Protein AF-A0A9W6Z7L0-F1 (afdb_monomer_lite)

Foldseek 3Di:
DCLVCVLCCLVVPLLVLLCVQDVLPAPPNHPLVSLLCSLQVVLQSLQCLQVVHDQDDDDPVSVVVSPPLLVSFDLAQDDSDDPPDSVVVSLLVVLSSLLSLLVNLCVPQFACLLVVQFDDDDDDDDDDDDDDDDDDDDDDDDPDPDDPPPPPVVVVVSSVSSNLSSLSHCNSNLDDPPDPPPDDDDPDPPDDDSNLVNLLRLLRQCPGPDPSSVVSSLSSLLSCCLHDLVLSNLVSLCCRLVVLDLQPLTQGDLVSCVDVSSLSSLVSSLVSLVSNLVSLQVLLVVVVPPPDPPDDPDDDDDPDDDPDRDQDDPVSLQVVLVSLLLLLLVLVLQLLAPDLSSVQSSLSSLVSSLSSLVSSQSSQVVVVPPDDDDDDDDDDDDDDDDDDDDDDDDDDDDDDDDDDDDDPPPPDDDDPDRRPRHDDPCLRLNSVLQPDFLCVQCVVVVVVDDPVLNVVVVVPVPPDGGNLLSCLSNDPDPSSVVSNVSSVLVSLLSCLVRHVSSLVSSLLSLQVLLSSCLVVLVVVLVPPDDPPPSNLSSLQSNLSSLLSNQQRAAADPDDDDDDPPPDDDDDDDDDDDDDDDDDDDDDDDDDDDDPSRDRPNHPLVSLLSLLVSCPGPPPSSNVSSVSSNVNHDPRCVVSNCVSCVVVVVVVVVVVVVD

Sequence (658 aa):
MAFSQLNLTLENIVLPIIKSSFNGINLENLVHEKLLLAIRSYSCILSDYQNEERPPFPTDDVIQSSLDPMEFCNTETQDIFEKSASNAAVHTEVSAIFTKLLFLLDSQCSSKVLENSTSGAVGAGTPNTPISPTSTLTPTLPLKQLSFYFHNEDNTYKLLEVFGTIISSVTWFAKSTSSPSGGSGSGTVKGPSAYNKIVELLVKNCVHEDENISSFCIDNLKILVTKNNPNVIMTSFVRIAFFLNEKANGALNHEYLSSNEYIKLLEIYVELLQSWLDSLTETSKASVETPNEMYNVNHEFVQKEIHESKTFEELDLKSMANMIDEVEGNGLFFLFSHDFRVRFLGSQILRIVAQFDEVIYYLTTDSDGGSTFTSSQSRMPNELMLTSTNGTTGANGSSASGGSGNDSEFRKSHNRMPSKFVADVGTRIIQVLESLDFFAFVGSKKAVLSEAESKRLARLQHKQRKDTVIRLAESNHGVDAALWFKIFEEVLEKLVAQCPMAIAVARSHSCIRLVQLYNQVVALSSSGTSSGGTGNSLIWDYMLFLKVSCASLTSTSQQRVHIPTIQSNTLSPSTVYSPLSKTHGRKKSQQLFTVQHQKITSAMSIFKMVVPLLTTANGKLKDALVEGLSCLNINIFESFLESVEPMMDKWKFEILQD

Radius of gyration: 32.27 Å; chains: 1; bounding box: 94×76×106 Å

InterPro domains:
  IPR025614 Cell morphogenesis protein N-terminal [PF14222] (2-277)
  IPR039867 Protein furry/Tao3/Mor2 [PTHR12295] (2-650)

Organism: Ambrosiozyma monospora (NCBI:txid43982)

Secondary structure (DSSP, 8-state):
-TTT-HHHHIIIIIHHHHHHH--SS-STT--HHHHHHHHHHHHHHHHHHHTTPPPPP--HHHHHHTT-TTTT-----S-SS-TTSHHHHHHHHHHHHHHHHHHHHHHHH---HHHHHB------------------------SS--SSSSSHHHHHHHHHHHHHHHHHTHHHH-----------------PPPHHHHHHHHHHHHTT-SSHHHHHHHHHHHHHHHHHS-HHHHHHHHHHHHT---TT----B-GGGGGSHHHHHHHHHHHHHHHHHHHHHHHHHHHTTS------------------------HHHHHHHHHHHHHHHHHHHHHHH-SSHHHHHHHHHHHHHHHHHHHHHHHHHHHTT--S--------------------------------------------PPPPTTSPPTT-SHHHHHHH--HHHHHHTTGGG--HHHHHHHHHHHHH--TTHHHHHHH--SHHHHHHHHHHHHHHHHHHHHH-HHHHHHHHHHHHHHHHHHHHHHHHHHH--S---HHHHHHHHHHHHHHHHHHHH------------------------------------------TT------HHHHHHHHGGGGG-S-HHHHHHHHHHHTT--HHHHHHHHHHHHHHHHHHHHHHTT-

pLDDT: mean 71.25, std 24.34, range [24.19, 97.94]

Structure (mmCIF, N/CA/C/O backbone):
data_AF-A0A9W6Z7L0-F1
#
_entry.id   AF-A0A9W6Z7L0-F1
#
loop_
_atom_site.group_PDB
_atom_site.id
_atom_site.type_symbol
_atom_site.label_atom_id
_atom_site.label_alt_id
_atom_site.label_comp_id
_atom_site.label_asym_id
_atom_site.label_entity_id
_atom_site.label_seq_id
_atom_site.pdbx_PDB_ins_code
_atom_site.Cartn_x
_atom_site.Cartn_y
_atom_site.Cartn_z
_atom_site.occupancy
_atom_site.B_iso_or_equiv
_atom_site.auth_seq_id
_atom_site.auth_comp_id
_atom_site.auth_asym_id
_atom_site.auth_atom_id
_atom_site.pdbx_PDB_model_num
ATOM 1 N N . MET A 1 1 ? -22.954 -5.195 37.822 1.00 60.78 1 MET A N 1
ATOM 2 C CA . MET A 1 1 ? -23.460 -3.805 37.909 1.00 60.78 1 MET A CA 1
ATOM 3 C C . MET A 1 1 ? -23.544 -3.150 36.540 1.00 60.78 1 MET A C 1
ATOM 5 O O . MET A 1 1 ? -24.605 -2.619 36.252 1.00 60.78 1 MET A O 1
ATOM 9 N N . ALA A 1 2 ? -22.511 -3.242 35.693 1.00 70.56 2 ALA A N 1
ATOM 10 C CA . ALA A 1 2 ? -22.526 -2.663 34.343 1.00 70.56 2 ALA A CA 1
ATOM 11 C C . ALA A 1 2 ? -23.734 -3.106 33.494 1.00 70.56 2 ALA A C 1
ATOM 13 O O . ALA A 1 2 ? -24.476 -2.255 33.026 1.00 70.56 2 ALA A O 1
ATOM 14 N N . PHE A 1 3 ? -24.001 -4.416 33.422 1.00 74.00 3 PHE A N 1
ATOM 15 C CA . PHE A 1 3 ? -25.143 -4.976 32.682 1.00 74.00 3 PHE A CA 1
ATOM 16 C C . PHE A 1 3 ? -26.513 -4.446 33.153 1.00 74.00 3 PHE A C 1
ATOM 18 O O . PHE A 1 3 ? -27.412 -4.214 32.360 1.00 74.00 3 PHE A O 1
ATOM 25 N N . SER A 1 4 ? -26.683 -4.219 34.459 1.00 76.38 4 SER A N 1
ATOM 26 C CA . SER A 1 4 ? -27.958 -3.772 35.041 1.00 76.38 4 SER A CA 1
ATOM 27 C C . SER A 1 4 ? -28.113 -2.247 35.109 1.00 76.38 4 SER A C 1
ATOM 29 O O . SER A 1 4 ? -29.228 -1.740 35.141 1.00 76.38 4 SER A O 1
ATOM 31 N N . GLN A 1 5 ? -27.003 -1.514 35.235 1.00 82.50 5 GLN A N 1
ATOM 32 C CA . GLN A 1 5 ? -26.950 -0.064 35.451 1.00 82.50 5 GLN A CA 1
ATOM 33 C C . GLN A 1 5 ? -25.711 0.513 34.750 1.00 82.50 5 GLN A C 1
ATOM 35 O O . GLN A 1 5 ? -24.731 0.917 35.389 1.00 82.50 5 GLN A O 1
ATOM 40 N N . LEU A 1 6 ? -25.757 0.530 33.417 1.00 83.94 6 LEU A N 1
ATOM 41 C CA . LEU A 1 6 ? -24.631 0.935 32.576 1.00 83.94 6 LEU A CA 1
ATOM 42 C C . LEU A 1 6 ? -24.198 2.379 32.845 1.00 83.94 6 LEU A C 1
ATOM 44 O O . LEU A 1 6 ? -23.024 2.627 33.111 1.00 83.94 6 LEU A O 1
ATOM 48 N N . ASN A 1 7 ? -25.153 3.313 32.852 1.00 83.19 7 ASN A N 1
ATOM 49 C CA . ASN A 1 7 ? -24.886 4.738 33.049 1.00 83.19 7 ASN A CA 1
ATOM 50 C C . ASN A 1 7 ? -24.135 5.008 34.361 1.00 83.19 7 ASN A C 1
ATOM 52 O O . ASN A 1 7 ? -23.059 5.601 34.357 1.00 83.19 7 ASN A O 1
ATOM 56 N N . LEU A 1 8 ? -24.659 4.465 35.466 1.00 84.44 8 LEU A N 1
ATOM 57 C CA . LEU A 1 8 ? -24.073 4.623 36.794 1.00 84.44 8 LEU A CA 1
ATOM 58 C C . LEU A 1 8 ? -22.636 4.090 36.834 1.00 84.44 8 LEU A C 1
ATOM 60 O O . LEU A 1 8 ? -21.766 4.715 37.437 1.00 84.44 8 LEU A O 1
ATOM 64 N N . THR A 1 9 ? -22.391 2.952 36.180 1.00 85.69 9 THR A N 1
ATOM 65 C CA . THR A 1 9 ? -21.073 2.308 36.138 1.00 85.69 9 THR A CA 1
ATOM 66 C C . THR A 1 9 ? -20.078 3.127 35.315 1.00 85.69 9 THR A C 1
ATOM 68 O O . THR A 1 9 ? -18.954 3.362 35.764 1.00 85.69 9 THR A O 1
ATOM 71 N N . LEU A 1 10 ? -20.478 3.603 34.133 1.00 86.62 10 LEU A N 1
ATOM 72 C CA . LEU A 1 10 ? -19.608 4.412 33.280 1.00 86.62 10 LEU A CA 1
ATOM 73 C C . LEU A 1 10 ? -19.284 5.767 33.928 1.00 86.62 10 LEU A C 1
ATOM 75 O O . LEU A 1 10 ? -18.116 6.153 33.981 1.00 86.62 10 LEU A O 1
ATOM 79 N N . GLU A 1 11 ? -20.291 6.457 34.468 1.00 87.75 11 GLU A N 1
ATOM 80 C CA . GLU A 1 11 ? -20.150 7.808 35.022 1.00 87.75 11 GLU A CA 1
ATOM 81 C C . GLU A 1 11 ? -19.446 7.832 36.387 1.00 87.75 11 GLU A C 1
ATOM 83 O O . GLU A 1 11 ? -18.593 8.687 36.616 1.00 87.75 11 GLU A O 1
ATOM 88 N N . ASN A 1 12 ? -19.759 6.895 37.292 1.00 87.50 12 ASN A N 1
ATOM 89 C CA . ASN A 1 12 ? -19.285 6.954 38.684 1.00 87.50 12 ASN A CA 1
ATOM 90 C C . ASN A 1 12 ? -18.111 6.021 38.991 1.00 87.50 12 ASN A C 1
ATOM 92 O O . ASN A 1 12 ? -17.479 6.176 40.036 1.00 87.50 12 ASN A O 1
ATOM 96 N N . ILE A 1 13 ? -17.809 5.055 38.117 1.00 87.50 13 ILE A N 1
ATOM 97 C CA . ILE A 1 13 ? -16.721 4.092 38.339 1.00 87.50 13 ILE A CA 1
ATOM 98 C C . ILE A 1 13 ? -15.652 4.243 37.259 1.00 87.50 13 ILE A C 1
ATOM 100 O O . ILE A 1 13 ? -14.524 4.622 37.570 1.00 87.50 13 ILE A O 1
ATOM 104 N N . VAL A 1 14 ? -15.992 4.001 35.991 1.00 87.81 14 VAL A N 1
ATOM 105 C CA . VAL A 1 14 ? -14.996 3.952 34.906 1.00 87.81 14 VAL A CA 1
ATOM 106 C C . VAL A 1 14 ? -14.368 5.326 34.655 1.00 87.81 14 VAL A C 1
ATOM 108 O O . VAL A 1 14 ? -13.144 5.466 34.706 1.00 87.81 14 VAL A O 1
ATOM 111 N N . LEU A 1 15 ? -15.184 6.363 34.448 1.00 88.19 15 LEU A N 1
ATOM 112 C CA . LEU A 1 15 ? -14.697 7.710 34.142 1.00 88.19 15 LEU A CA 1
ATOM 113 C C . LEU A 1 15 ? -13.822 8.315 35.269 1.00 88.19 15 LEU A C 1
ATOM 115 O O . LEU A 1 15 ? -12.756 8.856 34.955 1.00 88.19 15 LEU A O 1
ATOM 119 N N . PRO A 1 16 ? -14.171 8.204 36.569 1.00 90.06 16 PRO A N 1
ATOM 120 C CA . PRO A 1 16 ? -13.308 8.663 37.658 1.00 90.06 16 PRO A CA 1
ATOM 121 C C . PRO A 1 16 ? -11.995 7.881 37.774 1.00 90.06 16 PRO A C 1
ATOM 123 O O . PRO A 1 16 ? -10.954 8.479 38.057 1.00 90.06 16 PRO A O 1
ATOM 126 N N . ILE A 1 17 ? -11.999 6.564 37.524 1.00 89.38 17 ILE A N 1
ATOM 127 C CA . ILE A 1 17 ? -10.761 5.768 37.509 1.00 89.38 17 ILE A CA 1
ATOM 128 C C . ILE A 1 17 ? -9.840 6.256 36.387 1.00 89.38 17 ILE A C 1
ATOM 130 O O . ILE A 1 17 ? -8.662 6.499 36.643 1.00 89.38 17 ILE A O 1
ATOM 134 N N . ILE A 1 18 ? -10.370 6.496 35.185 1.00 89.31 18 ILE A N 1
ATOM 135 C CA . ILE A 1 18 ? -9.585 7.022 34.059 1.00 89.31 18 ILE A CA 1
ATOM 136 C C . ILE A 1 18 ? -9.002 8.402 34.403 1.00 89.31 18 ILE A C 1
ATOM 138 O O . ILE A 1 18 ? -7.792 8.595 34.303 1.00 89.31 18 ILE A O 1
ATOM 142 N N . LYS A 1 19 ? -9.828 9.344 34.879 1.00 88.25 19 LYS A N 1
ATOM 143 C CA . LYS A 1 19 ? -9.393 10.714 35.223 1.00 88.25 19 LYS A CA 1
ATOM 144 C C . LYS A 1 19 ? -8.403 10.772 36.389 1.00 88.25 19 LYS A C 1
ATOM 146 O O . LYS A 1 19 ? -7.552 11.653 36.425 1.00 88.25 19 LYS A O 1
ATOM 151 N N . SER A 1 20 ? -8.509 9.855 37.351 1.00 88.00 20 SER A N 1
ATOM 152 C CA . SER A 1 20 ? -7.544 9.759 38.457 1.00 88.00 20 SER A CA 1
ATOM 153 C C . SER A 1 20 ? -6.228 9.095 38.049 1.00 88.00 20 SER A C 1
ATOM 155 O O . SER A 1 20 ? -5.218 9.298 38.719 1.00 88.00 20 SER A O 1
ATOM 157 N N . SER A 1 21 ? -6.232 8.319 36.961 1.00 85.94 21 SER A N 1
ATOM 158 C CA . SER A 1 21 ? -5.051 7.606 36.460 1.00 85.94 21 SER A CA 1
ATOM 159 C C . SER A 1 21 ? -4.298 8.390 35.385 1.00 85.94 21 SER A C 1
ATOM 161 O O . SER A 1 21 ? -3.097 8.185 35.233 1.00 85.94 21 SER A O 1
ATOM 163 N N . PHE A 1 22 ? -4.979 9.287 34.664 1.00 87.81 22 PHE A N 1
ATOM 164 C CA . PHE A 1 22 ? -4.414 10.126 33.610 1.00 87.81 22 PHE A CA 1
ATOM 165 C C . PHE A 1 22 ? -4.957 11.560 33.690 1.00 87.81 22 PHE A C 1
ATOM 167 O O . PHE A 1 22 ? -6.162 11.799 33.621 1.00 87.81 22 PHE A O 1
ATOM 174 N N . ASN A 1 23 ? -4.046 12.531 33.790 1.00 81.00 23 ASN A N 1
ATOM 175 C CA . ASN A 1 23 ? -4.375 13.948 33.981 1.00 81.00 23 ASN A CA 1
ATOM 176 C C . ASN A 1 23 ? -4.868 14.670 32.707 1.00 81.00 23 ASN A C 1
ATOM 178 O O . ASN A 1 23 ? -5.266 15.833 32.779 1.00 81.00 23 ASN A O 1
ATOM 182 N N . GLY A 1 24 ? -4.837 14.010 31.543 1.00 78.50 24 GLY A N 1
ATOM 183 C CA . GLY A 1 24 ? -5.319 14.564 30.276 1.00 78.50 24 GLY A CA 1
ATOM 184 C C . GLY A 1 24 ? -4.330 15.450 29.512 1.00 78.50 24 GLY A C 1
ATOM 185 O O . GLY A 1 24 ? -4.688 15.919 28.428 1.00 78.50 24 GLY A O 1
ATOM 186 N N . ILE A 1 25 ? -3.132 15.706 30.052 1.00 79.25 25 ILE A N 1
ATOM 187 C CA . ILE A 1 25 ? -2.177 16.693 29.518 1.00 79.25 25 ILE A CA 1
ATOM 188 C C . ILE A 1 25 ? -0.805 16.071 29.240 1.00 79.25 25 ILE A C 1
ATOM 190 O O . ILE A 1 25 ? -0.231 16.333 28.185 1.00 79.25 25 ILE A O 1
ATOM 194 N N . ASN A 1 26 ? -0.268 15.265 30.157 1.00 82.75 26 ASN A N 1
ATOM 195 C CA . ASN A 1 26 ? 1.046 14.641 30.012 1.00 82.75 26 ASN A CA 1
ATOM 196 C C . ASN A 1 26 ? 1.041 13.196 30.542 1.00 82.75 26 ASN A C 1
ATOM 198 O O . ASN A 1 26 ? 0.082 12.752 31.168 1.00 82.75 26 ASN A O 1
ATOM 202 N N . LEU A 1 27 ? 2.113 12.451 30.262 1.00 81.81 27 LEU A N 1
ATOM 203 C CA . LEU A 1 27 ? 2.284 11.064 30.718 1.00 81.81 27 LEU A CA 1
ATOM 204 C C . LEU A 1 27 ? 2.963 10.979 32.103 1.00 81.81 27 LEU A C 1
ATOM 206 O O . LEU A 1 27 ? 3.353 9.901 32.545 1.00 81.81 27 LEU A O 1
ATOM 210 N N . GLU A 1 28 ? 3.129 12.108 32.799 1.00 75.38 28 GLU A N 1
ATOM 211 C CA . GLU A 1 28 ? 3.764 12.141 34.116 1.00 75.38 28 GLU A CA 1
ATOM 212 C C . GLU A 1 28 ? 2.771 11.674 35.192 1.00 75.38 28 GLU A C 1
ATOM 214 O O . GLU A 1 28 ? 1.621 12.113 35.229 1.00 75.38 28 GLU A O 1
ATOM 219 N N . ASN A 1 29 ? 3.232 10.814 36.106 1.00 76.19 29 ASN A N 1
ATOM 220 C CA . ASN A 1 29 ? 2.432 10.228 37.194 1.00 76.19 29 ASN A CA 1
ATOM 221 C C . ASN A 1 29 ? 1.269 9.325 36.738 1.00 76.19 29 ASN A C 1
ATOM 223 O O . ASN A 1 29 ? 0.256 9.223 37.433 1.00 76.19 29 ASN A O 1
ATOM 227 N N . LEU A 1 30 ? 1.415 8.641 35.598 1.00 84.31 30 LEU A N 1
ATOM 228 C CA . LEU A 1 30 ? 0.457 7.627 35.158 1.00 84.31 30 LEU A CA 1
ATOM 229 C C . LEU A 1 30 ? 0.349 6.471 36.159 1.00 84.31 30 LEU A C 1
ATOM 231 O O . LEU A 1 30 ? 1.342 5.843 36.537 1.00 84.31 30 LEU A O 1
ATOM 235 N N . VAL A 1 31 ? -0.887 6.131 36.529 1.00 87.62 31 VAL A N 1
ATOM 236 C CA . VAL A 1 31 ? -1.173 4.909 37.291 1.00 87.62 31 VAL A CA 1
ATOM 237 C C . VAL A 1 31 ? -1.497 3.779 36.313 1.00 87.62 31 VAL A C 1
ATOM 239 O O . VAL A 1 31 ? -2.664 3.482 36.060 1.00 87.62 31 VAL A O 1
ATOM 242 N N . HIS A 1 32 ? -0.444 3.171 35.760 1.00 86.19 32 HIS A N 1
ATOM 243 C CA . HIS A 1 32 ? -0.496 2.158 34.696 1.00 86.19 32 HIS A CA 1
ATOM 244 C C . HIS A 1 32 ? -1.522 1.042 34.963 1.00 86.19 32 HIS A C 1
ATOM 246 O O . HIS A 1 32 ? -2.421 0.847 34.156 1.00 86.19 32 HIS A O 1
ATOM 252 N N . GLU A 1 33 ? -1.472 0.401 36.135 1.00 86.00 33 GLU A N 1
ATOM 253 C CA . GLU A 1 33 ? -2.370 -0.707 36.517 1.00 86.00 33 GLU A CA 1
ATOM 254 C C . GLU A 1 33 ? -3.857 -0.324 36.487 1.00 86.00 33 GLU A C 1
ATOM 256 O O . GLU A 1 33 ? -4.707 -1.050 35.973 1.00 86.00 33 GLU A O 1
ATOM 261 N N . LYS A 1 34 ? -4.189 0.856 37.030 1.00 87.06 34 LYS A N 1
ATOM 262 C CA . LYS A 1 34 ? -5.575 1.338 37.060 1.00 87.06 34 LYS A CA 1
ATOM 263 C C . LYS A 1 34 ? -6.069 1.675 35.662 1.00 87.06 34 LYS A C 1
ATOM 265 O O . LYS A 1 34 ? -7.233 1.434 35.356 1.00 87.06 34 LYS A O 1
ATOM 270 N N . LEU A 1 35 ? -5.194 2.239 34.835 1.00 88.00 35 LEU A N 1
ATOM 271 C CA . LEU A 1 35 ? -5.508 2.611 33.466 1.00 88.00 35 LEU A CA 1
ATOM 272 C C . LEU A 1 35 ? -5.700 1.372 32.584 1.00 88.00 35 LEU A C 1
ATOM 274 O O . LEU A 1 35 ? -6.688 1.303 31.860 1.00 88.00 35 LEU A O 1
ATOM 278 N N . LEU A 1 36 ? -4.819 0.377 32.716 1.00 87.75 36 LEU A N 1
ATOM 279 C CA . LEU A 1 36 ? -4.919 -0.921 32.052 1.00 87.75 36 LEU A CA 1
ATOM 280 C C . LEU A 1 36 ? -6.258 -1.594 32.366 1.00 87.75 36 LEU A C 1
ATOM 282 O O . LEU A 1 36 ? -7.022 -1.938 31.462 1.00 87.75 36 LEU A O 1
ATOM 286 N N . LEU A 1 37 ? -6.573 -1.704 33.661 1.00 87.56 37 LEU A N 1
ATOM 287 C CA . LEU A 1 37 ? -7.822 -2.292 34.126 1.00 87.56 37 LEU A CA 1
ATOM 288 C C . LEU A 1 37 ? -9.034 -1.507 33.618 1.00 87.56 37 LEU A C 1
ATOM 290 O O . LEU A 1 37 ? -10.008 -2.115 33.179 1.00 87.56 37 LEU A O 1
ATOM 294 N N . ALA A 1 38 ? -8.983 -0.173 33.647 1.00 89.62 38 ALA A N 1
ATOM 295 C CA . ALA A 1 38 ? -10.082 0.669 33.188 1.00 89.62 38 ALA A CA 1
ATOM 296 C C . ALA A 1 38 ? -10.344 0.529 31.683 1.00 89.62 38 ALA A C 1
ATOM 298 O O . ALA A 1 38 ? -11.504 0.419 31.298 1.00 89.62 38 ALA A O 1
ATOM 299 N N . ILE A 1 39 ? -9.302 0.502 30.844 1.00 89.69 39 ILE A N 1
ATOM 300 C CA . ILE A 1 39 ? -9.441 0.369 29.383 1.00 89.69 39 ILE A CA 1
ATOM 301 C C . ILE A 1 39 ? -10.007 -1.007 29.012 1.00 89.69 39 ILE A C 1
ATOM 303 O O . ILE A 1 39 ? -10.966 -1.085 28.239 1.00 89.69 39 ILE A O 1
ATOM 307 N N . ARG A 1 40 ? -9.466 -2.089 29.593 1.00 87.81 40 ARG A N 1
ATOM 308 C CA . ARG A 1 40 ? -9.961 -3.454 29.338 1.00 87.81 40 ARG A CA 1
ATOM 309 C C . ARG A 1 40 ? -11.400 -3.618 29.815 1.00 87.81 40 ARG A C 1
ATOM 311 O O . ARG A 1 40 ? -12.261 -3.992 29.030 1.00 87.81 40 ARG A O 1
ATOM 318 N N . SER A 1 41 ? -11.683 -3.219 31.059 1.00 88.06 41 SER A N 1
ATOM 319 C CA . SER A 1 41 ? -13.040 -3.292 31.621 1.00 88.06 41 SER A CA 1
ATOM 320 C C . SER A 1 41 ? -14.037 -2.485 30.795 1.00 88.06 41 SER A C 1
ATOM 322 O O . SER A 1 41 ? -15.159 -2.927 30.588 1.00 88.06 41 SER A O 1
ATOM 324 N N . TYR A 1 42 ? -13.641 -1.305 30.311 1.00 89.94 42 TYR A N 1
ATOM 325 C CA . TYR A 1 42 ? -14.489 -0.486 29.453 1.00 89.94 42 TYR A CA 1
ATOM 326 C C . TYR A 1 42 ? -14.824 -1.188 28.133 1.00 89.94 42 TYR A C 1
ATOM 328 O O . TYR A 1 42 ? -15.987 -1.189 27.743 1.00 89.94 42 TYR A O 1
ATOM 336 N N . SER A 1 43 ? -13.842 -1.820 27.487 1.00 87.94 43 SER A N 1
ATOM 337 C CA . SER A 1 43 ? -14.051 -2.550 26.227 1.00 87.94 43 SER A CA 1
ATOM 338 C C . SER A 1 43 ? -14.983 -3.752 26.425 1.00 87.94 43 SER A C 1
ATOM 340 O O . SER A 1 43 ? -15.950 -3.890 25.683 1.00 87.94 43 SER A O 1
ATOM 342 N N . CYS A 1 44 ? -14.783 -4.542 27.488 1.00 86.00 44 CYS A N 1
ATOM 343 C CA . CYS A 1 44 ? -15.679 -5.653 27.833 1.00 86.00 44 CYS A CA 1
ATOM 344 C C . CYS A 1 44 ? -17.109 -5.171 28.123 1.00 86.00 44 CYS A C 1
ATOM 346 O O . CYS A 1 44 ? -18.060 -5.716 27.583 1.00 86.00 44 CYS A O 1
ATOM 348 N N . ILE A 1 45 ? -17.274 -4.101 28.916 1.00 88.06 45 ILE A N 1
ATOM 349 C CA . ILE A 1 45 ? -18.599 -3.542 29.239 1.00 88.06 45 ILE A CA 1
ATOM 350 C C . ILE A 1 45 ? -19.348 -3.104 27.977 1.00 88.06 45 ILE A C 1
ATOM 352 O O . ILE A 1 45 ? -20.562 -3.286 27.896 1.00 88.06 45 ILE A O 1
ATOM 356 N N . LEU A 1 46 ? -18.650 -2.482 27.024 1.00 86.62 46 LEU A N 1
ATOM 357 C CA . LEU A 1 46 ? -19.272 -2.062 25.773 1.00 86.62 46 LEU A CA 1
ATOM 358 C C . LEU A 1 46 ? -19.611 -3.255 24.876 1.00 86.62 46 LEU A C 1
ATOM 360 O O . LEU A 1 46 ? -20.681 -3.244 24.278 1.00 86.62 46 LEU A O 1
ATOM 364 N N . SER A 1 47 ? -18.752 -4.276 24.828 1.00 85.44 47 SER A N 1
ATOM 365 C CA . SER A 1 47 ? -19.009 -5.519 24.093 1.00 85.44 47 SER A CA 1
ATOM 366 C C . SER A 1 47 ? -20.234 -6.258 24.639 1.00 85.44 47 SER A C 1
ATOM 368 O O . SER A 1 47 ? -21.133 -6.595 23.876 1.00 85.44 47 SER A O 1
ATOM 370 N N . ASP A 1 48 ? -20.316 -6.441 25.962 1.00 85.12 48 ASP A N 1
ATOM 371 C CA . ASP A 1 48 ? -21.462 -7.072 26.633 1.00 85.12 48 ASP A CA 1
ATOM 372 C C . ASP A 1 48 ? -22.760 -6.300 26.365 1.00 85.12 48 ASP A C 1
ATOM 374 O O . ASP A 1 48 ? -23.821 -6.883 26.154 1.00 85.12 48 ASP A O 1
ATOM 378 N N . TYR A 1 49 ? -22.683 -4.965 26.386 1.00 84.25 49 TYR A N 1
ATOM 379 C CA . TYR A 1 49 ? -23.836 -4.113 26.118 1.00 84.25 49 TYR A CA 1
ATOM 380 C C . TYR A 1 49 ? -24.300 -4.211 24.664 1.00 84.25 49 TYR A C 1
ATOM 382 O O . TYR A 1 49 ? -25.500 -4.250 24.421 1.00 84.25 49 TYR A O 1
ATOM 390 N N . GLN A 1 50 ? -23.360 -4.253 23.720 1.00 82.62 50 GLN A N 1
ATOM 391 C CA . GLN A 1 50 ? -23.646 -4.343 22.292 1.00 82.62 50 GLN A CA 1
ATOM 392 C C . GLN A 1 50 ? -24.273 -5.689 21.911 1.00 82.62 50 GLN A C 1
ATOM 394 O O . GLN A 1 50 ? -25.235 -5.712 21.155 1.00 82.62 50 GLN A O 1
ATOM 399 N N . ASN A 1 51 ? -23.784 -6.790 22.485 1.00 80.81 51 ASN A N 1
ATOM 400 C CA . ASN A 1 51 ? -24.312 -8.131 22.218 1.00 80.81 51 ASN A CA 1
ATOM 401 C C . ASN A 1 51 ? -25.578 -8.466 23.035 1.00 80.81 51 ASN A C 1
ATOM 403 O O . ASN A 1 51 ? -26.125 -9.556 22.895 1.00 80.81 51 ASN A O 1
ATOM 407 N N . GLU A 1 52 ? -26.016 -7.572 23.931 1.00 79.94 52 GLU A N 1
ATOM 408 C CA . GLU A 1 52 ? -27.060 -7.813 24.943 1.00 79.94 52 GLU A CA 1
ATOM 409 C C . GLU A 1 52 ? -26.815 -9.058 25.823 1.00 79.94 52 GLU A C 1
ATOM 411 O O . GLU A 1 52 ? -27.724 -9.599 26.465 1.00 79.94 52 GLU A O 1
ATOM 416 N N . GLU A 1 53 ? -25.562 -9.504 25.910 1.00 78.81 53 GLU A N 1
ATOM 417 C CA . GLU A 1 53 ? -25.184 -10.702 26.643 1.00 78.81 53 GLU A CA 1
ATOM 418 C C . GLU A 1 53 ? -24.835 -10.375 28.092 1.00 78.81 53 GLU A C 1
ATOM 420 O O . GLU A 1 53 ? -24.112 -9.432 28.423 1.00 78.81 53 GLU A O 1
ATOM 425 N N . ARG A 1 54 ? -25.364 -11.188 29.009 1.00 81.19 54 ARG A N 1
ATOM 426 C CA . ARG A 1 54 ? -25.001 -11.071 30.416 1.00 81.19 54 ARG A CA 1
ATOM 427 C C . ARG A 1 54 ? -23.610 -11.674 30.617 1.00 81.19 54 ARG A C 1
ATOM 429 O O . ARG A 1 54 ? -23.453 -12.861 30.328 1.00 81.19 54 ARG A O 1
ATOM 436 N N . PRO A 1 55 ? -22.658 -10.946 31.232 1.00 80.75 55 PRO A N 1
ATOM 437 C CA . PRO A 1 55 ? -21.318 -11.470 31.437 1.00 80.75 55 PRO A CA 1
ATOM 438 C C . PRO A 1 55 ? -21.348 -12.758 32.272 1.00 80.75 55 PRO A C 1
ATOM 440 O O . PRO A 1 55 ? -22.087 -12.827 33.273 1.00 80.75 55 PRO A O 1
ATOM 443 N N . PRO A 1 56 ? -20.551 -13.771 31.888 1.00 80.75 56 PRO A N 1
ATOM 444 C CA . PRO A 1 56 ? -20.453 -15.023 32.620 1.00 80.75 56 PRO A CA 1
ATOM 445 C C . PRO A 1 56 ? -19.891 -14.801 34.028 1.00 80.75 56 PRO A C 1
ATOM 447 O O . PRO A 1 56 ? -19.237 -13.801 34.334 1.00 80.75 56 PRO A O 1
ATOM 450 N N . PHE A 1 57 ? -20.159 -15.751 34.925 1.00 81.94 57 PHE A N 1
ATOM 451 C CA . PHE A 1 57 ? -19.547 -15.721 36.249 1.00 81.94 57 PHE A CA 1
ATOM 452 C C . PHE A 1 57 ? -18.023 -15.895 36.108 1.00 81.94 57 PHE A C 1
ATOM 454 O O . PHE A 1 57 ? -17.604 -16.774 35.357 1.00 81.94 57 PHE A O 1
ATOM 461 N N . PRO A 1 58 ? -17.197 -15.103 36.815 1.00 80.88 58 PRO A N 1
ATOM 462 C CA . PRO A 1 58 ? -15.745 -15.152 36.676 1.00 80.88 58 PRO A CA 1
ATOM 463 C C . PRO A 1 58 ? -15.191 -16.454 37.267 1.00 80.88 58 PRO A C 1
ATOM 465 O O . PRO A 1 58 ? -14.944 -16.557 38.469 1.00 80.88 58 PRO A O 1
ATOM 468 N N . THR A 1 59 ? -15.034 -17.461 36.414 1.00 86.31 59 THR A N 1
ATOM 469 C CA . THR A 1 59 ? -14.253 -18.676 36.666 1.00 86.31 59 THR A CA 1
ATOM 470 C C . THR A 1 59 ? -12.868 -18.542 36.041 1.00 86.31 59 THR A C 1
ATOM 472 O O . THR A 1 59 ? -12.668 -17.710 35.158 1.00 86.31 59 THR A O 1
ATOM 475 N N . ASP A 1 60 ? -11.914 -19.369 36.469 1.00 83.50 60 ASP A N 1
ATOM 476 C CA . ASP A 1 60 ? -10.546 -19.338 35.933 1.00 83.50 60 ASP A CA 1
ATOM 477 C C . ASP A 1 60 ? -10.527 -19.526 34.405 1.00 83.50 60 ASP A C 1
ATOM 479 O O . ASP A 1 60 ? -9.819 -18.800 33.711 1.00 83.50 60 ASP A O 1
ATOM 483 N N . ASP A 1 61 ? -11.386 -20.402 33.871 1.00 80.31 61 ASP A N 1
ATOM 484 C CA . ASP A 1 61 ? -11.536 -20.613 32.425 1.00 80.31 61 ASP A CA 1
ATOM 485 C C . ASP A 1 61 ? -12.049 -19.357 31.695 1.00 80.31 61 ASP A C 1
ATOM 487 O O . ASP A 1 61 ? -11.548 -19.013 30.628 1.00 80.31 61 ASP A O 1
ATOM 491 N N . VAL A 1 62 ? -13.016 -18.643 32.286 1.00 79.06 62 VAL A N 1
ATOM 492 C CA . VAL A 1 62 ? -13.585 -17.395 31.739 1.00 79.06 62 VAL A CA 1
ATOM 493 C C . VAL A 1 62 ? -12.564 -16.262 31.791 1.00 79.06 62 VAL A C 1
ATOM 495 O O . VAL A 1 62 ? -12.471 -15.451 30.872 1.00 79.06 62 VAL A O 1
ATOM 498 N N . ILE A 1 63 ? -11.780 -16.191 32.867 1.00 77.56 63 ILE A N 1
ATOM 499 C CA . ILE A 1 63 ? -10.705 -15.205 32.993 1.00 77.56 63 ILE A CA 1
ATOM 500 C C . ILE A 1 63 ? -9.626 -15.491 31.950 1.00 77.56 63 ILE A C 1
ATOM 502 O O . ILE A 1 63 ? -9.115 -14.559 31.343 1.00 77.56 63 ILE A O 1
ATOM 506 N N . GLN A 1 64 ? -9.298 -16.763 31.715 1.00 75.88 64 GLN A N 1
ATOM 507 C CA . GLN A 1 64 ? -8.280 -17.146 30.746 1.00 75.88 64 GLN A CA 1
ATOM 508 C C . GLN A 1 64 ? -8.732 -16.927 29.297 1.00 75.88 64 GLN A C 1
ATOM 510 O O . GLN A 1 64 ? -7.906 -16.528 28.478 1.00 75.88 64 GLN A O 1
ATOM 515 N N . SER A 1 65 ? -10.015 -17.139 28.980 1.00 71.00 65 SER A N 1
ATOM 516 C CA . SER A 1 65 ? -10.554 -16.832 27.651 1.00 71.00 65 SER A CA 1
ATOM 517 C C . SER A 1 65 ? -10.566 -15.327 27.376 1.00 71.00 65 SER A C 1
ATOM 519 O O . SER A 1 65 ? -10.145 -14.909 26.309 1.00 71.00 65 SER A O 1
ATOM 521 N N . SER A 1 66 ? -10.901 -14.508 28.378 1.00 69.25 66 SER A N 1
ATOM 522 C CA . SER A 1 66 ? -10.971 -13.041 28.265 1.00 69.25 66 SER A CA 1
ATOM 523 C C . SER A 1 66 ? -9.613 -12.313 28.305 1.00 69.25 66 SER A C 1
ATOM 525 O O . SER A 1 66 ? -9.560 -11.087 28.443 1.00 69.25 66 SER A O 1
ATOM 527 N N . LEU A 1 67 ? -8.497 -13.047 28.196 1.00 72.62 67 LEU A N 1
ATOM 528 C CA . LEU A 1 67 ? -7.154 -12.464 28.117 1.00 72.62 67 LEU A CA 1
ATOM 529 C C . LEU A 1 67 ? -6.828 -11.890 26.738 1.00 72.62 67 LEU A C 1
ATOM 531 O O . LEU A 1 67 ? -5.944 -11.035 26.676 1.00 72.62 67 LEU A O 1
ATOM 535 N N . ASP A 1 68 ? -7.496 -12.338 25.668 1.00 77.62 68 ASP A N 1
ATOM 536 C CA . ASP A 1 68 ? -7.298 -11.773 24.332 1.00 77.62 68 ASP A CA 1
ATOM 537 C C . ASP A 1 68 ? -7.963 -10.386 24.244 1.00 77.62 68 ASP A C 1
ATOM 539 O O . ASP A 1 68 ? -9.193 -10.280 24.241 1.00 77.62 68 ASP A O 1
ATOM 543 N N . PRO A 1 69 ? -7.187 -9.286 24.161 1.00 73.88 69 PRO A N 1
ATOM 544 C CA . PRO A 1 69 ? -7.756 -7.945 24.135 1.00 73.88 69 PRO A CA 1
ATOM 545 C C . PRO A 1 69 ? -8.568 -7.651 22.868 1.00 73.88 69 PRO A C 1
ATOM 547 O O . PRO A 1 69 ? -9.302 -6.662 22.863 1.00 73.88 69 PRO A O 1
ATOM 550 N N . MET A 1 70 ? -8.405 -8.447 21.803 1.00 82.06 70 MET A N 1
ATOM 551 C CA . MET A 1 70 ? -9.073 -8.245 20.516 1.00 82.06 70 MET A CA 1
ATOM 552 C C . MET A 1 70 ? -10.464 -8.902 20.450 1.00 82.06 70 MET A C 1
ATOM 554 O O . MET A 1 70 ? -11.270 -8.527 19.600 1.00 82.06 70 MET A O 1
ATOM 558 N N . GLU A 1 71 ? -10.784 -9.822 21.372 1.00 79.81 71 GLU A N 1
ATOM 559 C CA . GLU A 1 71 ? -12.096 -10.492 21.452 1.00 79.81 71 GLU A CA 1
ATOM 560 C C . GLU A 1 71 ? -13.239 -9.490 21.695 1.00 79.81 71 GLU A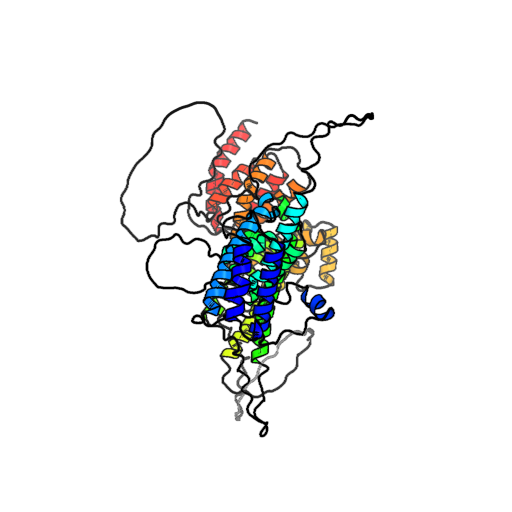 C 1
ATOM 562 O O . GLU A 1 71 ? -14.332 -9.629 21.155 1.00 79.81 71 GLU A O 1
ATOM 567 N N . PHE A 1 72 ? -12.963 -8.424 22.451 1.00 81.44 72 PHE A N 1
ATOM 568 C CA . PHE A 1 72 ? -13.942 -7.404 22.845 1.00 81.44 72 PHE A CA 1
ATOM 569 C C . PHE A 1 72 ? -13.898 -6.151 21.963 1.00 81.44 72 PHE A C 1
ATOM 571 O O . PHE A 1 72 ? -14.232 -5.053 22.419 1.00 81.44 72 PHE A O 1
ATOM 578 N N . CYS A 1 73 ? -13.411 -6.255 20.728 1.00 83.44 73 CYS A N 1
ATOM 579 C CA . CYS A 1 73 ? -13.398 -5.133 19.796 1.00 83.44 73 CYS A CA 1
ATOM 580 C C . CYS A 1 73 ? -14.768 -4.903 19.162 1.00 83.44 73 CYS A C 1
ATOM 582 O O . CYS A 1 73 ? -15.526 -5.829 18.897 1.00 83.44 73 CYS A O 1
ATOM 584 N N . ASN A 1 74 ? -15.069 -3.647 18.841 1.00 82.81 74 ASN A N 1
ATOM 585 C CA . ASN A 1 74 ? -16.327 -3.330 18.181 1.00 82.81 74 ASN A CA 1
ATOM 586 C C . ASN A 1 74 ? -16.228 -3.623 16.683 1.00 82.81 74 ASN A C 1
ATOM 588 O O . ASN A 1 74 ? -15.528 -2.897 15.969 1.00 82.81 74 ASN A O 1
ATOM 592 N N . THR A 1 75 ? -16.987 -4.603 16.202 1.00 80.12 75 THR A N 1
ATOM 593 C CA . THR A 1 75 ? -17.068 -5.007 14.789 1.00 80.12 75 THR A CA 1
ATOM 594 C C . THR A 1 75 ? -18.257 -4.395 14.039 1.00 80.12 75 THR A C 1
ATOM 596 O O . THR A 1 75 ? -18.219 -4.315 12.813 1.00 80.12 75 THR A O 1
ATOM 599 N N . GLU A 1 76 ? -19.269 -3.865 14.728 1.00 75.19 76 GLU A N 1
ATOM 600 C CA . GLU A 1 76 ? -20.475 -3.342 14.071 1.00 75.19 76 GLU A CA 1
ATOM 601 C C . GLU A 1 76 ? -20.364 -1.871 13.659 1.00 75.19 76 GLU A C 1
ATOM 603 O O . GLU A 1 76 ? -19.576 -1.089 14.197 1.00 75.19 76 GLU A O 1
ATOM 608 N N . THR A 1 77 ? -21.199 -1.464 12.701 1.00 66.25 77 THR A N 1
ATOM 609 C CA . THR A 1 77 ? -21.213 -0.102 12.144 1.00 66.25 77 THR A CA 1
ATOM 610 C C . THR A 1 77 ? -22.164 0.871 12.829 1.00 66.25 77 THR A C 1
ATOM 612 O O . THR A 1 77 ? -22.126 2.060 12.515 1.00 66.25 77 THR A O 1
ATOM 615 N N . GLN A 1 78 ? -23.030 0.393 13.722 1.00 67.25 78 GLN A N 1
ATOM 616 C CA . GLN A 1 78 ? -24.042 1.227 14.364 1.00 67.25 78 GLN A CA 1
ATOM 617 C C . GLN A 1 78 ? -23.461 2.055 15.520 1.00 67.25 78 GLN A C 1
ATOM 619 O O . GLN A 1 78 ? -22.456 1.704 16.145 1.00 67.25 78 GLN A O 1
ATOM 624 N N . ASP A 1 79 ? -24.085 3.204 15.790 1.00 67.94 79 ASP A N 1
ATOM 625 C CA . ASP A 1 79 ? -23.760 3.997 16.972 1.00 67.94 79 ASP A CA 1
ATOM 626 C C . ASP A 1 79 ? -24.229 3.238 18.224 1.00 67.94 79 ASP A C 1
ATOM 628 O O . ASP A 1 79 ? -25.415 2.991 18.391 1.00 67.94 79 ASP A O 1
ATOM 632 N N . ILE A 1 80 ? -23.292 2.931 19.126 1.00 73.50 80 ILE A N 1
ATOM 633 C CA . ILE A 1 80 ? -23.524 2.147 20.359 1.00 73.50 80 ILE A CA 1
ATOM 634 C C . ILE A 1 80 ? -24.627 2.747 21.246 1.00 73.50 80 ILE A C 1
ATOM 636 O O . ILE A 1 80 ? -25.320 2.040 21.966 1.00 73.50 80 ILE A O 1
ATOM 640 N N . PHE A 1 81 ? -24.758 4.075 21.242 1.00 78.12 81 PHE A N 1
ATOM 641 C CA . PHE A 1 81 ? -25.725 4.794 22.063 1.00 78.12 81 PHE A CA 1
ATOM 642 C C . PHE A 1 81 ? -26.541 5.751 21.205 1.00 78.12 81 PHE A C 1
ATOM 644 O O . PHE A 1 81 ? -25.990 6.462 20.359 1.00 78.12 81 PHE A O 1
ATOM 651 N N . GLU A 1 82 ? -27.832 5.869 21.511 1.00 69.06 82 GLU A N 1
ATOM 652 C CA . GLU A 1 82 ? -28.654 6.958 20.994 1.00 69.06 82 GLU A CA 1
ATOM 653 C C . GLU A 1 82 ? -28.035 8.317 21.352 1.00 69.06 82 GLU A C 1
ATOM 655 O O . GLU A 1 82 ? -27.618 8.558 22.488 1.00 69.06 82 GLU A O 1
ATOM 660 N N . LYS A 1 83 ? -28.011 9.249 20.392 1.00 66.12 83 LYS A N 1
ATOM 661 C CA . LYS A 1 83 ? -27.332 10.554 20.529 1.00 66.12 83 LYS A CA 1
ATOM 662 C C . LYS A 1 83 ? -27.855 11.416 21.687 1.00 66.12 83 LYS A C 1
ATOM 664 O O . LYS A 1 83 ? -27.149 12.313 22.139 1.00 66.12 83 LYS A O 1
ATOM 669 N N . SER A 1 84 ? -29.074 11.160 22.158 1.00 60.41 84 SER A N 1
ATOM 670 C CA . SER A 1 84 ? -29.716 11.835 23.294 1.00 60.41 84 SER A CA 1
ATOM 671 C C . SER A 1 84 ? -29.456 11.175 24.652 1.00 60.41 84 SER A C 1
ATOM 673 O O . SER A 1 84 ? -29.818 11.750 25.678 1.00 60.41 84 SER A O 1
ATOM 675 N N . ALA A 1 85 ? -28.857 9.984 24.691 1.00 76.50 85 ALA A N 1
ATOM 676 C CA . ALA A 1 85 ? -28.637 9.255 25.932 1.00 76.50 85 ALA A CA 1
ATOM 677 C C . ALA A 1 85 ? -27.482 9.858 26.748 1.00 76.50 85 ALA A C 1
ATOM 679 O O . ALA A 1 85 ? -26.429 10.200 26.212 1.00 76.50 85 ALA A O 1
ATOM 680 N N . SER A 1 86 ? -27.627 9.893 28.078 1.00 77.88 86 SER A N 1
ATOM 681 C CA . SER A 1 86 ? -26.538 10.288 28.992 1.00 77.88 86 SER A CA 1
ATOM 682 C C . SER A 1 86 ? -25.283 9.406 28.806 1.00 77.88 86 SER A C 1
ATOM 684 O O . SER A 1 86 ? -24.155 9.896 28.853 1.00 77.88 86 SER A O 1
ATOM 686 N N . ASN A 1 87 ? -25.466 8.127 28.448 1.00 81.50 87 ASN A N 1
ATOM 687 C CA . ASN A 1 87 ? -24.372 7.205 28.110 1.00 81.50 87 ASN A CA 1
ATOM 688 C C . ASN A 1 87 ? -23.521 7.696 26.929 1.00 81.50 87 ASN A C 1
ATOM 690 O O . ASN A 1 87 ? -22.300 7.549 26.951 1.00 81.50 87 ASN A O 1
ATOM 694 N N . ALA A 1 88 ? -24.142 8.322 25.923 1.00 81.75 88 ALA A N 1
ATOM 695 C CA . ALA A 1 88 ? -23.438 8.841 24.755 1.00 81.75 88 ALA A CA 1
ATOM 696 C C . ALA A 1 88 ? -22.499 9.999 25.127 1.00 81.75 88 ALA A C 1
ATOM 698 O O . ALA A 1 88 ? -21.398 10.105 24.581 1.00 81.75 88 ALA A O 1
ATOM 699 N N . ALA A 1 89 ? -22.896 10.841 26.089 1.00 83.88 89 ALA A N 1
ATOM 700 C CA . ALA A 1 89 ? -22.060 11.929 26.591 1.00 83.88 89 ALA A CA 1
ATOM 701 C C . ALA A 1 89 ? -20.823 11.390 27.327 1.00 83.88 89 ALA A C 1
ATOM 703 O O . ALA A 1 89 ? -19.702 11.801 27.021 1.00 83.88 89 ALA A O 1
ATOM 704 N N . VAL A 1 90 ? -21.011 10.412 28.222 1.00 85.31 90 VAL A N 1
ATOM 705 C CA . VAL A 1 90 ? -19.905 9.761 28.946 1.00 85.31 90 VAL A CA 1
ATOM 706 C C . VAL A 1 90 ? -18.964 9.041 27.977 1.00 85.31 90 VAL A C 1
ATOM 708 O O . VAL A 1 90 ? -17.751 9.216 28.051 1.00 85.31 90 VAL A O 1
ATOM 711 N N . HIS A 1 91 ? -19.505 8.296 27.010 1.00 87.19 91 HIS A N 1
ATOM 712 C CA . HIS A 1 91 ? -18.722 7.625 25.970 1.00 87.19 91 HIS A CA 1
ATOM 713 C C . HIS A 1 91 ? -17.913 8.612 25.116 1.00 87.19 91 HIS A C 1
ATOM 715 O O . HIS A 1 91 ? -16.751 8.352 24.801 1.00 87.19 91 HIS A O 1
ATOM 721 N N . THR A 1 92 ? -18.490 9.766 24.772 1.00 86.62 92 THR A N 1
ATOM 722 C CA . THR A 1 92 ? -17.790 10.826 24.029 1.00 86.62 92 THR A CA 1
ATOM 723 C C . THR A 1 92 ? -16.634 11.402 24.846 1.00 86.62 92 THR A C 1
ATOM 725 O O . THR A 1 92 ? -15.547 11.629 24.310 1.00 86.62 92 THR A O 1
ATOM 728 N N . GLU A 1 93 ? -16.834 11.603 26.149 1.00 88.25 93 GLU A N 1
ATOM 729 C CA . GLU A 1 93 ? -15.779 12.078 27.041 1.00 88.25 93 GLU A CA 1
ATOM 730 C C . GLU A 1 93 ? -14.645 11.053 27.184 1.00 88.25 93 GLU A C 1
ATOM 732 O O . GLU A 1 93 ? -13.478 11.409 27.005 1.00 88.25 93 GLU A O 1
ATOM 737 N N . VAL A 1 94 ? -14.968 9.777 27.425 1.00 88.69 94 VAL A N 1
ATOM 738 C CA . VAL A 1 94 ? -13.977 8.688 27.489 1.00 88.69 94 VAL A CA 1
ATOM 739 C C . VAL A 1 94 ? -13.207 8.578 26.172 1.00 88.69 94 VAL A C 1
ATOM 741 O O . VAL A 1 94 ? -11.977 8.554 26.183 1.00 88.69 94 VAL A O 1
ATOM 744 N N . SER A 1 95 ? -13.903 8.626 25.034 1.00 88.50 95 SER A N 1
ATOM 745 C CA . SER A 1 95 ? -13.298 8.604 23.695 1.00 88.50 95 SER A CA 1
ATOM 746 C C . SER A 1 95 ? -12.315 9.757 23.476 1.00 88.50 95 SER A C 1
ATOM 748 O O . SER A 1 95 ? -11.238 9.568 22.905 1.00 88.50 95 SER A O 1
ATOM 750 N N . ALA A 1 96 ? -12.643 10.958 23.962 1.00 88.38 96 ALA A N 1
ATOM 751 C CA . ALA A 1 96 ? -11.754 12.113 23.883 1.00 88.38 96 ALA A CA 1
ATOM 752 C C . ALA A 1 96 ? -10.509 11.951 24.770 1.00 88.38 96 ALA A C 1
ATOM 754 O O . ALA A 1 96 ? -9.416 12.361 24.368 1.00 88.38 96 ALA A O 1
ATOM 755 N N . ILE A 1 97 ? -10.652 11.352 25.957 1.00 87.88 97 ILE A N 1
ATOM 756 C CA . ILE A 1 97 ? -9.522 11.048 26.844 1.00 87.88 97 ILE A CA 1
ATOM 757 C C . ILE A 1 97 ? -8.619 9.987 26.205 1.00 87.88 97 ILE A C 1
ATOM 759 O O . ILE A 1 97 ? -7.409 10.195 26.138 1.00 87.88 97 ILE A O 1
ATOM 763 N N . PHE A 1 98 ? -9.192 8.903 25.676 1.00 91.19 98 PHE A N 1
ATOM 764 C CA . PHE A 1 98 ? -8.443 7.833 25.014 1.00 91.19 98 PHE A CA 1
ATOM 765 C C . PHE A 1 98 ? -7.716 8.328 23.767 1.00 91.19 98 PHE A C 1
ATOM 767 O O . PHE A 1 98 ? -6.534 8.056 23.606 1.00 91.19 98 PHE A O 1
ATOM 774 N N . THR A 1 99 ? -8.361 9.151 22.940 1.00 89.81 99 THR A N 1
ATOM 775 C CA . THR A 1 99 ? -7.710 9.748 21.763 1.00 89.81 99 THR A CA 1
ATOM 776 C C . THR A 1 99 ? -6.494 10.596 22.158 1.00 89.81 99 THR A C 1
ATOM 778 O O . THR A 1 99 ? -5.444 10.516 21.523 1.00 89.81 99 THR A O 1
ATOM 781 N N . LYS A 1 100 ? -6.606 11.405 23.222 1.00 89.25 100 LYS A N 1
ATOM 782 C CA . LYS A 1 100 ? -5.477 12.204 23.729 1.00 89.25 100 LYS A CA 1
ATOM 783 C C . LYS A 1 100 ? -4.360 11.323 24.278 1.00 89.25 100 LYS A C 1
ATOM 785 O O . LYS A 1 100 ? -3.200 11.565 23.965 1.00 89.25 100 LYS A O 1
ATOM 790 N N . LEU A 1 101 ? -4.712 10.322 25.082 1.00 89.44 101 LEU A N 1
ATOM 791 C CA . LEU A 1 101 ? -3.765 9.373 25.656 1.00 89.44 101 LEU A CA 1
ATOM 792 C C . LEU A 1 101 ? -3.012 8.614 24.555 1.00 89.44 101 LEU A C 1
ATOM 794 O O . LEU A 1 101 ? -1.789 8.561 24.593 1.00 89.44 101 LEU A O 1
ATOM 798 N N . LEU A 1 102 ? -3.727 8.124 23.539 1.00 90.88 102 LEU A N 1
ATOM 799 C CA . LEU A 1 102 ? -3.163 7.425 22.388 1.00 90.88 102 LEU A CA 1
ATOM 800 C C . LEU A 1 102 ? -2.127 8.290 21.658 1.00 90.88 102 LEU A C 1
ATOM 802 O O . LEU A 1 102 ? -1.022 7.827 21.405 1.00 90.88 102 LEU A O 1
ATOM 806 N N . PHE A 1 103 ? -2.441 9.557 21.367 1.00 90.44 103 PHE A N 1
ATOM 807 C CA . PHE A 1 103 ? -1.498 10.455 20.687 1.00 90.44 103 PHE A CA 1
ATOM 808 C C . PHE A 1 103 ? -0.290 10.841 21.547 1.00 90.44 103 PHE A C 1
ATOM 810 O O . PHE A 1 103 ? 0.797 11.057 21.014 1.00 90.44 103 PHE A O 1
ATOM 817 N N . LEU A 1 104 ? -0.453 10.940 22.869 1.00 88.44 104 LEU A N 1
ATOM 818 C CA . LEU A 1 104 ? 0.684 11.165 23.759 1.00 88.44 104 LEU A CA 1
ATOM 819 C C . LEU A 1 104 ? 1.588 9.930 23.823 1.00 88.44 104 LEU A C 1
ATOM 821 O O . LEU A 1 104 ? 2.806 10.080 23.767 1.00 88.44 104 LEU A O 1
ATOM 825 N N . LEU A 1 105 ? 1.012 8.728 23.903 1.00 86.69 105 LEU A N 1
ATOM 826 C CA . LEU A 1 105 ? 1.770 7.475 23.909 1.00 86.69 105 LEU A CA 1
ATOM 827 C C . LEU A 1 105 ? 2.492 7.240 22.580 1.00 86.69 105 LEU A C 1
ATOM 829 O O . LEU A 1 105 ? 3.664 6.883 22.603 1.00 86.69 105 LEU A O 1
ATOM 833 N N . ASP A 1 106 ? 1.855 7.544 21.448 1.00 87.06 106 ASP A N 1
ATOM 834 C CA . ASP A 1 106 ? 2.479 7.493 20.120 1.00 87.06 106 ASP A CA 1
ATOM 835 C C . ASP A 1 106 ? 3.744 8.353 20.053 1.00 87.06 106 ASP A C 1
ATOM 837 O O . ASP A 1 106 ? 4.785 7.902 19.591 1.00 87.06 106 ASP A O 1
ATOM 841 N N . SER A 1 107 ? 3.719 9.560 20.630 1.00 85.19 107 SER A N 1
ATOM 842 C CA . SER A 1 107 ? 4.901 10.434 20.639 1.00 85.19 107 SER A CA 1
ATOM 843 C C . SER A 1 107 ? 6.129 9.839 21.351 1.00 85.19 107 SER A C 1
ATOM 845 O O . SER A 1 107 ? 7.244 10.301 21.111 1.00 85.19 107 SER A O 1
ATOM 847 N N . GLN A 1 108 ? 5.949 8.832 22.216 1.00 81.50 108 GLN A N 1
ATOM 848 C CA . GLN A 1 108 ? 7.036 8.175 22.953 1.00 81.50 108 GLN A CA 1
ATOM 849 C C . GLN A 1 108 ? 7.305 6.737 22.487 1.00 81.50 108 GLN A C 1
ATOM 851 O O . GLN A 1 108 ? 8.453 6.301 22.536 1.00 81.50 108 GLN A O 1
ATOM 856 N N . CYS A 1 109 ? 6.272 6.026 22.027 1.00 81.00 109 CYS A N 1
ATOM 857 C CA . CYS A 1 109 ? 6.305 4.600 21.691 1.00 81.00 109 CYS A CA 1
ATOM 858 C C . CYS A 1 109 ? 6.142 4.316 20.185 1.00 81.00 109 CYS A C 1
ATOM 860 O O . CYS A 1 109 ? 6.099 3.153 19.809 1.00 81.00 109 CYS A O 1
ATOM 862 N N . SER A 1 110 ? 6.023 5.328 19.314 1.00 80.62 110 SER A N 1
ATOM 863 C CA . SER A 1 110 ? 5.854 5.107 17.867 1.00 80.62 110 SER A CA 1
ATOM 864 C C . SER A 1 110 ? 7.042 4.366 17.255 1.00 80.62 110 SER A C 1
ATOM 866 O O . SER A 1 110 ? 8.206 4.650 17.559 1.00 80.62 110 SER A O 1
ATOM 868 N N . SER A 1 111 ? 6.749 3.498 16.283 1.00 78.56 111 SER A N 1
ATOM 869 C CA . SER A 1 111 ? 7.768 2.921 15.405 1.00 78.56 111 SER A CA 1
ATOM 870 C C . SER A 1 111 ? 8.549 4.022 14.681 1.00 78.56 111 SER A C 1
ATOM 872 O O . SER A 1 111 ? 7.974 4.938 14.087 1.00 78.56 111 SER A O 1
ATOM 874 N N . LYS A 1 112 ? 9.881 3.907 14.698 1.00 81.62 112 LYS A N 1
ATOM 875 C CA . LYS A 1 112 ? 10.810 4.835 14.027 1.00 81.62 112 LYS A CA 1
ATOM 876 C C . LYS A 1 112 ? 11.183 4.389 12.613 1.00 81.62 112 LYS A C 1
ATOM 878 O O . LYS A 1 112 ? 11.909 5.097 11.923 1.00 81.62 112 LYS A O 1
ATOM 883 N N . VAL A 1 113 ? 10.693 3.233 12.156 1.00 78.31 113 VAL A N 1
ATOM 884 C CA . VAL A 1 113 ? 11.060 2.632 10.859 1.00 78.31 113 VAL A CA 1
ATOM 885 C C . VAL A 1 113 ? 10.766 3.582 9.695 1.00 78.31 113 VAL A C 1
ATOM 887 O O . VAL A 1 113 ? 11.638 3.845 8.863 1.00 78.31 113 VAL A O 1
ATOM 890 N N . LEU A 1 114 ? 9.556 4.147 9.646 1.00 78.94 114 LEU A N 1
ATOM 891 C CA . LEU A 1 114 ? 9.173 5.071 8.578 1.00 78.94 114 LEU A CA 1
ATOM 892 C C . LEU A 1 114 ? 9.909 6.415 8.690 1.00 78.94 114 LEU A C 1
ATOM 894 O O . LEU A 1 114 ? 10.297 6.983 7.672 1.00 78.94 114 LEU A O 1
ATOM 898 N N . GLU A 1 115 ? 10.164 6.906 9.903 1.00 78.50 115 GLU A N 1
ATOM 899 C CA . GLU A 1 115 ? 10.930 8.143 10.101 1.00 78.50 115 GLU A CA 1
ATOM 900 C C . GLU A 1 115 ? 12.374 7.987 9.616 1.00 78.50 115 GLU A C 1
ATOM 902 O O . GLU A 1 115 ? 12.857 8.830 8.862 1.00 78.50 115 GLU A O 1
ATOM 907 N N . ASN A 1 116 ? 13.020 6.864 9.939 1.00 74.12 116 ASN A N 1
ATOM 908 C CA . ASN A 1 116 ? 14.374 6.527 9.491 1.00 74.12 116 ASN A CA 1
ATOM 909 C C . ASN A 1 116 ? 14.470 6.335 7.969 1.00 74.12 116 ASN A C 1
ATOM 911 O O . ASN A 1 116 ? 15.522 6.564 7.371 1.00 74.12 116 ASN A O 1
ATOM 915 N N . SER A 1 117 ? 13.371 5.923 7.334 1.00 72.75 117 SER A N 1
ATOM 916 C CA . SER A 1 117 ? 13.291 5.736 5.880 1.00 72.75 117 SER A CA 1
ATOM 917 C C . SER A 1 117 ? 13.286 7.066 5.122 1.00 72.75 117 SER A C 1
ATOM 919 O O . SER A 1 117 ? 13.644 7.118 3.943 1.00 72.75 117 SER A O 1
ATOM 921 N N . THR A 1 118 ? 12.936 8.164 5.795 1.00 71.06 118 THR A N 1
ATOM 922 C CA . THR A 1 118 ? 13.112 9.523 5.285 1.00 71.06 118 THR A CA 1
ATOM 923 C C . THR A 1 118 ? 14.403 10.106 5.839 1.00 71.06 118 THR A C 1
ATOM 925 O O . THR A 1 118 ? 14.587 10.215 7.044 1.00 71.06 118 THR A O 1
ATOM 928 N N . SER A 1 119 ? 15.330 10.486 4.967 1.00 54.50 119 SER A N 1
ATOM 929 C CA . SER A 1 119 ? 16.619 11.035 5.395 1.00 54.50 119 SER A CA 1
ATOM 930 C C . SER A 1 119 ? 16.445 12.394 6.091 1.00 54.50 119 SER A C 1
ATOM 932 O O . SER A 1 119 ? 16.404 13.452 5.465 1.00 54.50 119 SER A O 1
ATOM 934 N N . GLY A 1 120 ? 16.340 12.363 7.420 1.00 43.16 120 GLY A N 1
ATOM 935 C CA . GLY A 1 120 ? 16.543 13.515 8.284 1.00 43.16 120 GLY A CA 1
ATOM 936 C C . GLY A 1 120 ? 18.031 13.849 8.325 1.00 43.16 120 GLY A C 1
ATOM 937 O O . GLY A 1 120 ? 18.848 13.055 8.784 1.00 43.16 120 GLY A O 1
ATOM 938 N N . ALA A 1 121 ? 18.399 15.026 7.831 1.00 37.34 121 ALA A N 1
ATOM 939 C CA . ALA A 1 121 ? 19.736 15.575 7.982 1.00 37.34 121 ALA A CA 1
ATOM 940 C C . ALA A 1 121 ? 20.079 15.766 9.472 1.00 37.34 121 ALA A C 1
ATOM 942 O O . ALA A 1 121 ? 19.770 16.809 10.039 1.00 37.34 121 ALA A O 1
ATOM 943 N N . VAL A 1 122 ? 20.751 14.793 10.095 1.00 32.69 122 VAL A N 1
ATOM 944 C CA . VAL A 1 122 ? 21.528 14.993 11.325 1.00 32.69 122 VAL A CA 1
ATOM 945 C C . VAL A 1 122 ? 22.776 14.107 11.287 1.00 32.69 122 VAL A C 1
ATOM 947 O O . VAL A 1 122 ? 22.691 12.891 11.383 1.00 32.69 122 VAL A O 1
ATOM 950 N N . GLY A 1 123 ? 23.943 14.751 11.194 1.00 29.72 123 GLY A N 1
ATOM 951 C CA . GLY A 1 123 ? 25.202 14.232 11.731 1.00 29.72 123 GLY A CA 1
ATOM 952 C C . GLY A 1 123 ? 25.950 13.207 10.882 1.00 29.72 123 GLY A C 1
ATOM 953 O O . GLY A 1 123 ? 25.797 12.003 11.049 1.00 29.72 123 GLY A O 1
ATOM 954 N N . ALA A 1 124 ? 26.899 13.697 10.085 1.00 31.28 124 ALA A N 1
ATOM 955 C CA . ALA A 1 124 ? 28.086 12.929 9.739 1.00 31.28 124 ALA A CA 1
ATOM 956 C C . ALA A 1 124 ? 28.829 12.534 11.033 1.00 31.28 124 ALA A C 1
ATOM 958 O O . ALA A 1 124 ? 29.581 13.326 11.599 1.00 31.28 124 ALA A O 1
ATOM 959 N N . GLY A 1 125 ? 28.587 11.316 11.515 1.00 28.12 125 GLY A N 1
ATOM 960 C CA . GLY A 1 125 ? 29.460 10.626 12.455 1.00 28.12 125 GLY A CA 1
ATOM 961 C C . GLY A 1 125 ? 30.624 10.019 11.680 1.00 28.12 125 GLY A C 1
ATOM 962 O O . GLY A 1 125 ? 30.438 9.155 10.831 1.00 28.12 125 GLY A O 1
ATOM 963 N N . THR A 1 126 ? 31.821 10.527 11.942 1.00 27.45 126 THR A N 1
ATOM 964 C CA . THR A 1 126 ? 33.117 10.045 11.448 1.00 27.45 126 THR A CA 1
ATOM 965 C C . THR A 1 126 ? 33.284 8.519 11.549 1.00 27.45 126 THR A C 1
ATOM 967 O O . THR A 1 126 ? 32.849 7.934 12.541 1.00 27.45 126 THR A O 1
ATOM 970 N N . PRO A 1 127 ? 33.962 7.868 10.584 1.00 32.88 127 PRO A N 1
ATOM 971 C CA . PRO A 1 127 ? 34.140 6.422 10.574 1.00 32.88 127 PRO A CA 1
ATOM 972 C C . PRO A 1 127 ? 35.129 5.939 11.644 1.00 32.88 127 PRO A C 1
ATOM 974 O O . PRO A 1 127 ? 36.163 6.556 11.902 1.00 32.88 127 PRO A O 1
ATOM 977 N N . ASN A 1 128 ? 34.776 4.793 12.224 1.00 29.70 128 ASN A N 1
ATOM 978 C CA . ASN A 1 128 ? 35.500 4.009 13.220 1.00 29.70 128 ASN A CA 1
ATOM 979 C C . ASN A 1 128 ? 37.001 3.836 12.924 1.00 29.70 128 ASN A C 1
ATOM 981 O O . ASN A 1 128 ? 37.388 3.384 11.846 1.00 29.70 128 ASN A O 1
ATOM 985 N N . THR A 1 129 ? 37.836 4.075 13.937 1.00 29.59 129 THR A N 1
ATOM 986 C CA . THR A 1 129 ? 39.185 3.502 14.041 1.00 29.59 129 THR A CA 1
ATOM 987 C C . THR A 1 129 ? 39.136 2.158 14.786 1.00 29.59 129 THR A C 1
ATOM 989 O O . THR A 1 129 ? 38.293 1.972 15.666 1.00 29.59 129 THR A O 1
ATOM 992 N N . PRO A 1 130 ? 40.004 1.186 14.442 1.00 32.66 130 PRO A N 1
ATOM 993 C CA . PRO A 1 130 ? 39.903 -0.179 14.944 1.00 32.66 130 PRO A CA 1
ATOM 994 C C . PRO A 1 130 ? 40.644 -0.331 16.278 1.00 32.66 130 PRO A C 1
ATOM 996 O O . PRO A 1 130 ? 41.783 0.114 16.412 1.00 32.66 130 PRO A O 1
ATOM 999 N N . ILE A 1 131 ? 40.038 -1.015 17.250 1.00 27.56 131 ILE A N 1
ATOM 1000 C CA . ILE A 1 131 ? 40.717 -1.410 18.490 1.00 27.56 131 ILE A CA 1
ATOM 1001 C C . ILE A 1 131 ? 40.869 -2.933 18.491 1.00 27.56 131 ILE A C 1
ATOM 1003 O O . ILE A 1 131 ? 39.892 -3.675 18.526 1.00 27.56 131 ILE A O 1
ATOM 1007 N N . SER A 1 132 ? 42.125 -3.377 18.421 1.00 26.38 132 SER A N 1
ATOM 1008 C CA . SER A 1 132 ? 42.562 -4.741 18.741 1.00 26.38 132 SER A CA 1
ATOM 1009 C C . SER A 1 132 ? 42.835 -4.882 20.252 1.00 26.38 132 SER A C 1
ATOM 1011 O O . SER A 1 132 ? 43.020 -3.872 20.932 1.00 26.38 132 SER A O 1
ATOM 1013 N N . PRO A 1 133 ? 42.839 -6.113 20.795 1.00 41.97 133 PRO A N 1
ATOM 1014 C CA . PRO A 1 133 ? 42.551 -6.398 22.198 1.00 41.97 133 PRO A CA 1
ATOM 1015 C C . PRO A 1 133 ? 43.815 -6.466 23.059 1.00 41.97 133 PRO A C 1
ATOM 1017 O O . PRO A 1 133 ? 44.845 -6.961 22.604 1.00 41.97 133 PRO A O 1
ATOM 1020 N N . THR A 1 134 ? 43.740 -6.071 24.334 1.00 28.36 134 THR A N 1
ATOM 1021 C CA . THR A 1 134 ? 44.603 -6.646 25.383 1.00 28.36 134 THR A CA 1
ATOM 1022 C C . THR A 1 134 ? 44.102 -6.342 26.801 1.00 28.36 134 THR A C 1
ATOM 1024 O O . THR A 1 134 ? 43.656 -5.250 27.127 1.00 28.36 134 THR A O 1
ATOM 1027 N N . SER A 1 135 ? 44.187 -7.379 27.626 1.00 32.25 135 SER A N 1
ATOM 1028 C CA . SER A 1 135 ? 43.921 -7.515 29.061 1.00 32.25 135 SER A CA 1
ATOM 1029 C C . SER A 1 135 ? 44.599 -6.496 29.991 1.00 32.25 135 SER A C 1
ATOM 1031 O O . SER A 1 135 ? 45.766 -6.179 29.792 1.00 32.25 135 SER A O 1
ATOM 1033 N N . THR A 1 136 ? 43.963 -6.146 31.116 1.00 27.56 136 THR A N 1
ATOM 1034 C CA . THR A 1 136 ? 44.397 -6.543 32.481 1.00 27.56 136 THR A CA 1
ATOM 1035 C C . THR A 1 136 ? 43.386 -6.091 33.550 1.00 27.56 136 THR A C 1
ATOM 1037 O O . THR A 1 136 ? 42.744 -5.052 33.446 1.00 27.56 136 THR A O 1
ATOM 1040 N N . LEU A 1 137 ? 43.228 -6.941 34.567 1.00 29.98 137 LEU A N 1
ATOM 1041 C CA . LEU A 1 137 ? 42.385 -6.790 35.756 1.00 29.98 137 LEU A CA 1
ATOM 1042 C C . LEU A 1 137 ? 42.977 -5.763 36.737 1.00 29.98 137 LEU A C 1
ATOM 1044 O O . LEU A 1 137 ? 44.178 -5.802 36.989 1.00 29.98 137 LEU A O 1
ATOM 1048 N N . THR A 1 138 ? 42.144 -4.938 37.380 1.00 28.78 138 THR A N 1
ATOM 1049 C CA . THR A 1 138 ? 42.021 -4.838 38.859 1.00 28.78 138 THR A CA 1
ATOM 1050 C C . THR A 1 138 ? 40.937 -3.823 39.277 1.00 28.78 138 THR A C 1
ATOM 1052 O O . THR A 1 138 ? 40.640 -2.905 38.515 1.00 28.78 138 THR A O 1
ATOM 1055 N N . PRO A 1 139 ? 40.304 -3.993 40.459 1.00 34.38 139 PRO A N 1
ATOM 1056 C CA . PRO A 1 139 ? 39.031 -3.362 40.795 1.00 34.38 139 PRO A CA 1
ATOM 1057 C C . PRO A 1 139 ? 39.177 -2.260 41.856 1.00 34.38 139 PRO A C 1
ATOM 1059 O O . PRO A 1 139 ? 39.631 -2.524 42.966 1.00 34.38 139 PRO A O 1
ATOM 1062 N N . THR A 1 140 ? 38.696 -1.050 41.573 1.00 28.22 140 THR A N 1
ATOM 1063 C CA . THR A 1 140 ? 38.374 -0.056 42.611 1.00 28.22 140 THR A CA 1
ATOM 1064 C C . THR A 1 140 ? 37.110 0.714 42.227 1.00 28.22 140 THR A C 1
ATOM 1066 O O . THR A 1 140 ? 37.106 1.607 41.386 1.00 28.22 140 THR A O 1
ATOM 1069 N N . LEU A 1 141 ? 35.996 0.326 42.849 1.00 32.31 141 LEU A N 1
ATOM 1070 C CA . LEU A 1 141 ? 34.708 1.016 42.776 1.00 32.31 141 LEU A CA 1
ATOM 1071 C C . LEU A 1 141 ? 34.742 2.305 43.615 1.00 32.31 141 LEU A C 1
ATOM 1073 O O . LEU A 1 141 ? 35.023 2.222 44.812 1.00 32.31 141 LEU A O 1
ATOM 1077 N N . PRO A 1 142 ? 34.314 3.464 43.083 1.00 32.84 142 PRO A N 1
ATOM 1078 C CA . PRO A 1 142 ? 33.641 4.476 43.872 1.00 32.84 142 PRO A CA 1
ATOM 1079 C C . PRO A 1 142 ? 32.130 4.212 43.824 1.00 32.84 142 PRO A C 1
ATOM 1081 O O . PRO A 1 142 ? 31.456 4.329 42.801 1.00 32.84 142 PRO A O 1
ATOM 1084 N N . LEU A 1 143 ? 31.611 3.833 44.986 1.00 43.09 143 LEU A N 1
ATOM 1085 C CA . LEU A 1 143 ? 30.219 3.543 45.298 1.00 43.09 143 LEU A CA 1
ATOM 1086 C C . LEU A 1 143 ? 29.358 4.824 45.221 1.00 43.09 143 LEU A C 1
ATOM 1088 O O . LEU A 1 143 ? 29.073 5.433 46.249 1.00 43.09 143 LEU A O 1
ATOM 1092 N N . LYS A 1 144 ? 28.982 5.284 44.017 1.00 34.44 144 LYS A N 1
ATOM 1093 C CA . LYS A 1 144 ? 27.967 6.354 43.856 1.00 34.44 144 LYS A CA 1
ATOM 1094 C C . LYS A 1 144 ? 27.273 6.435 42.487 1.00 34.44 144 LYS A C 1
ATOM 1096 O O . LYS A 1 144 ? 26.785 7.497 42.116 1.00 34.44 144 LYS A O 1
ATOM 1101 N N . GLN A 1 145 ? 27.185 5.326 41.749 1.00 37.28 145 GLN A N 1
ATOM 1102 C CA . GLN A 1 145 ? 26.562 5.323 40.417 1.00 37.28 145 GLN A CA 1
ATOM 1103 C C . GLN A 1 145 ? 25.910 3.977 40.062 1.00 37.28 145 GLN A C 1
ATOM 1105 O O . GLN A 1 145 ? 26.213 3.387 39.034 1.00 37.28 145 GLN A O 1
ATOM 1110 N N . LEU A 1 146 ? 25.031 3.464 40.933 1.00 32.09 146 LEU A N 1
ATOM 1111 C CA . LEU A 1 146 ? 24.328 2.185 40.717 1.00 32.09 146 LEU A CA 1
ATOM 1112 C C . LEU A 1 146 ? 22.822 2.204 41.064 1.00 32.09 146 LEU A C 1
ATOM 1114 O O . LEU A 1 146 ? 22.225 1.150 41.236 1.00 32.09 146 LEU A O 1
ATOM 1118 N N . SER A 1 147 ? 22.171 3.375 41.106 1.00 34.47 147 SER A N 1
ATOM 1119 C CA . SER A 1 147 ? 20.709 3.468 41.336 1.00 34.47 147 SER A CA 1
ATOM 1120 C C . SER A 1 147 ? 19.898 4.062 40.178 1.00 34.47 147 SER A C 1
ATOM 1122 O O . SER A 1 147 ? 18.747 4.418 40.385 1.00 34.47 147 SER A O 1
ATOM 1124 N N . PHE A 1 148 ? 20.444 4.148 38.959 1.00 36.12 148 PHE A N 1
ATOM 1125 C CA . PHE A 1 148 ? 19.718 4.737 37.817 1.00 36.12 148 PHE A CA 1
ATOM 1126 C C . PHE A 1 148 ? 19.542 3.833 36.588 1.00 36.12 148 PHE A C 1
ATOM 1128 O O . PHE A 1 148 ? 18.930 4.268 35.621 1.00 36.12 148 PHE A O 1
ATOM 1135 N N . TYR A 1 149 ? 19.993 2.575 36.622 1.00 37.25 149 TYR A N 1
ATOM 1136 C CA . TYR A 1 149 ? 19.852 1.662 35.474 1.00 37.25 149 TYR A CA 1
ATOM 1137 C C . TYR A 1 149 ? 18.773 0.575 35.623 1.00 37.25 149 TYR A C 1
ATOM 1139 O O . TYR A 1 149 ? 18.506 -0.122 34.658 1.00 37.25 149 TYR A O 1
ATOM 1147 N N . PHE A 1 150 ? 18.096 0.465 36.773 1.00 35.72 150 PHE A N 1
ATOM 1148 C CA . PHE A 1 150 ? 17.079 -0.579 37.010 1.00 35.72 150 PHE A CA 1
ATOM 1149 C C . PHE A 1 150 ? 15.625 -0.070 37.092 1.00 35.72 150 PHE A C 1
ATOM 1151 O O . PHE A 1 150 ? 14.750 -0.839 37.455 1.00 35.72 150 PHE A O 1
ATOM 1158 N N . HIS A 1 151 ? 15.333 1.210 36.825 1.00 39.56 151 HIS A N 1
ATOM 1159 C CA . HIS A 1 151 ? 13.950 1.745 36.890 1.00 39.56 151 HIS A CA 1
ATOM 1160 C C . HIS A 1 151 ? 13.430 2.344 35.575 1.00 39.56 151 HIS A C 1
ATOM 1162 O O . HIS A 1 151 ? 12.222 2.506 35.424 1.00 39.56 151 HIS A O 1
ATOM 1168 N N . ASN A 1 152 ? 14.306 2.668 34.617 1.00 47.62 152 ASN A N 1
ATOM 1169 C CA . ASN A 1 152 ? 13.873 3.242 33.336 1.00 47.62 152 ASN A CA 1
ATOM 1170 C C . ASN A 1 152 ? 13.330 2.190 32.359 1.00 47.62 152 ASN A C 1
ATOM 1172 O O . ASN A 1 152 ? 12.420 2.499 31.591 1.00 47.62 152 ASN A O 1
ATOM 1176 N N . GLU A 1 153 ? 13.841 0.957 32.400 1.00 53.12 153 GLU A N 1
ATOM 1177 C CA . GLU A 1 153 ? 13.314 -0.121 31.556 1.00 53.12 153 GLU A CA 1
ATOM 1178 C C . GLU A 1 153 ? 11.893 -0.502 31.976 1.00 53.12 153 GLU A C 1
ATOM 1180 O O . GLU A 1 153 ? 10.990 -0.478 31.144 1.00 53.12 153 GLU A O 1
ATOM 1185 N N . ASP A 1 154 ? 11.656 -0.703 33.277 1.00 65.38 154 ASP A N 1
ATOM 1186 C CA . ASP A 1 154 ? 10.329 -1.023 33.820 1.00 65.38 154 ASP A CA 1
ATOM 1187 C C . ASP A 1 154 ? 9.257 -0.004 33.420 1.00 65.38 154 ASP A C 1
ATOM 1189 O O . ASP A 1 154 ? 8.116 -0.373 33.156 1.00 65.38 154 ASP A O 1
ATOM 1193 N N . ASN A 1 155 ? 9.597 1.287 33.383 1.00 78.06 155 ASN A N 1
ATOM 1194 C CA . ASN A 1 155 ? 8.640 2.321 32.994 1.00 78.06 155 ASN A CA 1
ATOM 1195 C C . ASN A 1 155 ? 8.347 2.293 31.486 1.00 78.06 155 ASN A C 1
ATOM 1197 O O . ASN A 1 155 ? 7.217 2.535 31.076 1.00 78.06 155 ASN A O 1
ATOM 1201 N N . THR A 1 156 ? 9.340 1.952 30.662 1.00 80.75 156 THR A N 1
ATOM 1202 C CA . THR A 1 156 ? 9.175 1.844 29.205 1.00 80.75 156 THR A CA 1
ATOM 1203 C C . THR A 1 156 ? 8.276 0.662 28.845 1.00 80.75 156 THR A C 1
ATOM 1205 O O . THR A 1 156 ? 7.331 0.836 28.082 1.00 80.75 156 THR A O 1
ATOM 1208 N N . TYR A 1 157 ? 8.491 -0.507 29.459 1.00 84.00 157 TYR A N 1
ATOM 1209 C CA . TYR A 1 157 ? 7.622 -1.675 29.261 1.00 84.00 157 TYR A CA 1
ATOM 1210 C C . TYR A 1 157 ? 6.183 -1.412 29.725 1.00 84.00 157 TYR A C 1
ATOM 1212 O O . TYR A 1 157 ? 5.240 -1.763 29.023 1.00 84.00 157 TYR A O 1
ATOM 1220 N N . LYS A 1 158 ? 5.996 -0.726 30.860 1.00 85.06 158 LYS A N 1
ATOM 1221 C CA . LYS A 1 158 ? 4.658 -0.346 31.349 1.00 85.06 158 LYS A CA 1
ATOM 1222 C C . LYS A 1 158 ? 3.944 0.626 30.411 1.00 85.06 158 LYS A C 1
ATOM 1224 O O . LYS A 1 158 ? 2.740 0.499 30.202 1.00 85.06 158 LYS A O 1
ATOM 1229 N N . LEU A 1 159 ? 4.662 1.594 29.840 1.00 86.38 159 LEU A N 1
ATOM 1230 C CA . LEU A 1 159 ? 4.100 2.498 28.834 1.00 86.38 159 LEU A CA 1
ATOM 1231 C C . LEU A 1 159 ? 3.729 1.746 27.552 1.00 86.38 159 LEU A C 1
ATOM 1233 O O . LEU A 1 159 ? 2.667 2.008 26.989 1.00 86.38 159 LEU A O 1
ATOM 1237 N N . LEU A 1 160 ? 4.556 0.785 27.137 1.00 88.75 160 LEU A N 1
ATOM 1238 C CA . LEU A 1 160 ? 4.311 -0.057 25.969 1.00 88.75 160 LEU A CA 1
ATOM 1239 C C . LEU A 1 160 ? 3.073 -0.945 26.148 1.00 88.75 160 LEU A C 1
ATOM 1241 O O . LEU A 1 160 ? 2.244 -1.041 25.248 1.00 88.75 160 LEU A O 1
ATOM 1245 N N . GLU A 1 161 ? 2.886 -1.520 27.336 1.00 88.38 161 GLU A N 1
ATOM 1246 C CA . GLU A 1 161 ? 1.709 -2.330 27.664 1.00 88.38 161 GLU A CA 1
ATOM 1247 C C . GLU A 1 161 ? 0.417 -1.495 27.670 1.00 88.38 161 GLU A C 1
ATOM 1249 O O . GLU A 1 161 ? -0.614 -1.908 27.122 1.00 88.38 161 GLU A O 1
ATOM 1254 N N . VAL A 1 162 ? 0.470 -0.285 28.241 1.00 89.69 162 VAL A N 1
ATOM 1255 C CA . VAL A 1 162 ? -0.648 0.668 28.175 1.00 89.69 162 VAL A CA 1
ATOM 1256 C C . VAL A 1 162 ? -0.917 1.075 26.723 1.00 89.69 162 VAL A C 1
ATOM 1258 O O . VAL A 1 162 ? -2.082 1.177 26.337 1.00 89.69 162 VAL A O 1
ATOM 1261 N N . PHE A 1 163 ? 0.127 1.261 25.908 1.00 91.31 163 PHE A N 1
ATOM 1262 C CA . PHE A 1 163 ? 0.002 1.579 24.486 1.00 91.31 163 PHE A CA 1
ATOM 1263 C C . PHE A 1 163 ? -0.665 0.448 23.691 1.00 91.31 163 PHE A C 1
ATOM 1265 O O . PHE A 1 163 ? -1.646 0.695 22.994 1.00 91.31 163 PHE A O 1
ATOM 1272 N N . GLY A 1 164 ? -0.226 -0.801 23.860 1.00 89.38 164 GLY A N 1
ATOM 1273 C CA . GLY A 1 164 ? -0.871 -1.959 23.235 1.00 89.38 164 GLY A CA 1
ATOM 1274 C C . GLY A 1 164 ? -2.339 -2.105 23.647 1.00 89.38 164 GLY A C 1
ATOM 1275 O O . GLY A 1 164 ? -3.209 -2.314 22.804 1.00 89.38 164 GLY A O 1
ATOM 1276 N N . THR A 1 165 ? -2.643 -1.896 24.930 1.00 89.88 165 THR A N 1
ATOM 1277 C CA . THR A 1 165 ? -4.014 -2.029 25.452 1.00 89.88 165 THR A CA 1
ATOM 1278 C C . THR A 1 165 ? -4.940 -0.907 24.985 1.00 89.88 165 THR A C 1
ATOM 1280 O O . THR A 1 165 ? -6.119 -1.140 24.730 1.00 89.88 165 THR A O 1
ATOM 1283 N N . ILE A 1 166 ? -4.446 0.327 24.842 1.00 91.44 166 ILE A N 1
ATOM 1284 C CA . ILE A 1 166 ? -5.279 1.378 24.252 1.00 91.44 166 ILE A CA 1
ATOM 1285 C C . ILE A 1 166 ? -5.497 1.137 22.758 1.00 91.44 166 ILE A C 1
ATOM 1287 O O . ILE A 1 166 ? -6.607 1.383 22.284 1.00 91.44 166 ILE A O 1
ATOM 1291 N N . ILE A 1 167 ? -4.495 0.609 22.040 1.00 92.00 167 ILE A N 1
ATOM 1292 C CA . ILE A 1 167 ? -4.621 0.243 20.624 1.00 92.00 167 ILE A CA 1
ATOM 1293 C C . ILE A 1 167 ? -5.707 -0.816 20.439 1.00 92.00 167 ILE A C 1
ATOM 1295 O O . ILE A 1 167 ? -6.553 -0.634 19.569 1.00 92.00 167 ILE A O 1
ATOM 1299 N N . SER A 1 168 ? -5.766 -1.858 21.275 1.00 89.56 168 SER A N 1
ATOM 1300 C CA . SER A 1 168 ? -6.824 -2.876 21.167 1.00 89.56 168 SER A CA 1
ATOM 1301 C C . SER A 1 168 ? -8.235 -2.285 21.317 1.00 89.56 168 SER A C 1
ATOM 1303 O O . SER A 1 168 ? -9.180 -2.749 20.691 1.00 89.56 168 SER A O 1
ATOM 1305 N N . SER A 1 169 ? -8.387 -1.185 22.059 1.00 88.88 169 SER A N 1
ATOM 1306 C CA . SER A 1 169 ? -9.675 -0.498 22.227 1.00 88.88 169 SER A CA 1
ATOM 1307 C C . SER A 1 169 ? -10.018 0.536 21.135 1.00 88.88 169 SER A C 1
ATOM 1309 O O . SER A 1 169 ? -11.071 1.175 21.213 1.00 88.88 169 SER A O 1
ATOM 1311 N N . VAL A 1 170 ? -9.170 0.736 20.114 1.00 90.12 170 VAL A N 1
ATOM 1312 C CA . VAL A 1 170 ? -9.323 1.816 19.112 1.00 90.12 170 VAL A CA 1
ATOM 1313 C C . VAL A 1 170 ? -10.639 1.736 18.340 1.00 90.12 170 VAL A C 1
ATOM 1315 O O . VAL A 1 170 ? -11.258 2.774 18.082 1.00 90.12 170 VAL A O 1
ATOM 1318 N N . THR A 1 171 ? -11.119 0.531 18.029 1.00 88.12 171 THR A N 1
ATOM 1319 C CA . THR A 1 171 ? -12.406 0.306 17.341 1.00 88.12 171 THR A CA 1
ATOM 1320 C C . THR A 1 171 ? -13.612 0.935 18.043 1.00 88.12 171 THR A C 1
ATOM 1322 O O . THR A 1 171 ? -14.593 1.269 17.375 1.00 88.12 171 THR A O 1
ATOM 1325 N N . TRP A 1 172 ? -13.543 1.152 19.360 1.00 85.56 172 TRP A N 1
ATOM 1326 C CA . TRP A 1 172 ? -14.625 1.747 20.146 1.00 85.56 172 TRP A CA 1
ATOM 1327 C C . TRP A 1 172 ? -14.730 3.268 20.004 1.00 85.56 172 TRP A C 1
ATOM 1329 O O . TRP A 1 172 ? -15.825 3.811 20.145 1.00 85.56 172 TRP A O 1
ATOM 1339 N N . PHE A 1 173 ? -13.624 3.969 19.728 1.00 86.31 173 PHE A N 1
ATOM 1340 C CA . PHE A 1 173 ? -13.592 5.440 19.704 1.00 86.31 173 PHE A CA 1
ATOM 1341 C C . PHE A 1 173 ? -13.141 6.052 18.368 1.00 86.31 173 PHE A C 1
ATOM 1343 O O . PHE A 1 173 ? -13.332 7.251 18.144 1.00 86.31 173 PHE A O 1
ATOM 1350 N N . ALA A 1 174 ? -12.584 5.263 17.446 1.00 83.56 174 ALA A N 1
ATOM 1351 C CA . ALA A 1 174 ? -12.189 5.719 16.115 1.00 83.56 174 ALA A CA 1
ATOM 1352 C C . ALA A 1 174 ? -13.395 5.842 15.165 1.00 83.56 174 ALA A C 1
ATOM 1354 O O . ALA A 1 174 ? -13.641 4.985 14.315 1.00 83.56 174 ALA A O 1
ATOM 1355 N N . LYS A 1 175 ? -14.145 6.945 15.282 1.00 75.50 175 LYS A N 1
ATOM 1356 C CA . LYS A 1 175 ? -15.292 7.241 14.405 1.00 75.50 175 LYS A CA 1
ATOM 1357 C C . LYS A 1 175 ? -14.901 8.104 13.201 1.00 75.50 175 LYS A C 1
ATOM 1359 O O . LYS A 1 175 ? -14.304 9.172 13.361 1.00 75.50 175 LYS A O 1
ATOM 1364 N N . SER A 1 176 ? -15.302 7.682 11.999 1.00 64.62 176 SER A N 1
ATOM 1365 C CA . SER A 1 176 ? -15.218 8.507 10.789 1.00 64.62 176 SER A CA 1
ATOM 1366 C C . SER A 1 176 ? -16.380 9.505 10.770 1.00 64.62 176 SER A C 1
ATOM 1368 O O . SER A 1 176 ? -17.536 9.134 10.585 1.00 64.62 176 SER A O 1
ATOM 1370 N N . THR A 1 177 ? -16.113 10.792 10.999 1.00 55.00 177 THR A N 1
ATOM 1371 C CA . THR A 1 177 ? -17.153 11.829 10.924 1.00 55.00 177 THR A CA 1
ATOM 1372 C C . THR A 1 177 ? -17.508 12.106 9.459 1.00 55.00 177 THR A C 1
ATOM 1374 O O . THR A 1 177 ? -16.894 12.963 8.825 1.00 55.00 177 THR A O 1
ATOM 1377 N N . SER A 1 178 ? -18.492 11.400 8.906 1.00 41.75 178 SER A N 1
ATOM 1378 C CA . SER A 1 178 ? -18.974 11.583 7.526 1.00 41.75 178 SER A CA 1
ATOM 1379 C C . SER A 1 178 ? -20.082 12.637 7.381 1.00 41.75 178 SER A C 1
ATOM 1381 O O . SER A 1 178 ? -20.816 12.630 6.398 1.00 41.75 178 SER A O 1
ATOM 1383 N N . SER A 1 179 ? -20.232 13.575 8.322 1.00 35.56 179 SER A N 1
ATOM 1384 C CA . SER A 1 179 ? -21.319 14.559 8.241 1.00 35.56 179 SER A CA 1
ATOM 1385 C C . SER A 1 179 ? -20.880 15.862 7.552 1.00 35.56 179 SER A C 1
ATOM 1387 O O . SER A 1 179 ? -19.958 16.525 8.039 1.00 35.56 179 SER A O 1
ATOM 1389 N N . PRO A 1 180 ? -21.550 16.303 6.467 1.00 37.53 180 PRO A N 1
ATOM 1390 C CA . PRO A 1 180 ? -21.498 17.685 6.023 1.00 37.53 180 PRO A CA 1
ATOM 1391 C C . PRO A 1 180 ? -22.359 18.511 6.983 1.00 37.53 180 PRO A C 1
ATOM 1393 O O . PRO A 1 180 ? -23.514 18.819 6.702 1.00 37.53 180 PRO A O 1
ATOM 1396 N N . SER A 1 181 ? -21.818 18.871 8.147 1.00 36.06 181 SER A N 1
ATOM 1397 C CA . SER A 1 181 ? -22.496 19.806 9.043 1.00 36.06 181 SER A CA 1
ATOM 1398 C C . SER A 1 181 ? -22.443 21.213 8.434 1.00 36.06 181 SER A C 1
ATOM 1400 O O . SER A 1 181 ? -21.534 22.004 8.695 1.00 36.06 181 SER A O 1
ATOM 1402 N N . GLY A 1 182 ? -23.424 21.526 7.587 1.00 35.47 182 GLY A N 1
ATOM 1403 C CA . GLY A 1 182 ? -23.847 22.900 7.361 1.00 35.47 182 GLY A CA 1
ATOM 1404 C C . GLY A 1 182 ? -24.342 23.470 8.689 1.00 35.47 182 GLY A C 1
ATOM 1405 O O . GLY A 1 182 ? -25.338 23.002 9.227 1.00 35.47 182 GLY A O 1
ATOM 1406 N N . GLY A 1 183 ? -23.617 24.443 9.240 1.00 30.56 183 GLY A N 1
ATOM 1407 C CA . GLY A 1 183 ? -23.964 25.038 10.532 1.00 30.56 183 GLY A CA 1
ATOM 1408 C C . GLY A 1 183 ? -22.858 25.896 11.137 1.00 30.56 183 GLY A C 1
ATOM 1409 O O . GLY A 1 183 ? -22.218 25.495 12.094 1.00 30.56 183 GLY A O 1
ATOM 1410 N N . SER A 1 184 ? -22.653 27.072 10.538 1.00 34.28 184 SER A N 1
ATOM 1411 C CA . SER A 1 184 ? -22.140 28.320 11.133 1.00 34.28 184 SER A CA 1
ATOM 1412 C C . SER A 1 184 ? -20.908 28.300 12.061 1.00 34.28 184 SER A C 1
ATOM 1414 O O . SER A 1 184 ? -20.992 27.979 13.240 1.00 34.28 184 SER A O 1
ATOM 1416 N N . GLY A 1 185 ? -19.835 28.934 11.572 1.00 35.41 185 GLY A N 1
ATOM 1417 C CA . GLY A 1 185 ? -19.197 30.013 12.333 1.00 35.41 185 GLY A CA 1
ATOM 1418 C C . GLY A 1 185 ? -17.957 29.676 13.158 1.00 35.41 185 GLY A C 1
ATOM 1419 O O . GLY A 1 185 ? -17.974 29.847 14.365 1.00 35.41 185 GLY A O 1
ATOM 1420 N N . SER A 1 186 ? -16.846 29.325 12.509 1.00 29.80 186 SER A N 1
ATOM 1421 C CA . SER A 1 186 ? -15.509 29.836 12.864 1.00 29.80 186 SER A CA 1
ATOM 1422 C C . SER A 1 186 ? -14.504 29.329 11.834 1.00 29.80 186 SER A C 1
ATOM 1424 O O . SER A 1 186 ? -14.412 28.126 11.594 1.00 29.80 186 SER A O 1
ATOM 1426 N N . GLY A 1 187 ? -13.779 30.247 11.192 1.00 33.75 187 GLY A N 1
ATOM 1427 C CA . GLY A 1 187 ? -12.766 29.968 10.173 1.00 33.75 187 GLY A CA 1
ATOM 1428 C C . GLY A 1 187 ? -11.526 29.282 10.743 1.00 33.75 187 GLY A C 1
ATOM 1429 O O . GLY A 1 187 ? -10.439 29.854 10.731 1.00 33.75 187 GLY A O 1
ATOM 1430 N N . THR A 1 188 ? -11.682 28.056 11.232 1.00 30.27 188 THR A N 1
ATOM 1431 C CA . THR A 1 188 ? -10.572 27.198 11.632 1.00 30.27 188 THR A CA 1
ATOM 1432 C C . THR A 1 188 ? -10.166 26.329 10.449 1.00 30.27 188 THR A C 1
ATOM 1434 O O . THR A 1 188 ? -10.975 25.690 9.778 1.00 30.27 188 THR A O 1
ATOM 1437 N N . VAL A 1 189 ? -8.879 26.412 10.132 1.00 31.00 189 VAL A N 1
ATOM 1438 C CA . VAL A 1 189 ? -8.183 25.689 9.069 1.00 31.00 189 VAL A CA 1
ATOM 1439 C C . VAL A 1 189 ? -8.586 24.209 9.086 1.00 31.00 189 VAL A C 1
ATOM 1441 O O . VAL A 1 189 ? -8.552 23.587 10.145 1.00 31.00 189 VAL A O 1
ATOM 1444 N N . LYS A 1 190 ? -8.948 23.645 7.920 1.00 39.97 190 LYS A N 1
ATOM 1445 C CA . LYS A 1 190 ? -9.209 22.207 7.713 1.00 39.97 190 LYS A CA 1
ATOM 1446 C C . LYS A 1 190 ? -7.963 21.382 8.077 1.00 39.97 190 LYS A C 1
ATOM 1448 O O . LYS A 1 190 ? -7.160 21.049 7.208 1.00 39.97 190 LYS A O 1
ATOM 1453 N N . GLY A 1 191 ? -7.774 21.096 9.361 1.00 40.50 191 GLY A N 1
ATOM 1454 C CA . GLY A 1 191 ? -6.819 20.101 9.837 1.00 40.50 191 GLY A CA 1
ATOM 1455 C C . GLY A 1 191 ? -7.318 18.683 9.533 1.00 40.50 191 GLY A C 1
ATOM 1456 O O . GLY A 1 191 ? -8.520 18.495 9.324 1.00 40.50 191 GLY A O 1
ATOM 1457 N N . PRO A 1 192 ? -6.428 17.677 9.488 1.00 57.38 192 PRO A N 1
ATOM 1458 C CA . PRO A 1 192 ? -6.851 16.282 9.419 1.00 57.38 192 PRO A CA 1
ATOM 1459 C C . PRO A 1 192 ? -7.737 15.957 10.630 1.00 57.38 192 PRO A C 1
ATOM 1461 O O . PRO A 1 192 ? -7.415 16.356 11.754 1.00 57.38 192 PRO A O 1
ATOM 1464 N N . SER A 1 193 ? -8.854 15.259 10.399 1.00 75.62 193 SER A N 1
ATOM 1465 C CA . SER A 1 193 ? -9.734 14.783 11.471 1.00 75.62 193 SER A CA 1
ATOM 1466 C C . SER A 1 193 ? -8.944 13.916 12.461 1.00 75.62 193 SER A C 1
ATOM 1468 O O . SER A 1 193 ? -7.924 13.324 12.099 1.00 75.62 193 SER A O 1
ATOM 1470 N N . ALA A 1 194 ? -9.405 13.821 13.714 1.00 82.75 194 ALA A N 1
ATOM 1471 C CA . ALA A 1 194 ? -8.791 12.928 14.703 1.00 82.75 194 ALA A CA 1
ATOM 1472 C C . ALA A 1 194 ? -8.694 11.487 14.171 1.00 82.75 194 ALA A C 1
ATOM 1474 O O . ALA A 1 194 ? -7.671 10.836 14.346 1.00 82.75 194 ALA A O 1
ATOM 1475 N N . TYR A 1 195 ? -9.703 11.055 13.411 1.00 86.38 195 TYR A N 1
ATOM 1476 C CA . TYR A 1 195 ? -9.721 9.776 12.711 1.00 86.38 195 TYR A CA 1
ATOM 1477 C C . TYR A 1 195 ? -8.537 9.588 11.749 1.00 86.38 195 TYR A C 1
ATOM 1479 O O . TYR A 1 195 ? -7.847 8.580 11.831 1.00 86.38 195 TYR A O 1
ATOM 1487 N N . ASN A 1 196 ? -8.224 10.576 10.899 1.00 87.25 196 ASN A N 1
ATOM 1488 C CA . ASN A 1 196 ? -7.077 10.482 9.985 1.00 87.25 196 ASN A CA 1
ATOM 1489 C C . ASN A 1 196 ? -5.749 10.326 10.738 1.00 87.25 196 ASN A C 1
ATOM 1491 O O . ASN A 1 196 ? -4.867 9.614 10.271 1.00 87.25 196 ASN A O 1
ATOM 1495 N N . LYS A 1 197 ? -5.610 10.985 11.896 1.00 88.19 197 LYS A N 1
ATOM 1496 C CA . LYS A 1 197 ? -4.419 10.852 12.745 1.00 88.19 197 LYS A CA 1
ATOM 1497 C C . LYS A 1 197 ? -4.331 9.477 13.406 1.00 88.19 197 LYS A C 1
ATOM 1499 O O . LYS A 1 197 ? -3.238 8.939 13.502 1.00 88.19 197 LYS A O 1
ATOM 1504 N N . ILE A 1 198 ? -5.462 8.909 13.832 1.00 91.38 198 ILE A N 1
ATOM 1505 C CA . ILE A 1 198 ? -5.519 7.537 14.361 1.00 91.38 198 ILE A CA 1
ATOM 1506 C C . ILE A 1 198 ? -5.123 6.543 13.268 1.00 91.38 198 ILE A C 1
ATOM 1508 O O . ILE A 1 198 ? -4.264 5.705 13.499 1.00 91.38 198 ILE A O 1
ATOM 1512 N N . VAL A 1 199 ? -5.683 6.669 12.061 1.00 90.94 199 VAL A N 1
ATOM 1513 C CA . VAL A 1 199 ? -5.290 5.826 10.921 1.00 90.94 199 VAL A CA 1
ATOM 1514 C C . VAL A 1 199 ? -3.796 5.974 10.637 1.00 90.94 199 VAL A C 1
ATOM 1516 O O . VAL A 1 199 ? -3.109 4.976 10.457 1.00 90.94 199 VAL A O 1
ATOM 1519 N N . GLU A 1 200 ? -3.268 7.200 10.646 1.00 90.19 200 GLU A N 1
ATOM 1520 C CA . GLU A 1 200 ? -1.840 7.431 10.432 1.00 90.19 200 GLU A CA 1
ATOM 1521 C C . GLU A 1 200 ? -0.961 6.742 11.480 1.00 90.19 200 GLU A C 1
ATOM 1523 O O . GLU A 1 200 ? 0.040 6.121 11.125 1.00 90.19 200 GLU A O 1
ATOM 1528 N N . LEU A 1 201 ? -1.364 6.809 12.746 1.00 92.62 201 LEU A N 1
ATOM 1529 C CA . LEU A 1 201 ? -0.712 6.125 13.857 1.00 92.62 201 LEU A CA 1
ATOM 1530 C C . LEU A 1 201 ? -0.732 4.605 13.677 1.00 92.62 201 LEU A C 1
ATOM 1532 O O . LEU A 1 201 ? 0.310 3.964 13.807 1.00 92.62 201 LEU A O 1
ATOM 1536 N N . LEU A 1 202 ? -1.889 4.022 13.350 1.00 93.62 202 LEU A N 1
ATOM 1537 C CA . LEU A 1 202 ? -2.015 2.572 13.173 1.00 93.62 202 LEU A CA 1
ATOM 1538 C C . LEU A 1 202 ? -1.124 2.074 12.028 1.00 93.62 202 LEU A C 1
ATOM 1540 O O . LEU A 1 202 ? -0.415 1.084 12.185 1.00 93.62 202 LEU A O 1
ATOM 1544 N N . VAL A 1 203 ? -1.100 2.789 10.898 1.00 93.19 203 VAL A N 1
ATOM 1545 C CA . VAL A 1 203 ? -0.265 2.420 9.742 1.00 93.19 203 VAL A CA 1
ATOM 1546 C C . VAL A 1 203 ? 1.223 2.477 10.090 1.00 93.19 203 VAL A C 1
ATOM 1548 O O . VAL A 1 203 ? 1.966 1.565 9.736 1.00 93.19 203 VAL A O 1
ATOM 1551 N N . LYS A 1 204 ? 1.673 3.509 10.818 1.00 90.75 204 LYS A N 1
ATOM 1552 C CA . LYS A 1 204 ? 3.078 3.614 11.251 1.00 90.75 204 LYS A CA 1
ATOM 1553 C C . LYS A 1 204 ? 3.492 2.464 12.170 1.00 90.75 204 LYS A C 1
ATOM 1555 O O . LYS A 1 204 ? 4.597 1.944 12.038 1.00 90.75 204 LYS A O 1
ATOM 1560 N N . ASN A 1 205 ? 2.600 2.050 13.067 1.00 92.88 205 ASN A N 1
ATOM 1561 C CA . ASN A 1 205 ? 2.876 1.028 14.077 1.00 92.88 205 ASN A CA 1
ATOM 1562 C C . ASN A 1 205 ? 2.616 -0.417 13.599 1.00 92.88 205 ASN A C 1
ATOM 1564 O O . ASN A 1 205 ? 2.905 -1.364 14.324 1.00 92.88 205 ASN A O 1
ATOM 1568 N N . CYS A 1 206 ? 2.204 -0.624 12.342 1.00 93.94 206 CYS A N 1
ATOM 1569 C CA . CYS A 1 206 ? 2.133 -1.958 11.725 1.00 93.94 206 CYS A CA 1
ATOM 1570 C C . CYS A 1 206 ? 3.495 -2.676 11.659 1.00 93.94 206 CYS A C 1
ATOM 1572 O O . CYS A 1 206 ? 3.544 -3.902 11.591 1.00 93.94 206 CYS A O 1
ATOM 1574 N N . VAL A 1 207 ? 4.607 -1.934 11.690 1.00 91.12 207 VAL A N 1
ATOM 1575 C CA . VAL A 1 207 ? 5.983 -2.466 11.719 1.00 91.12 207 VAL A CA 1
ATOM 1576 C C . VAL A 1 207 ? 6.690 -2.033 13.008 1.00 91.12 207 VAL A C 1
ATOM 1578 O O . VAL A 1 207 ? 7.808 -1.520 13.004 1.00 91.12 207 VAL A O 1
ATOM 1581 N N . HIS A 1 208 ? 5.985 -2.131 14.128 1.00 91.88 208 HIS A N 1
ATOM 1582 C CA . HIS A 1 208 ? 6.560 -1.886 15.443 1.00 91.88 208 HIS A CA 1
ATOM 1583 C C . HIS A 1 208 ? 7.486 -3.050 15.869 1.00 91.88 208 HIS A C 1
ATOM 1585 O O . HIS A 1 208 ? 7.322 -4.171 15.390 1.00 91.88 208 HIS A O 1
ATOM 1591 N N . GLU A 1 209 ? 8.474 -2.779 16.734 1.00 87.56 209 GLU A N 1
ATOM 1592 C CA . GLU A 1 209 ? 9.425 -3.792 17.243 1.00 87.56 209 GLU A CA 1
ATOM 1593 C C . GLU A 1 209 ? 8.725 -4.853 18.114 1.00 87.56 209 GLU A C 1
ATOM 1595 O O . GLU A 1 209 ? 9.060 -6.032 18.055 1.00 87.56 209 GLU A O 1
ATOM 1600 N N . ASP A 1 210 ? 7.724 -4.428 18.890 1.00 89.12 210 ASP A N 1
ATOM 1601 C CA . ASP A 1 210 ? 6.787 -5.305 19.604 1.00 89.12 210 ASP A CA 1
ATOM 1602 C C . ASP A 1 210 ? 5.722 -5.873 18.653 1.00 89.12 210 ASP A C 1
ATOM 1604 O O . ASP A 1 210 ? 4.931 -5.133 18.053 1.00 89.12 210 ASP A O 1
ATOM 1608 N N . GLU A 1 211 ? 5.698 -7.201 18.554 1.00 90.12 211 GLU A N 1
ATOM 1609 C CA . GLU A 1 211 ? 4.778 -7.971 17.721 1.00 90.12 211 GLU A CA 1
ATOM 1610 C C . GLU A 1 211 ? 3.313 -7.802 18.143 1.00 90.12 211 GLU A C 1
ATOM 1612 O O . GLU A 1 211 ? 2.442 -7.744 17.275 1.00 90.12 211 GLU A O 1
ATOM 1617 N N . ASN A 1 212 ? 3.027 -7.623 19.438 1.00 89.94 212 ASN A N 1
ATOM 1618 C CA . ASN A 1 212 ? 1.653 -7.452 19.920 1.00 89.94 212 ASN A CA 1
ATOM 1619 C C . ASN A 1 212 ? 1.055 -6.139 19.413 1.00 89.94 212 ASN A C 1
ATOM 1621 O O . ASN A 1 212 ? -0.057 -6.114 18.894 1.00 89.94 212 ASN A O 1
ATOM 1625 N N . ILE A 1 213 ? 1.816 -5.043 19.506 1.00 92.19 213 ILE A N 1
ATOM 1626 C CA . ILE A 1 213 ? 1.393 -3.734 18.988 1.00 92.19 213 ILE A CA 1
ATOM 1627 C C . ILE A 1 213 ? 1.201 -3.801 17.472 1.00 92.19 213 ILE A C 1
ATOM 1629 O O . ILE A 1 213 ? 0.196 -3.308 16.962 1.00 92.19 213 ILE A O 1
ATOM 1633 N N . SER A 1 214 ? 2.133 -4.448 16.765 1.00 92.88 214 SER A N 1
ATOM 1634 C CA . SER A 1 214 ? 2.036 -4.672 15.319 1.00 92.88 214 SER A CA 1
ATOM 1635 C C . SER A 1 214 ? 0.749 -5.422 14.955 1.00 92.88 214 SER A C 1
ATOM 1637 O O . SER A 1 214 ? -0.007 -4.928 14.117 1.00 92.88 214 SER A O 1
ATOM 1639 N N . SER A 1 215 ? 0.455 -6.547 15.620 1.00 92.81 215 SER A N 1
ATOM 1640 C CA . SER A 1 215 ? -0.765 -7.336 15.392 1.00 92.81 215 SER A CA 1
ATOM 1641 C C . SER A 1 215 ? -2.018 -6.526 15.702 1.00 92.81 215 SER A C 1
ATOM 1643 O O . SER A 1 215 ? -2.882 -6.383 14.841 1.00 92.81 215 SER A O 1
ATOM 1645 N N . PHE A 1 216 ? -2.082 -5.887 16.875 1.00 92.94 216 PHE A N 1
ATOM 1646 C CA . PHE A 1 216 ? -3.240 -5.085 17.261 1.00 92.94 216 PHE A CA 1
ATOM 1647 C C . PHE A 1 216 ? -3.499 -3.941 16.278 1.00 92.94 216 PHE A C 1
ATOM 1649 O O . PHE A 1 216 ? -4.656 -3.657 15.975 1.00 92.94 216 PHE A O 1
ATOM 1656 N N . CYS A 1 217 ? -2.465 -3.288 15.736 1.00 94.38 217 CYS A N 1
ATOM 1657 C CA . CYS A 1 217 ? -2.647 -2.276 14.696 1.00 94.38 217 CYS A CA 1
ATOM 1658 C C . CYS A 1 217 ? -3.240 -2.857 13.405 1.00 94.38 217 CYS A C 1
ATOM 1660 O O . CYS A 1 217 ? -4.131 -2.234 12.824 1.00 94.38 217 CYS A O 1
ATOM 1662 N N . ILE A 1 218 ? -2.775 -4.031 12.971 1.00 94.12 218 ILE A N 1
ATOM 1663 C CA . ILE A 1 218 ? -3.275 -4.713 11.769 1.00 94.12 218 ILE A CA 1
ATOM 1664 C C . ILE A 1 218 ? -4.742 -5.111 11.956 1.00 94.12 218 ILE A C 1
ATOM 1666 O O . ILE A 1 218 ? -5.573 -4.784 11.107 1.00 94.12 218 ILE A O 1
ATOM 1670 N N . ASP A 1 219 ? -5.078 -5.736 13.083 1.00 92.88 219 ASP A N 1
ATOM 1671 C CA . ASP A 1 219 ? -6.436 -6.199 13.380 1.00 92.88 219 ASP A CA 1
ATOM 1672 C C . ASP A 1 219 ? -7.410 -5.021 13.504 1.00 92.88 219 ASP A C 1
ATOM 1674 O O . ASP A 1 219 ? -8.479 -5.018 12.887 1.00 92.88 219 ASP A O 1
ATOM 1678 N N . ASN A 1 220 ? -7.002 -3.940 14.181 1.00 92.12 220 ASN A N 1
ATOM 1679 C CA . ASN A 1 220 ? -7.795 -2.711 14.228 1.00 92.12 220 ASN A CA 1
ATOM 1680 C C . ASN A 1 220 ? -8.002 -2.108 12.833 1.00 92.12 220 ASN A C 1
ATOM 1682 O O . ASN A 1 220 ? -9.102 -1.647 12.533 1.00 92.12 220 ASN A O 1
ATOM 1686 N N . LEU A 1 221 ? -6.990 -2.103 11.958 1.00 93.62 221 LEU A N 1
ATOM 1687 C CA . LEU A 1 221 ? -7.160 -1.618 10.586 1.00 93.62 221 LEU A CA 1
ATOM 1688 C C . LEU A 1 221 ? -8.143 -2.490 9.793 1.00 93.62 221 LEU A C 1
ATOM 1690 O O . LEU A 1 221 ? -9.005 -1.929 9.118 1.00 93.62 221 LEU A O 1
ATOM 1694 N N . LYS A 1 222 ? -8.077 -3.824 9.911 1.00 92.69 222 LYS A N 1
ATOM 1695 C CA . LYS A 1 222 ? -9.021 -4.756 9.259 1.00 92.69 222 LYS A CA 1
ATOM 1696 C C . LYS A 1 222 ? -10.464 -4.496 9.698 1.00 92.69 222 LYS A C 1
ATOM 1698 O O . LYS A 1 222 ? -11.359 -4.350 8.860 1.00 92.69 222 LYS A O 1
ATOM 1703 N N . ILE A 1 223 ? -10.679 -4.341 11.005 1.00 89.31 223 ILE A N 1
ATOM 1704 C CA . ILE A 1 223 ? -11.999 -4.036 11.569 1.00 89.31 223 ILE A CA 1
ATOM 1705 C C . ILE A 1 223 ? -12.475 -2.647 11.108 1.00 89.31 223 ILE A C 1
ATOM 1707 O O . ILE A 1 223 ? -13.620 -2.477 10.687 1.00 89.31 223 ILE A O 1
ATOM 1711 N N . LEU A 1 224 ? -11.602 -1.634 11.123 1.00 88.50 224 LEU A N 1
ATOM 1712 C CA . LEU A 1 224 ? -11.965 -0.275 10.716 1.00 88.50 224 LEU A CA 1
ATOM 1713 C C . LEU A 1 224 ? -12.265 -0.155 9.216 1.00 88.50 224 LEU A C 1
ATOM 1715 O O . LEU A 1 224 ? -13.133 0.642 8.870 1.00 88.50 224 LEU A O 1
ATOM 1719 N N . VAL A 1 225 ? -11.590 -0.918 8.350 1.00 88.69 225 VAL A N 1
ATOM 1720 C CA . VAL A 1 225 ? -11.870 -0.987 6.901 1.00 88.69 225 VAL A CA 1
ATOM 1721 C C . VAL A 1 225 ? -13.257 -1.555 6.629 1.00 88.69 225 VAL A C 1
ATOM 1723 O O . VAL A 1 225 ? -13.967 -1.054 5.762 1.00 88.69 225 VAL A O 1
ATOM 1726 N N . THR A 1 226 ? -13.653 -2.561 7.402 1.00 84.88 226 THR A N 1
ATOM 1727 C CA . THR A 1 226 ? -14.974 -3.194 7.314 1.00 84.88 226 THR A CA 1
ATOM 1728 C C . THR A 1 226 ? -16.083 -2.260 7.810 1.00 84.88 226 THR A C 1
ATOM 1730 O O . THR A 1 226 ? -17.186 -2.211 7.260 1.00 84.88 226 THR A O 1
ATOM 1733 N N . LYS A 1 227 ? -15.787 -1.465 8.846 1.00 75.88 227 LYS A N 1
ATOM 1734 C CA . LYS A 1 227 ? -16.779 -0.609 9.505 1.00 75.88 227 LYS A CA 1
ATOM 1735 C C . LYS A 1 227 ? -16.968 0.762 8.878 1.00 75.88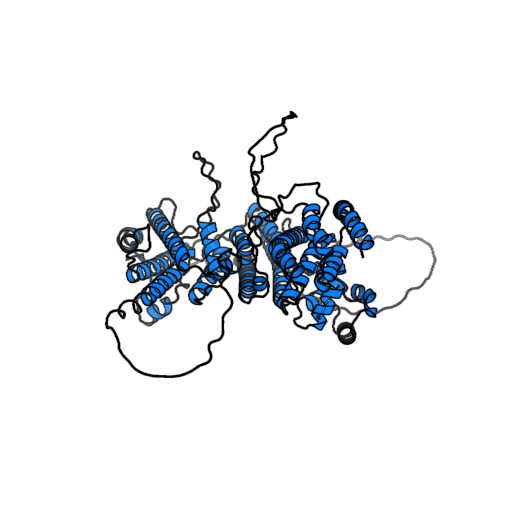 227 LYS A C 1
ATOM 1737 O O . LYS A 1 227 ? -18.092 1.233 8.709 1.00 75.88 227 LYS A O 1
ATOM 1742 N N . ASN A 1 228 ? -15.860 1.453 8.647 1.00 68.50 228 ASN A N 1
ATOM 1743 C CA . ASN A 1 228 ? -15.843 2.844 8.223 1.00 68.50 228 ASN A CA 1
ATOM 1744 C C . ASN A 1 228 ? -15.648 2.930 6.710 1.00 68.50 228 ASN A C 1
ATOM 1746 O O . ASN A 1 228 ? -15.178 1.989 6.085 1.00 68.50 228 ASN A O 1
ATOM 1750 N N . ASN A 1 229 ? -15.974 4.086 6.120 1.00 70.81 229 ASN A N 1
ATOM 1751 C CA . ASN A 1 229 ? -15.723 4.342 4.702 1.00 70.81 229 ASN A CA 1
ATOM 1752 C C . ASN A 1 229 ? -14.250 3.991 4.359 1.00 70.81 229 ASN A C 1
ATOM 1754 O O . ASN A 1 229 ? -13.342 4.694 4.831 1.00 70.81 229 ASN A O 1
ATOM 1758 N N . PRO A 1 230 ? -14.005 2.928 3.565 1.00 83.31 230 PRO A N 1
ATOM 1759 C CA . PRO A 1 230 ? -12.682 2.322 3.394 1.00 83.31 230 PRO A CA 1
ATOM 1760 C C . PRO A 1 230 ? -11.700 3.288 2.734 1.00 83.31 230 PRO A C 1
ATOM 1762 O O . PRO A 1 230 ? -10.487 3.156 2.893 1.00 83.31 230 PRO A O 1
ATOM 1765 N N . ASN A 1 231 ? -12.213 4.319 2.057 1.00 85.31 231 ASN A N 1
ATOM 1766 C CA . ASN A 1 231 ? -11.413 5.253 1.287 1.00 85.31 231 ASN A CA 1
ATOM 1767 C C . ASN A 1 231 ? -10.343 5.952 2.121 1.00 85.31 231 ASN A C 1
ATOM 1769 O O . ASN A 1 231 ? -9.193 6.078 1.707 1.00 85.31 231 ASN A O 1
ATOM 1773 N N . VAL A 1 232 ? -10.712 6.421 3.316 1.00 86.88 232 VAL A N 1
ATOM 1774 C CA . VAL A 1 232 ? -9.770 7.155 4.166 1.00 86.88 232 VAL A CA 1
ATOM 1775 C C . VAL A 1 232 ? -8.620 6.249 4.583 1.00 86.88 232 VAL A C 1
ATOM 1777 O O . VAL A 1 232 ? -7.473 6.699 4.572 1.00 86.88 232 VAL A O 1
ATOM 1780 N N . ILE A 1 233 ? -8.913 4.991 4.916 1.00 90.50 233 ILE A N 1
ATOM 1781 C CA . ILE A 1 233 ? -7.904 4.027 5.346 1.00 90.50 233 ILE A CA 1
ATOM 1782 C C . ILE A 1 233 ? -7.028 3.634 4.163 1.00 90.50 233 ILE A C 1
ATOM 1784 O O . ILE A 1 233 ? -5.821 3.826 4.246 1.00 90.50 233 ILE A O 1
ATOM 1788 N N . MET A 1 234 ? -7.614 3.192 3.048 1.00 90.56 234 MET A N 1
ATOM 1789 C CA . MET A 1 234 ? -6.865 2.721 1.878 1.00 90.56 234 MET A CA 1
ATOM 1790 C C . MET A 1 234 ? -5.948 3.804 1.303 1.00 90.56 234 MET A C 1
ATOM 1792 O O . MET A 1 234 ? -4.744 3.583 1.156 1.00 90.56 234 MET A O 1
ATOM 1796 N N . THR A 1 235 ? -6.470 5.011 1.059 1.00 88.69 235 THR A N 1
ATOM 1797 C CA . THR A 1 235 ? -5.652 6.114 0.533 1.00 88.69 235 THR A CA 1
ATOM 1798 C C . THR A 1 235 ? -4.590 6.558 1.544 1.00 88.69 235 THR A C 1
ATOM 1800 O O . THR A 1 235 ? -3.479 6.926 1.157 1.00 88.69 235 THR A O 1
ATOM 1803 N N . SER A 1 236 ? -4.896 6.571 2.847 1.00 89.12 236 SER A N 1
ATOM 1804 C CA . SER A 1 236 ? -3.904 6.967 3.859 1.00 89.12 236 SER A CA 1
ATOM 1805 C C . SER A 1 236 ? -2.822 5.906 4.029 1.00 89.12 236 SER A C 1
ATOM 1807 O O . SER A 1 236 ? -1.653 6.271 4.124 1.00 89.12 236 SER A O 1
ATOM 1809 N N . PHE A 1 237 ? -3.185 4.623 3.984 1.00 93.25 237 PHE A N 1
ATOM 1810 C CA . PHE A 1 237 ? -2.257 3.502 4.072 1.00 93.25 237 PHE A CA 1
ATOM 1811 C C . PHE A 1 237 ? -1.197 3.608 2.980 1.00 93.25 237 PHE A C 1
ATOM 1813 O O . PHE A 1 237 ? -0.013 3.716 3.285 1.00 93.25 237 PHE A O 1
ATOM 1820 N N . VAL A 1 238 ? -1.618 3.706 1.716 1.00 91.56 238 VAL A N 1
ATOM 1821 C CA . VAL A 1 238 ? -0.702 3.809 0.569 1.00 91.56 238 VAL A CA 1
ATOM 1822 C C . VAL A 1 238 ? 0.198 5.042 0.677 1.00 91.56 238 VAL A C 1
ATOM 1824 O O . VAL A 1 238 ? 1.408 4.979 0.443 1.00 91.56 238 VAL A O 1
ATOM 1827 N N . ARG A 1 239 ? -0.380 6.177 1.081 1.00 88.75 239 ARG A N 1
ATOM 1828 C CA . ARG A 1 239 ? 0.343 7.443 1.235 1.00 88.75 239 ARG A CA 1
ATOM 1829 C C . ARG A 1 239 ? 1.437 7.369 2.299 1.00 88.75 239 ARG A C 1
ATOM 1831 O O . ARG A 1 239 ? 2.503 7.949 2.093 1.00 88.75 239 ARG A O 1
ATOM 1838 N N . ILE A 1 240 ? 1.150 6.726 3.428 1.00 88.69 240 ILE A N 1
ATOM 1839 C CA . ILE A 1 240 ? 2.029 6.677 4.600 1.00 88.69 240 ILE A CA 1
ATOM 1840 C C . ILE A 1 240 ? 3.039 5.547 4.446 1.00 88.69 240 ILE A C 1
ATOM 1842 O O . ILE A 1 240 ? 4.234 5.822 4.443 1.00 88.69 240 ILE A O 1
ATOM 1846 N N . ALA A 1 241 ? 2.569 4.314 4.244 1.00 91.50 241 ALA A N 1
ATOM 1847 C CA . ALA A 1 241 ? 3.412 3.128 4.142 1.00 91.50 241 ALA A CA 1
ATOM 1848 C C . ALA A 1 241 ? 4.397 3.227 2.975 1.00 91.50 241 ALA A C 1
ATOM 1850 O O . ALA A 1 241 ? 5.554 2.859 3.103 1.00 91.50 241 ALA A O 1
ATOM 1851 N N . PHE A 1 242 ? 3.978 3.776 1.833 1.00 92.06 242 PHE A N 1
ATOM 1852 C CA . PHE A 1 242 ? 4.826 3.802 0.642 1.00 92.06 242 PHE A CA 1
ATOM 1853 C C . PHE A 1 242 ? 5.339 5.199 0.290 1.00 92.06 242 PHE A C 1
ATOM 1855 O O . PHE A 1 242 ? 5.950 5.367 -0.763 1.00 92.06 242 PHE A O 1
ATOM 1862 N N . PHE A 1 243 ? 5.134 6.216 1.131 1.00 88.19 243 PHE A N 1
ATOM 1863 C CA . PHE A 1 243 ? 5.553 7.601 0.859 1.00 88.19 243 PHE A CA 1
ATOM 1864 C C . PHE A 1 243 ? 5.068 8.146 -0.495 1.00 88.19 243 PHE A C 1
ATOM 1866 O O . PHE A 1 243 ? 5.749 8.950 -1.134 1.00 88.19 243 PHE A O 1
ATOM 1873 N N . LEU A 1 244 ? 3.887 7.726 -0.950 1.00 83.75 244 LEU A N 1
ATOM 1874 C CA . LEU A 1 244 ? 3.296 8.148 -2.226 1.00 83.75 244 LEU 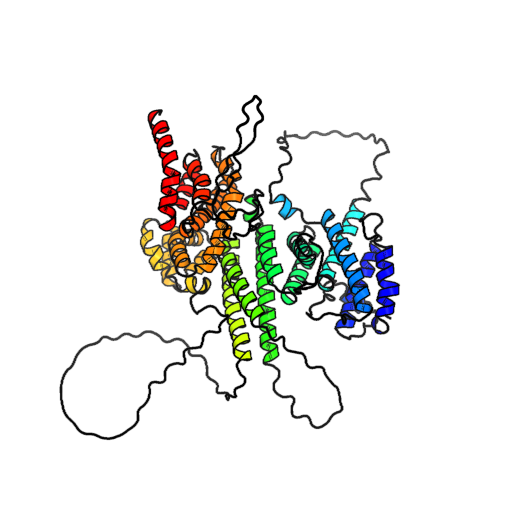A CA 1
ATOM 1875 C C . LEU A 1 244 ? 2.493 9.459 -2.093 1.00 83.75 244 LEU A C 1
ATOM 1877 O O . LEU A 1 244 ? 1.526 9.706 -2.804 1.00 83.75 244 LEU A O 1
ATOM 1881 N N . ASN A 1 245 ? 2.890 10.323 -1.155 1.00 72.69 245 ASN A N 1
ATOM 1882 C CA . ASN A 1 245 ? 2.251 11.614 -0.914 1.00 72.69 245 ASN A CA 1
ATOM 1883 C C . ASN A 1 245 ? 2.757 12.688 -1.885 1.00 72.69 245 ASN A C 1
ATOM 1885 O O . ASN A 1 245 ? 3.959 12.930 -1.966 1.00 72.69 245 ASN A O 1
ATOM 1889 N N . GLU A 1 246 ? 1.841 13.449 -2.487 1.00 58.75 246 GLU A N 1
ATOM 1890 C CA . GLU A 1 246 ? 2.162 14.647 -3.277 1.00 58.75 246 GLU A CA 1
ATOM 1891 C C . GLU A 1 246 ? 2.922 15.733 -2.482 1.00 58.75 246 GLU A C 1
ATOM 1893 O O . GLU A 1 246 ? 3.552 16.600 -3.081 1.00 58.75 246 GLU A O 1
ATOM 1898 N N . LYS A 1 247 ? 2.850 15.727 -1.141 1.00 55.00 247 LYS A N 1
ATOM 1899 C CA . LYS A 1 247 ? 3.444 16.756 -0.260 1.00 55.00 247 LYS A CA 1
ATOM 1900 C C . LYS A 1 247 ? 4.787 16.365 0.366 1.00 55.00 247 LYS A C 1
ATOM 1902 O O . LYS A 1 247 ? 5.411 17.203 1.015 1.00 55.00 247 LYS A O 1
ATOM 1907 N N . ALA A 1 248 ? 5.217 15.110 0.237 1.00 51.62 248 ALA A N 1
ATOM 1908 C CA . ALA A 1 248 ? 6.431 14.634 0.890 1.00 51.62 248 ALA A CA 1
ATOM 1909 C C . ALA A 1 248 ? 7.665 14.956 0.033 1.00 51.62 248 ALA A C 1
ATOM 1911 O O . ALA A 1 248 ? 8.136 14.125 -0.735 1.00 51.62 248 ALA A O 1
ATOM 1912 N N . ASN A 1 249 ? 8.225 16.154 0.220 1.00 49.06 249 ASN A N 1
ATOM 1913 C CA . ASN A 1 249 ? 9.558 16.532 -0.276 1.00 49.06 249 ASN A CA 1
ATOM 1914 C C . ASN A 1 249 ? 10.704 15.885 0.538 1.00 49.06 249 ASN A C 1
ATOM 1916 O O . ASN A 1 249 ? 11.841 16.352 0.485 1.00 49.06 249 ASN A O 1
ATOM 1920 N N . GLY A 1 250 ? 10.414 14.850 1.334 1.00 59.81 250 GLY A N 1
ATOM 1921 C CA . GLY A 1 250 ? 11.429 14.102 2.068 1.00 59.81 250 GLY A CA 1
ATOM 1922 C C . GLY A 1 250 ? 12.215 13.211 1.111 1.00 59.81 250 GLY A C 1
ATOM 1923 O O . GLY A 1 250 ? 11.624 12.498 0.302 1.00 59.81 250 GLY A O 1
ATOM 1924 N N . ALA A 1 251 ? 13.543 13.250 1.192 1.00 66.75 251 ALA A N 1
ATOM 1925 C CA . ALA A 1 251 ? 14.387 12.311 0.468 1.00 66.75 251 ALA A CA 1
ATOM 1926 C C . ALA A 1 251 ? 14.200 10.907 1.072 1.00 66.75 251 ALA A C 1
ATOM 1928 O O . ALA A 1 251 ? 14.532 10.672 2.236 1.00 66.75 251 ALA A O 1
ATOM 1929 N N . LEU A 1 252 ? 13.623 9.998 0.286 1.00 83.62 252 LEU A N 1
ATOM 1930 C CA . LEU A 1 252 ? 13.374 8.604 0.658 1.00 83.62 252 LEU A CA 1
ATOM 1931 C C . LEU A 1 252 ? 14.657 7.799 0.481 1.00 83.62 252 LEU A C 1
ATOM 1933 O O . LEU A 1 252 ? 15.196 7.801 -0.620 1.00 83.62 252 LEU A O 1
ATOM 1937 N N . ASN A 1 253 ? 15.126 7.080 1.497 1.00 86.38 253 ASN A N 1
ATOM 1938 C CA . ASN A 1 253 ? 16.247 6.155 1.332 1.00 86.38 253 ASN A CA 1
ATOM 1939 C C . ASN A 1 253 ? 15.838 4.995 0.403 1.00 86.38 253 ASN A C 1
ATOM 1941 O O . ASN A 1 253 ? 14.819 4.347 0.638 1.00 86.38 253 ASN A O 1
ATOM 1945 N N . HIS A 1 254 ? 16.621 4.733 -0.652 1.00 89.44 254 HIS A N 1
ATOM 1946 C CA . HIS A 1 254 ? 16.348 3.641 -1.595 1.00 89.44 254 HIS A CA 1
ATOM 1947 C C . HIS A 1 254 ? 16.297 2.270 -0.911 1.00 89.44 254 HIS A C 1
ATOM 1949 O O . HIS A 1 254 ? 15.481 1.435 -1.291 1.00 89.44 254 HIS A O 1
ATOM 1955 N N . GLU A 1 255 ? 17.094 2.067 0.140 1.00 87.75 255 GLU A N 1
ATOM 1956 C CA . GLU A 1 255 ? 17.165 0.804 0.881 1.00 87.75 255 GLU A CA 1
ATOM 1957 C C . GLU A 1 255 ? 15.805 0.373 1.445 1.00 87.75 255 GLU A C 1
ATOM 1959 O O . GLU A 1 255 ? 15.497 -0.819 1.471 1.00 87.75 255 GLU A O 1
ATOM 1964 N N . TYR A 1 256 ? 14.945 1.339 1.787 1.00 90.81 256 TYR A N 1
ATOM 1965 C CA . TYR A 1 256 ? 13.586 1.064 2.238 1.00 90.81 256 TYR A CA 1
ATOM 1966 C C . TYR A 1 256 ? 12.765 0.298 1.192 1.00 90.81 256 TYR A C 1
ATOM 1968 O O . TYR A 1 256 ? 12.040 -0.621 1.540 1.00 90.81 256 TYR A O 1
ATOM 1976 N N . LEU A 1 257 ? 12.918 0.597 -0.103 1.00 90.31 257 LEU A N 1
ATOM 1977 C CA . LEU A 1 257 ? 12.137 -0.051 -1.168 1.00 90.31 257 LEU A CA 1
ATOM 1978 C C . LEU A 1 257 ? 12.424 -1.553 -1.309 1.00 90.31 257 LEU A C 1
ATOM 1980 O O . LEU A 1 257 ? 11.625 -2.274 -1.899 1.00 90.31 257 LEU A O 1
ATOM 1984 N N . SER A 1 258 ? 13.568 -2.016 -0.800 1.00 88.12 258 SER A N 1
ATOM 1985 C CA . SER A 1 258 ? 13.972 -3.429 -0.808 1.00 88.12 258 SER A CA 1
ATOM 1986 C C . SER A 1 258 ? 13.882 -4.086 0.578 1.00 88.12 258 SER A C 1
ATOM 1988 O O . SER A 1 258 ? 14.200 -5.273 0.715 1.00 88.12 258 SER A O 1
ATOM 1990 N N . SER A 1 259 ? 13.481 -3.330 1.605 1.00 91.62 259 SER A N 1
ATOM 1991 C CA . SER A 1 259 ? 13.491 -3.773 2.997 1.00 91.62 259 SER A CA 1
ATOM 1992 C C . SER A 1 259 ? 12.340 -4.738 3.299 1.00 91.62 259 SER A C 1
ATOM 1994 O O . SER A 1 259 ? 11.319 -4.761 2.609 1.00 91.62 259 SER A O 1
ATOM 1996 N N . ASN A 1 260 ? 12.493 -5.562 4.338 1.00 92.94 260 ASN A N 1
ATOM 1997 C CA . ASN A 1 260 ? 11.443 -6.509 4.727 1.00 92.94 260 ASN A CA 1
ATOM 1998 C C . ASN A 1 260 ? 10.209 -5.785 5.280 1.00 92.94 260 ASN A C 1
ATOM 2000 O O . ASN A 1 260 ? 9.094 -6.265 5.122 1.00 92.94 260 ASN A O 1
ATOM 2004 N N . GLU A 1 261 ? 10.399 -4.608 5.870 1.00 92.81 261 GLU A N 1
ATOM 2005 C CA . GLU A 1 261 ? 9.340 -3.751 6.395 1.00 92.81 261 GLU A CA 1
ATOM 2006 C C . GLU A 1 261 ? 8.445 -3.217 5.273 1.00 92.81 261 GLU A C 1
ATOM 2008 O O . GLU A 1 261 ? 7.225 -3.198 5.421 1.00 92.81 261 GLU A O 1
ATOM 2013 N N . TYR A 1 262 ? 9.031 -2.835 4.131 1.00 94.56 262 TYR A N 1
ATOM 2014 C CA . TYR A 1 262 ? 8.275 -2.428 2.944 1.00 94.56 262 TYR A CA 1
ATOM 2015 C C . TYR A 1 262 ? 7.427 -3.574 2.387 1.00 94.56 262 TYR A C 1
ATOM 2017 O O . TYR A 1 262 ? 6.257 -3.373 2.060 1.00 94.56 262 TYR A O 1
ATOM 2025 N N . ILE A 1 263 ? 7.993 -4.786 2.331 1.00 96.00 263 ILE A N 1
ATOM 2026 C CA . ILE A 1 263 ? 7.262 -5.984 1.898 1.00 96.00 263 ILE A CA 1
ATOM 2027 C C . ILE A 1 263 ? 6.139 -6.323 2.882 1.00 96.00 263 ILE A C 1
ATOM 2029 O O . ILE A 1 263 ? 5.004 -6.476 2.443 1.00 96.00 263 ILE A O 1
ATOM 2033 N N . LYS A 1 264 ? 6.413 -6.336 4.194 1.00 95.75 264 LYS A N 1
ATOM 2034 C CA . LYS A 1 264 ? 5.407 -6.581 5.240 1.00 95.75 264 LYS A CA 1
ATOM 2035 C C . LYS A 1 264 ? 4.251 -5.580 5.154 1.00 95.75 264 LYS A C 1
ATOM 2037 O O . LYS A 1 264 ? 3.092 -5.963 5.238 1.00 95.75 264 LYS A O 1
ATOM 2042 N N . LEU A 1 265 ? 4.535 -4.294 4.939 1.00 96.69 265 LEU A N 1
ATOM 2043 C CA . LEU A 1 265 ? 3.489 -3.281 4.750 1.00 96.69 265 LEU A CA 1
ATOM 2044 C C . LEU A 1 265 ? 2.653 -3.523 3.489 1.00 96.69 265 LEU A C 1
ATOM 2046 O O . LEU A 1 265 ? 1.451 -3.263 3.495 1.00 96.69 265 LEU A O 1
ATOM 2050 N N . LEU A 1 266 ? 3.265 -4.018 2.412 1.00 97.31 266 LEU A N 1
ATOM 2051 C CA . LEU A 1 266 ? 2.547 -4.371 1.190 1.00 97.31 266 LEU A CA 1
ATOM 2052 C C . LEU A 1 266 ? 1.699 -5.636 1.357 1.00 97.31 266 LEU A C 1
ATOM 2054 O O . LEU A 1 266 ? 0.577 -5.657 0.863 1.00 97.31 266 LEU A O 1
ATOM 2058 N N . GLU A 1 267 ? 2.174 -6.633 2.104 1.00 97.44 267 GLU A N 1
ATOM 2059 C CA . GLU A 1 267 ? 1.382 -7.803 2.513 1.00 97.44 267 GLU A CA 1
ATOM 2060 C C . GLU A 1 267 ? 0.153 -7.372 3.322 1.00 97.44 267 GLU A C 1
ATOM 2062 O O . GLU A 1 267 ? -0.969 -7.717 2.956 1.00 97.44 267 GLU A O 1
ATOM 2067 N N . ILE A 1 268 ? 0.339 -6.508 4.326 1.00 97.19 268 ILE A N 1
ATOM 2068 C CA . ILE A 1 268 ? -0.763 -5.951 5.124 1.00 97.19 268 ILE A CA 1
ATOM 2069 C C . ILE A 1 268 ? -1.748 -5.181 4.236 1.00 97.19 268 ILE A C 1
ATOM 2071 O O . ILE A 1 268 ? -2.957 -5.309 4.406 1.00 97.19 268 ILE A O 1
ATOM 2075 N N . TYR A 1 269 ? -1.271 -4.404 3.259 1.00 97.75 269 TYR A N 1
ATOM 2076 C CA . TYR A 1 269 ? -2.160 -3.710 2.324 1.00 97.75 269 TYR A CA 1
ATOM 2077 C C . TYR A 1 269 ? -3.027 -4.686 1.514 1.00 97.75 269 TYR A C 1
ATOM 2079 O O . TYR A 1 269 ? -4.226 -4.451 1.358 1.00 97.75 269 TYR A O 1
ATOM 2087 N N . VAL A 1 270 ? -2.451 -5.799 1.043 1.00 97.62 270 VAL A N 1
ATOM 2088 C CA . VAL A 1 270 ? -3.205 -6.868 0.367 1.00 97.62 270 VAL A CA 1
ATOM 2089 C C . VAL A 1 270 ? -4.228 -7.502 1.315 1.00 97.62 270 VAL A C 1
ATOM 2091 O O . VAL A 1 270 ? -5.378 -7.687 0.922 1.00 97.62 270 VAL A O 1
ATOM 2094 N N . GLU A 1 271 ? -3.858 -7.772 2.569 1.00 96.62 271 GLU A N 1
ATOM 2095 C CA . GLU A 1 271 ? -4.779 -8.315 3.579 1.00 96.62 271 GLU A CA 1
ATOM 2096 C C . GLU A 1 271 ? -5.948 -7.371 3.889 1.00 96.62 271 GLU A C 1
ATOM 2098 O O . GLU A 1 271 ? -7.082 -7.826 4.054 1.00 96.62 271 GLU A O 1
ATOM 2103 N N . LEU A 1 272 ? -5.707 -6.058 3.944 1.00 95.75 272 LEU A N 1
ATOM 2104 C CA . LEU A 1 272 ? -6.763 -5.063 4.143 1.00 95.75 272 LEU A CA 1
ATOM 2105 C C . LEU A 1 272 ? -7.722 -5.018 2.951 1.00 95.75 272 LEU A C 1
ATOM 2107 O O . LEU A 1 272 ? -8.933 -4.930 3.149 1.00 95.75 272 LEU A O 1
ATOM 2111 N N . LEU A 1 273 ? -7.202 -5.086 1.721 1.00 96.06 273 LEU A N 1
ATOM 2112 C CA . LEU A 1 273 ? -8.029 -5.152 0.514 1.00 96.06 273 LEU A CA 1
ATOM 2113 C C . LEU A 1 273 ? -8.876 -6.428 0.483 1.00 96.06 273 LEU A C 1
ATOM 2115 O O . LEU A 1 273 ? -10.050 -6.358 0.133 1.00 96.06 273 LEU A O 1
ATOM 2119 N N . GLN A 1 274 ? -8.309 -7.565 0.893 1.00 95.25 274 GLN A N 1
ATOM 2120 C CA . GLN A 1 274 ? -9.055 -8.817 1.002 1.00 95.25 274 GLN A CA 1
ATOM 2121 C C . GLN A 1 274 ? -10.141 -8.727 2.080 1.00 95.25 274 GLN A C 1
ATOM 2123 O O . GLN A 1 274 ? -11.287 -9.057 1.808 1.00 95.25 274 GLN A O 1
ATOM 2128 N N . SER A 1 275 ? -9.820 -8.183 3.258 1.00 92.94 275 SER A N 1
ATOM 2129 C CA . SER A 1 275 ? -10.797 -7.991 4.342 1.00 92.94 275 SER A CA 1
ATOM 2130 C C . SER A 1 275 ? -11.958 -7.087 3.903 1.00 92.94 275 SER A C 1
ATOM 2132 O O . SER A 1 275 ? -13.117 -7.341 4.225 1.00 92.94 275 SER A O 1
ATOM 2134 N N . TRP A 1 276 ? -11.661 -6.044 3.117 1.00 92.81 276 TRP A N 1
ATOM 2135 C CA . TRP A 1 276 ? -12.689 -5.196 2.516 1.00 92.81 276 TRP A CA 1
ATOM 2136 C C . TRP A 1 276 ? -13.577 -5.973 1.533 1.00 92.81 276 TRP A C 1
ATOM 2138 O O . TRP A 1 276 ? -14.802 -5.862 1.592 1.00 92.81 276 TRP A O 1
ATOM 2148 N N . LEU A 1 277 ? -12.975 -6.763 0.642 1.00 91.31 277 LEU A N 1
ATOM 2149 C CA . LEU A 1 277 ? -13.695 -7.585 -0.331 1.00 91.31 277 LEU A CA 1
ATOM 2150 C C . LEU A 1 277 ? -14.597 -8.626 0.349 1.00 91.31 277 LEU A C 1
ATOM 2152 O O . LEU A 1 277 ? -15.755 -8.794 -0.045 1.00 91.31 277 LEU A O 1
ATOM 2156 N N . ASP A 1 278 ? -14.085 -9.296 1.380 1.00 91.00 278 ASP A N 1
ATOM 2157 C CA . ASP A 1 278 ? -14.812 -10.314 2.138 1.00 91.00 278 ASP A CA 1
ATOM 2158 C C . ASP A 1 278 ? -16.046 -9.699 2.813 1.00 91.00 278 ASP A C 1
ATOM 2160 O O . ASP A 1 278 ? -17.150 -10.224 2.666 1.00 91.00 278 ASP A O 1
ATOM 2164 N N . SER A 1 279 ? -15.907 -8.512 3.417 1.00 87.69 279 SER A N 1
ATOM 2165 C CA . SER A 1 279 ? -17.033 -7.768 4.002 1.00 87.69 279 SER A CA 1
ATOM 2166 C C . SER A 1 279 ? -18.146 -7.452 2.989 1.00 87.69 279 SER A C 1
ATOM 2168 O O . SER A 1 279 ? -19.339 -7.582 3.295 1.00 87.69 279 SER A O 1
ATOM 2170 N N . LEU A 1 280 ? -17.787 -7.056 1.762 1.00 85.62 280 LEU A N 1
ATOM 2171 C CA . LEU A 1 280 ? -18.773 -6.812 0.702 1.00 85.62 280 LEU A CA 1
ATOM 2172 C C . LEU A 1 280 ? -19.450 -8.114 0.247 1.00 85.62 280 LEU A C 1
ATOM 2174 O O . LEU A 1 280 ? -20.648 -8.129 -0.040 1.00 85.62 280 LEU A O 1
ATOM 2178 N N . THR A 1 281 ? -18.697 -9.213 0.221 1.00 84.75 281 THR A N 1
ATOM 2179 C CA . THR A 1 281 ? -19.193 -10.538 -0.171 1.00 84.75 281 THR A CA 1
ATOM 2180 C C . THR A 1 281 ? -20.169 -11.108 0.859 1.00 84.75 281 THR A C 1
ATOM 2182 O O . THR A 1 281 ? -21.205 -11.658 0.488 1.00 84.75 281 THR A O 1
ATOM 2185 N N . GLU A 1 282 ? -19.878 -10.968 2.153 1.00 80.00 282 GLU A N 1
ATOM 2186 C CA . GLU A 1 282 ? -20.780 -11.379 3.238 1.00 80.00 282 GLU A CA 1
ATOM 2187 C C . GLU A 1 282 ? -22.093 -10.595 3.206 1.00 80.00 282 GLU A C 1
ATOM 2189 O O . GLU A 1 282 ? -23.169 -11.185 3.317 1.00 80.00 282 GLU A O 1
ATOM 2194 N N . THR A 1 283 ? -22.017 -9.289 2.935 1.00 69.81 283 THR A N 1
ATOM 2195 C CA . THR A 1 283 ? -23.206 -8.444 2.750 1.00 69.81 283 THR A CA 1
ATOM 2196 C C . THR A 1 283 ? -24.087 -8.956 1.600 1.00 69.81 283 THR A C 1
ATOM 2198 O O . THR A 1 283 ? -25.309 -8.977 1.726 1.00 69.81 283 THR A O 1
ATOM 2201 N N . SER A 1 284 ? -23.478 -9.428 0.505 1.00 60.59 284 SER A N 1
ATOM 2202 C CA . SER A 1 284 ? -24.190 -10.024 -0.637 1.00 60.59 284 SER A CA 1
ATOM 2203 C C . SER A 1 284 ? -24.802 -11.399 -0.340 1.00 60.59 284 SER A C 1
ATOM 2205 O O . SER A 1 284 ? -25.782 -11.768 -0.976 1.00 60.59 284 SER A O 1
ATOM 2207 N N . LYS A 1 285 ? -24.261 -12.184 0.599 1.00 60.12 285 LYS A N 1
ATOM 2208 C CA . LYS A 1 285 ? -24.843 -13.490 0.966 1.00 60.12 285 LYS A CA 1
ATOM 2209 C C . LYS A 1 285 ? -26.011 -13.348 1.940 1.00 60.12 285 LYS A C 1
ATOM 2211 O O . LYS A 1 285 ? -27.009 -14.050 1.794 1.00 60.12 285 LYS A O 1
ATOM 2216 N N . ALA A 1 286 ? -25.919 -12.412 2.885 1.00 56.22 286 ALA A N 1
ATOM 2217 C CA . ALA A 1 286 ? -26.974 -12.156 3.865 1.00 56.22 286 ALA A CA 1
ATOM 2218 C C . ALA A 1 286 ? -28.309 -11.728 3.217 1.00 56.22 286 ALA A C 1
ATOM 2220 O O . ALA A 1 286 ? -29.375 -12.047 3.741 1.00 56.22 286 ALA A O 1
ATOM 2221 N N . SER A 1 287 ? -28.279 -11.065 2.053 1.00 48.41 287 SER A N 1
ATOM 2222 C CA . SER A 1 287 ? -29.491 -10.726 1.290 1.00 48.41 287 SER A CA 1
ATOM 2223 C C . SER A 1 287 ? -30.179 -11.942 0.650 1.00 48.41 287 SER A C 1
ATOM 2225 O O . SER A 1 287 ? -31.379 -11.890 0.392 1.00 48.41 287 SER A O 1
ATOM 2227 N N . VAL A 1 288 ? -29.459 -13.044 0.412 1.00 49.69 288 VAL A N 1
ATOM 2228 C CA . VAL A 1 288 ? -29.966 -14.231 -0.304 1.00 49.69 288 VAL A CA 1
ATOM 2229 C C . VAL A 1 288 ? -30.568 -15.279 0.644 1.00 49.69 288 VAL A C 1
ATOM 2231 O O . VAL A 1 288 ? -31.438 -16.045 0.232 1.00 49.69 288 VAL A O 1
ATOM 2234 N N . GLU A 1 289 ? -30.161 -15.311 1.917 1.00 47.41 289 GLU A N 1
ATOM 2235 C CA . GLU A 1 289 ? -30.558 -16.348 2.891 1.00 47.41 289 GLU A CA 1
ATOM 2236 C C . GLU A 1 289 ? -31.882 -16.086 3.642 1.00 47.41 289 GLU A C 1
ATOM 2238 O O . GLU A 1 289 ? -32.274 -16.887 4.488 1.00 47.41 289 GLU A O 1
ATOM 2243 N N . THR A 1 290 ? -32.653 -15.051 3.282 1.00 41.28 290 THR A N 1
ATOM 2244 C CA . THR A 1 290 ? -34.019 -14.830 3.812 1.00 41.28 290 THR A CA 1
ATOM 2245 C C . THR A 1 290 ? -35.191 -15.357 2.943 1.00 41.28 290 THR A C 1
ATOM 2247 O O . THR A 1 290 ? -36.159 -14.626 2.726 1.00 41.28 290 THR A O 1
ATOM 2250 N N . PRO A 1 291 ? -35.232 -16.626 2.473 1.00 39.44 291 PRO A N 1
ATOM 2251 C CA . PRO A 1 291 ? -36.478 -17.237 2.014 1.00 39.44 291 PRO A CA 1
ATOM 2252 C C . PRO A 1 291 ? -37.019 -18.300 2.993 1.00 39.44 291 PRO A C 1
ATOM 2254 O O . PRO A 1 291 ? -36.401 -19.341 3.197 1.00 39.44 291 PRO A O 1
ATOM 2257 N N . ASN A 1 292 ? -38.259 -18.076 3.462 1.00 42.66 292 ASN A N 1
ATOM 2258 C CA . ASN A 1 292 ? -39.207 -19.014 4.106 1.00 42.66 292 ASN A CA 1
ATOM 2259 C C . ASN A 1 292 ? -39.270 -19.123 5.645 1.00 42.66 292 ASN A C 1
ATOM 2261 O O . ASN A 1 292 ? -39.206 -20.222 6.189 1.00 42.66 292 ASN A O 1
ATOM 2265 N N . GLU A 1 293 ? -39.658 -18.046 6.330 1.00 45.06 293 GLU A N 1
ATOM 2266 C CA . GLU A 1 293 ? -40.436 -18.165 7.579 1.00 45.06 293 GLU A CA 1
ATOM 2267 C C . GLU A 1 293 ? -41.832 -17.543 7.417 1.00 45.06 293 GLU A C 1
ATOM 2269 O O . GLU A 1 293 ? -42.196 -16.562 8.052 1.00 45.06 293 GLU A O 1
ATOM 2274 N N . MET A 1 294 ? -42.649 -18.121 6.530 1.00 43.34 294 MET A N 1
ATOM 2275 C CA . MET A 1 294 ? -44.084 -17.811 6.455 1.00 43.34 294 MET A CA 1
ATOM 2276 C C . MET A 1 294 ? -44.948 -19.072 6.542 1.00 43.34 294 MET A C 1
ATOM 2278 O O . MET A 1 294 ? -45.954 -19.158 5.862 1.00 43.34 294 MET A O 1
ATOM 2282 N N . TYR A 1 295 ? -44.581 -20.054 7.373 1.00 43.84 295 TYR A N 1
ATOM 2283 C CA . TYR A 1 295 ? -45.511 -21.080 7.868 1.00 43.84 295 TYR A CA 1
ATOM 2284 C C . TYR A 1 295 ? -45.024 -21.641 9.209 1.00 43.84 295 TYR A C 1
ATOM 2286 O O . TYR A 1 295 ? -44.429 -22.710 9.263 1.00 43.84 295 TYR A O 1
ATOM 2294 N N . ASN A 1 296 ? -45.316 -20.941 10.305 1.00 43.09 296 ASN A N 1
ATOM 2295 C CA . ASN A 1 296 ? -45.426 -21.569 11.622 1.00 43.09 296 ASN A CA 1
ATOM 2296 C C . ASN A 1 296 ? -46.574 -20.909 12.393 1.00 43.09 296 ASN A C 1
ATOM 2298 O O . ASN A 1 296 ? -46.404 -19.999 13.200 1.00 43.09 296 ASN A O 1
ATOM 2302 N N . VAL A 1 297 ? -47.793 -21.355 12.089 1.00 42.12 297 VAL A N 1
ATOM 2303 C CA . VAL A 1 297 ? -48.974 -21.043 12.894 1.00 42.12 297 VAL A CA 1
ATOM 2304 C C . VAL A 1 297 ? -48.877 -21.920 14.137 1.00 42.12 297 VAL A C 1
ATOM 2306 O O . VAL A 1 297 ? -49.255 -23.086 14.068 1.00 42.12 297 VAL A O 1
ATOM 2309 N N . ASN A 1 298 ? -48.271 -21.377 15.200 1.00 47.38 298 ASN A N 1
ATOM 2310 C CA . ASN A 1 298 ? -48.396 -21.729 16.627 1.00 47.38 298 ASN A CA 1
ATOM 2311 C C . ASN A 1 298 ? -47.032 -21.672 17.341 1.00 47.38 298 ASN A C 1
ATOM 2313 O O . ASN A 1 298 ? -46.404 -22.705 17.536 1.00 47.38 298 ASN A O 1
ATOM 2317 N N . HIS A 1 299 ? -46.596 -20.485 17.767 1.00 36.56 299 HIS A N 1
ATOM 2318 C CA . HIS A 1 299 ? -46.175 -20.231 19.153 1.00 36.56 299 HIS A CA 1
ATOM 2319 C C . HIS A 1 299 ? -45.933 -18.728 19.382 1.00 36.56 299 HIS A C 1
ATOM 2321 O O . HIS A 1 299 ? -45.665 -17.979 18.451 1.00 36.56 299 HIS A O 1
ATOM 2327 N N . GLU A 1 300 ? -46.141 -18.326 20.634 1.00 32.47 300 GLU A N 1
ATOM 2328 C CA . GLU A 1 300 ? -46.073 -16.991 21.239 1.00 32.47 300 GLU A CA 1
ATOM 2329 C C . GLU A 1 300 ? -45.079 -15.969 20.666 1.00 32.47 300 GLU A C 1
ATOM 2331 O O . GLU A 1 300 ? -43.955 -16.277 20.287 1.00 32.47 300 GLU A O 1
ATOM 2336 N N . PHE A 1 301 ? -45.527 -14.710 20.733 1.00 35.38 301 PHE A N 1
ATOM 2337 C CA . PHE A 1 301 ? -44.792 -13.469 20.509 1.00 35.38 301 PHE A CA 1
ATOM 2338 C C . PHE A 1 301 ? -43.353 -13.497 21.054 1.00 35.38 301 PHE A C 1
ATOM 2340 O O . PHE A 1 301 ? -43.126 -13.321 22.249 1.00 35.38 301 PHE A O 1
ATOM 2347 N N . VAL A 1 302 ? -42.386 -13.578 20.143 1.00 31.98 302 VAL A N 1
ATOM 2348 C CA . VAL A 1 302 ? -41.045 -13.022 20.330 1.00 31.98 302 VAL A CA 1
ATOM 2349 C C . VAL A 1 302 ? -40.799 -12.114 19.129 1.00 31.98 302 VAL A C 1
ATOM 2351 O O . VAL A 1 302 ? -40.621 -12.589 18.011 1.00 31.98 302 VAL A O 1
ATOM 2354 N N . GLN A 1 303 ? -40.861 -10.796 19.340 1.00 36.00 303 GLN A N 1
ATOM 2355 C CA . GLN A 1 303 ? -40.352 -9.824 18.373 1.00 36.00 303 GLN A CA 1
ATOM 2356 C C . GLN A 1 303 ? -38.835 -10.008 18.313 1.00 36.00 303 GLN A C 1
ATOM 2358 O O . GLN A 1 303 ? -38.120 -9.500 19.168 1.00 36.00 303 GLN A O 1
ATOM 2363 N N . LYS A 1 304 ? -38.354 -10.786 17.343 1.00 30.95 304 LYS A N 1
ATOM 2364 C CA . LYS A 1 304 ? -36.944 -10.779 16.958 1.00 30.95 304 LYS A CA 1
ATOM 2365 C C . LYS A 1 304 ? -36.779 -9.692 15.904 1.00 30.95 304 LYS A C 1
ATOM 2367 O O . LYS A 1 304 ? -37.506 -9.681 14.910 1.00 30.95 304 LYS A O 1
ATOM 2372 N N . GLU A 1 305 ? -35.912 -8.735 16.198 1.00 32.34 305 GLU A N 1
ATOM 2373 C CA . GLU A 1 305 ? -35.690 -7.546 15.387 1.00 32.34 305 GLU A CA 1
ATOM 2374 C C . GLU A 1 305 ? -35.188 -7.905 13.985 1.00 32.34 305 GLU A C 1
ATOM 2376 O O . GLU A 1 305 ? -34.448 -8.866 13.772 1.00 32.34 305 GLU A O 1
ATOM 2381 N N . ILE A 1 306 ? -35.658 -7.131 13.012 1.00 34.72 306 ILE A N 1
ATOM 2382 C CA . ILE A 1 306 ? -35.293 -7.232 11.604 1.00 34.72 306 ILE A CA 1
ATOM 2383 C C . ILE A 1 306 ? -33.836 -6.768 11.486 1.00 34.72 306 ILE A C 1
ATOM 2385 O O . ILE A 1 306 ? -33.560 -5.586 11.668 1.00 34.72 306 ILE A O 1
ATOM 2389 N N . HIS A 1 307 ? -32.906 -7.670 11.163 1.00 31.36 307 HIS A N 1
ATOM 2390 C CA . HIS A 1 307 ? -31.576 -7.264 10.705 1.00 31.36 307 HIS A CA 1
ATOM 2391 C C . HIS A 1 307 ? -31.731 -6.547 9.353 1.00 31.36 307 HIS A C 1
ATOM 2393 O O . HIS A 1 307 ? -31.983 -7.182 8.329 1.00 31.36 307 HIS A O 1
ATOM 2399 N N . GLU A 1 308 ? -31.620 -5.217 9.347 1.00 34.41 308 GLU A N 1
ATOM 2400 C CA . GLU A 1 308 ? -31.572 -4.420 8.119 1.00 34.41 308 GLU A CA 1
ATOM 2401 C C . GLU A 1 308 ? -30.319 -4.791 7.312 1.00 34.41 308 GLU A C 1
ATOM 2403 O O . GLU A 1 308 ? -29.185 -4.509 7.704 1.00 34.41 308 GLU A O 1
ATOM 2408 N N . SER A 1 309 ? -30.519 -5.420 6.153 1.00 42.78 309 SER A N 1
ATOM 2409 C CA . SER A 1 309 ? -29.473 -5.586 5.146 1.00 42.78 309 SER A CA 1
ATOM 2410 C C . SER A 1 309 ? -28.993 -4.207 4.692 1.00 42.78 309 SER A C 1
ATOM 2412 O O . SER A 1 309 ? -29.798 -3.390 4.242 1.00 42.78 309 SER A O 1
ATOM 2414 N N . LYS A 1 310 ? -27.688 -3.947 4.798 1.00 50.12 310 LYS A N 1
ATOM 2415 C CA . LYS A 1 310 ? -27.046 -2.673 4.448 1.00 50.12 310 LYS A CA 1
ATOM 2416 C C . LYS A 1 310 ? -27.272 -2.351 2.960 1.00 50.12 310 LYS A C 1
ATOM 2418 O O . LYS A 1 310 ? -26.542 -2.830 2.098 1.00 50.12 310 LYS A O 1
ATOM 2423 N N . THR A 1 311 ? -28.296 -1.562 2.638 1.00 54.12 311 THR A N 1
ATOM 2424 C CA . THR A 1 311 ? -28.545 -1.088 1.269 1.00 54.12 311 THR A CA 1
ATOM 2425 C C . THR A 1 311 ? -27.520 -0.012 0.924 1.00 54.12 311 THR A C 1
ATOM 2427 O O . THR A 1 311 ? -27.510 1.047 1.550 1.00 54.12 311 THR A O 1
ATOM 2430 N N . PHE A 1 312 ? -26.645 -0.272 -0.047 1.00 63.75 312 PHE A N 1
ATOM 2431 C CA . PHE A 1 312 ? -25.653 0.712 -0.482 1.00 63.75 312 PHE A CA 1
ATOM 2432 C C . PHE A 1 312 ? -26.314 1.839 -1.278 1.00 63.75 312 PHE A C 1
ATOM 2434 O O . PHE A 1 312 ? -27.016 1.591 -2.260 1.00 63.75 312 PHE A O 1
ATOM 2441 N N . GLU A 1 313 ? -26.055 3.089 -0.893 1.00 70.56 313 GLU A N 1
ATOM 2442 C CA . GLU A 1 313 ? -26.476 4.239 -1.688 1.00 70.56 313 GLU A CA 1
ATOM 2443 C C . GLU A 1 313 ? -25.654 4.338 -2.986 1.00 70.56 313 GLU A C 1
ATOM 2445 O O . GLU A 1 313 ? -24.475 3.979 -3.044 1.00 70.56 313 GLU A O 1
ATOM 2450 N N . GLU A 1 314 ? -26.245 4.907 -4.042 1.00 67.94 314 GLU A N 1
ATOM 2451 C CA . GLU A 1 314 ? -25.571 5.115 -5.335 1.00 67.94 314 GLU A CA 1
ATOM 2452 C C . GLU A 1 314 ? -24.255 5.912 -5.194 1.00 67.94 314 GLU A C 1
ATOM 2454 O O . GLU A 1 314 ? -23.276 5.686 -5.915 1.00 67.94 314 GLU A O 1
ATOM 2459 N N . LEU A 1 315 ? -24.217 6.847 -4.239 1.00 62.47 315 LEU A N 1
ATOM 2460 C CA . LEU A 1 315 ? -23.034 7.646 -3.928 1.00 62.47 315 LEU A CA 1
ATOM 2461 C C . LEU A 1 315 ? -21.905 6.804 -3.325 1.00 62.47 315 LEU A C 1
ATOM 2463 O O . LEU A 1 315 ? -20.742 7.043 -3.661 1.00 62.47 315 LEU A O 1
ATOM 2467 N N . ASP A 1 316 ? -22.233 5.810 -2.501 1.00 76.81 316 ASP A N 1
ATOM 2468 C CA . ASP A 1 316 ? -21.255 4.908 -1.898 1.00 76.81 316 ASP A CA 1
ATOM 2469 C C . ASP A 1 316 ? -20.663 3.974 -2.952 1.00 76.81 316 ASP A C 1
ATOM 2471 O O . ASP A 1 316 ? -19.442 3.853 -3.040 1.00 76.81 316 ASP A O 1
ATOM 2475 N N . LEU A 1 317 ? -21.494 3.417 -3.838 1.00 78.88 317 LEU A N 1
ATOM 2476 C CA . LEU A 1 317 ? -21.042 2.587 -4.964 1.00 78.88 317 LEU A CA 1
ATOM 2477 C C . LEU A 1 317 ? -20.095 3.350 -5.897 1.00 78.88 317 LEU A C 1
ATOM 2479 O O . LEU A 1 317 ? -19.033 2.847 -6.259 1.00 78.88 317 LEU A O 1
ATOM 2483 N N . LYS A 1 318 ? -20.422 4.603 -6.234 1.00 82.94 318 LYS A N 1
ATOM 2484 C CA . LYS A 1 318 ? -19.536 5.460 -7.036 1.00 82.94 318 LYS A CA 1
ATOM 2485 C C . LYS A 1 318 ? -18.213 5.749 -6.326 1.00 82.94 318 LYS A C 1
ATOM 2487 O O . LYS A 1 318 ? -17.164 5.822 -6.964 1.00 82.94 318 LYS A O 1
ATOM 2492 N N . SER A 1 319 ? -18.269 5.969 -5.017 1.00 85.19 319 SER A N 1
ATOM 2493 C CA . SER A 1 319 ? -17.095 6.213 -4.185 1.00 85.19 319 SER A CA 1
ATOM 2494 C C . SER A 1 319 ? -16.171 4.992 -4.154 1.00 85.19 319 SER A C 1
ATOM 2496 O O . SER A 1 319 ? -14.966 5.137 -4.353 1.00 85.19 319 SER A O 1
ATOM 2498 N N . MET A 1 320 ? -16.748 3.795 -4.001 1.00 85.56 320 MET A N 1
ATOM 2499 C CA . MET A 1 320 ? -16.029 2.522 -4.051 1.00 85.56 320 MET A CA 1
ATOM 2500 C C . MET A 1 320 ? -15.421 2.263 -5.430 1.00 85.56 320 MET A C 1
ATOM 2502 O O . MET A 1 320 ? -14.247 1.923 -5.501 1.00 85.56 320 MET A O 1
ATOM 2506 N N . ALA A 1 321 ? -16.159 2.498 -6.520 1.00 86.19 321 ALA A N 1
ATOM 2507 C CA . ALA A 1 321 ? -15.641 2.328 -7.880 1.00 86.19 321 ALA A CA 1
ATOM 2508 C C . ALA A 1 321 ? -14.398 3.201 -8.141 1.00 86.19 321 ALA A C 1
ATOM 2510 O O . ALA A 1 321 ? -13.371 2.697 -8.585 1.00 86.19 321 ALA A O 1
ATOM 2511 N N . ASN A 1 322 ? -14.442 4.488 -7.768 1.00 88.19 322 ASN A N 1
ATOM 2512 C CA . ASN A 1 322 ? -13.276 5.373 -7.899 1.00 88.19 322 ASN A CA 1
ATOM 2513 C C . ASN A 1 322 ? -12.083 4.894 -7.053 1.00 88.19 322 ASN A C 1
ATOM 2515 O O . ASN A 1 322 ? -10.935 5.043 -7.465 1.00 88.19 322 ASN A O 1
ATOM 2519 N N . MET A 1 323 ? -12.349 4.354 -5.860 1.00 89.00 323 MET A N 1
ATOM 2520 C CA . MET A 1 323 ? -11.311 3.796 -4.995 1.00 89.00 323 MET A CA 1
ATOM 2521 C C . MET A 1 323 ? -10.695 2.539 -5.612 1.00 89.00 323 MET A C 1
ATOM 2523 O O . MET A 1 323 ? -9.478 2.402 -5.607 1.00 89.00 323 MET A O 1
ATOM 2527 N N . ILE A 1 324 ? -11.503 1.653 -6.197 1.00 91.88 324 ILE A N 1
ATOM 2528 C CA . ILE A 1 324 ? -11.025 0.452 -6.896 1.00 91.88 324 ILE A CA 1
ATOM 2529 C C . ILE A 1 324 ? -10.123 0.835 -8.074 1.00 91.88 324 ILE A C 1
ATOM 2531 O O . ILE A 1 324 ? -9.063 0.237 -8.234 1.00 91.88 324 ILE A O 1
ATOM 2535 N N . ASP A 1 325 ? -10.473 1.873 -8.838 1.00 91.19 325 ASP A N 1
ATOM 2536 C CA . ASP A 1 325 ? -9.623 2.383 -9.923 1.00 91.19 325 ASP A CA 1
ATOM 2537 C C . ASP A 1 325 ? -8.278 2.934 -9.403 1.00 91.19 325 ASP A C 1
ATOM 2539 O O . ASP A 1 325 ? -7.227 2.744 -10.024 1.00 91.19 325 ASP A O 1
ATOM 2543 N N . GLU A 1 326 ? -8.278 3.598 -8.241 1.00 92.06 326 GLU A N 1
ATOM 2544 C CA . GLU A 1 326 ? -7.049 4.049 -7.575 1.00 92.06 326 GLU A CA 1
ATOM 2545 C C . GLU A 1 326 ? -6.199 2.857 -7.097 1.00 92.06 326 GLU A C 1
ATOM 2547 O O . GLU A 1 326 ? -4.987 2.830 -7.325 1.00 92.06 326 GLU A O 1
ATOM 2552 N N . VAL A 1 327 ? -6.831 1.843 -6.494 1.00 94.94 327 VAL A N 1
ATOM 2553 C CA . VAL A 1 327 ? -6.194 0.588 -6.056 1.00 94.94 327 VAL A CA 1
ATOM 2554 C C . VAL A 1 327 ? -5.599 -0.173 -7.243 1.00 94.94 327 VAL A C 1
ATOM 2556 O O . VAL A 1 327 ? -4.478 -0.671 -7.147 1.00 94.94 327 VAL A O 1
ATOM 2559 N N . GLU A 1 328 ? -6.288 -0.218 -8.383 1.00 95.44 328 GLU A N 1
ATOM 2560 C CA . GLU A 1 328 ? -5.780 -0.811 -9.623 1.00 95.44 328 GLU A CA 1
ATOM 2561 C C . GLU A 1 328 ? -4.505 -0.105 -10.099 1.00 95.44 328 GLU A C 1
ATOM 2563 O O . GLU A 1 328 ? -3.499 -0.746 -10.419 1.00 95.44 328 GLU A O 1
ATOM 2568 N N . GLY A 1 329 ? -4.510 1.228 -10.067 1.00 94.50 329 GLY A N 1
ATOM 2569 C CA . GLY A 1 329 ? -3.336 2.046 -10.344 1.00 94.50 329 GLY A CA 1
ATOM 2570 C C . GLY A 1 329 ? -2.166 1.802 -9.383 1.00 94.50 329 GLY A C 1
ATOM 2571 O O . GLY A 1 329 ? -1.007 1.773 -9.813 1.00 94.50 329 GLY A O 1
ATOM 2572 N N . ASN A 1 330 ? -2.452 1.583 -8.095 1.00 95.50 330 ASN A N 1
ATOM 2573 C CA . ASN A 1 330 ? -1.453 1.192 -7.095 1.00 95.50 330 ASN A CA 1
ATOM 2574 C C . ASN A 1 330 ? -0.863 -0.187 -7.410 1.00 95.50 330 ASN A C 1
ATOM 2576 O O . ASN A 1 330 ? 0.359 -0.336 -7.452 1.00 95.50 330 ASN A O 1
ATOM 2580 N N . GLY A 1 331 ? -1.716 -1.176 -7.692 1.00 97.06 331 GLY A N 1
ATOM 2581 C CA . GLY A 1 331 ? -1.307 -2.528 -8.075 1.00 97.06 331 GLY A CA 1
ATOM 2582 C C . GLY A 1 331 ? -0.386 -2.528 -9.295 1.00 97.06 331 GLY A C 1
ATOM 2583 O O . GLY A 1 331 ? 0.660 -3.179 -9.282 1.00 97.06 331 GLY A O 1
ATOM 2584 N N . LEU A 1 332 ? -0.710 -1.720 -10.311 1.00 97.19 332 LEU A N 1
ATOM 2585 C CA . LEU A 1 332 ? 0.132 -1.553 -11.496 1.00 97.19 332 LEU A CA 1
ATOM 2586 C C . LEU A 1 332 ? 1.507 -0.960 -11.168 1.00 97.19 332 LEU A C 1
ATOM 2588 O O . LEU A 1 332 ? 2.523 -1.432 -11.678 1.00 97.19 332 LEU A O 1
ATOM 2592 N N . PHE A 1 333 ? 1.551 0.067 -10.317 1.00 96.75 333 PHE A N 1
ATOM 2593 C CA . PHE A 1 333 ? 2.813 0.662 -9.881 1.00 96.75 333 PHE A CA 1
ATOM 2594 C C . PHE A 1 333 ? 3.730 -0.377 -9.216 1.00 96.75 333 PHE A C 1
ATOM 2596 O O . PHE A 1 333 ? 4.917 -0.438 -9.538 1.00 96.75 333 PHE A O 1
ATOM 2603 N N . PHE A 1 334 ? 3.184 -1.233 -8.346 1.00 97.44 334 PHE A N 1
ATOM 2604 C CA . PHE A 1 334 ? 3.949 -2.309 -7.709 1.00 97.44 334 PHE A CA 1
ATOM 2605 C C . PHE A 1 334 ? 4.363 -3.406 -8.699 1.00 97.44 334 PHE A C 1
ATOM 2607 O O . PHE A 1 334 ? 5.498 -3.881 -8.643 1.00 97.44 334 PHE A O 1
ATOM 2614 N N . LEU A 1 335 ? 3.498 -3.762 -9.656 1.00 97.12 335 LEU A N 1
ATOM 2615 C CA . LEU A 1 335 ? 3.805 -4.745 -10.702 1.00 97.12 335 LEU A CA 1
ATOM 2616 C C . LEU A 1 335 ? 5.017 -4.346 -11.553 1.00 97.12 335 LEU A C 1
ATOM 2618 O O . LEU A 1 335 ? 5.739 -5.210 -12.053 1.00 97.12 335 LEU A O 1
ATOM 2622 N N . PHE A 1 336 ? 5.256 -3.048 -11.731 1.00 96.06 336 PHE A N 1
ATOM 2623 C CA . PHE A 1 336 ? 6.401 -2.592 -12.504 1.00 96.06 336 PHE A CA 1
ATOM 2624 C C . PHE A 1 336 ? 7.735 -2.783 -11.782 1.00 96.06 336 PHE A C 1
ATOM 2626 O O . PHE A 1 336 ? 8.731 -2.923 -12.480 1.00 96.06 336 PHE A O 1
ATOM 2633 N N . SER A 1 337 ? 7.766 -2.876 -10.447 1.00 94.44 337 SER A N 1
ATOM 2634 C CA . SER A 1 337 ? 8.984 -2.906 -9.616 1.00 94.44 337 SER A CA 1
ATOM 2635 C C . SER A 1 337 ? 10.054 -3.928 -10.042 1.00 94.44 337 SER A C 1
ATOM 2637 O O . SER A 1 337 ? 9.764 -5.010 -10.560 1.00 94.44 337 SER A O 1
ATOM 2639 N N . HIS A 1 338 ? 11.325 -3.624 -9.758 1.00 92.62 338 HIS A N 1
ATOM 2640 C CA . HIS A 1 338 ? 12.435 -4.552 -9.968 1.00 92.62 338 HIS A CA 1
ATOM 2641 C C . HIS A 1 338 ? 12.455 -5.733 -8.971 1.00 92.62 338 HIS A C 1
ATOM 2643 O O . HIS A 1 338 ? 12.906 -6.824 -9.337 1.00 92.62 338 HIS A O 1
ATOM 2649 N N . ASP A 1 339 ? 11.908 -5.591 -7.757 1.00 93.06 339 ASP A N 1
ATOM 2650 C CA . ASP A 1 339 ? 11.822 -6.692 -6.781 1.00 93.06 339 ASP A CA 1
ATOM 2651 C C . ASP A 1 339 ? 10.642 -7.628 -7.106 1.00 93.06 339 ASP A C 1
ATOM 2653 O O . ASP A 1 339 ? 9.496 -7.196 -7.241 1.00 93.06 339 ASP A O 1
ATOM 2657 N N . PHE A 1 340 ? 10.910 -8.935 -7.213 1.00 93.62 340 PHE A N 1
ATOM 2658 C CA . PHE A 1 340 ? 9.876 -9.929 -7.515 1.00 93.62 340 PHE A CA 1
ATOM 2659 C C . PHE A 1 340 ? 8.796 -10.012 -6.431 1.00 93.62 340 PHE A C 1
ATOM 2661 O O . PHE A 1 340 ? 7.645 -10.276 -6.766 1.00 93.62 340 PHE A O 1
ATOM 2668 N N . ARG A 1 341 ? 9.138 -9.776 -5.155 1.00 96.00 341 ARG A N 1
ATOM 2669 C CA . ARG A 1 341 ? 8.177 -9.811 -4.040 1.00 96.00 341 ARG A CA 1
ATOM 2670 C C . ARG A 1 341 ? 7.128 -8.719 -4.219 1.00 96.00 341 ARG A C 1
ATOM 2672 O O . ARG A 1 341 ? 5.934 -8.982 -4.123 1.00 96.00 341 ARG A O 1
ATOM 2679 N N . VAL A 1 342 ? 7.581 -7.518 -4.583 1.00 96.69 342 VAL A N 1
ATOM 2680 C CA . VAL A 1 342 ? 6.714 -6.368 -4.868 1.00 96.69 342 VAL A CA 1
ATOM 2681 C C . VAL A 1 342 ? 5.859 -6.633 -6.107 1.00 96.69 342 VAL A C 1
ATOM 2683 O O . VAL A 1 342 ? 4.654 -6.392 -6.070 1.00 96.69 342 VAL A O 1
ATOM 2686 N N . ARG A 1 343 ? 6.433 -7.205 -7.176 1.00 95.62 343 ARG A N 1
ATOM 2687 C CA . ARG A 1 343 ? 5.658 -7.576 -8.374 1.00 95.62 343 ARG A CA 1
ATOM 2688 C C . ARG A 1 343 ? 4.595 -8.632 -8.096 1.00 95.62 343 ARG A C 1
ATOM 2690 O O . ARG A 1 343 ? 3.478 -8.513 -8.593 1.00 95.62 343 ARG A O 1
ATOM 2697 N N . PHE A 1 344 ? 4.939 -9.653 -7.313 1.00 96.75 344 PHE A N 1
ATOM 2698 C CA . PHE A 1 344 ? 4.018 -10.711 -6.910 1.00 96.75 344 PHE A CA 1
ATOM 2699 C C . PHE A 1 344 ? 2.828 -10.126 -6.142 1.00 96.75 344 PHE A C 1
ATOM 2701 O O . PHE A 1 344 ? 1.683 -10.366 -6.516 1.00 96.75 344 PHE A O 1
ATOM 2708 N N . LEU A 1 345 ? 3.083 -9.279 -5.140 1.00 97.94 345 LEU A N 1
ATOM 2709 C CA . LEU A 1 345 ? 2.024 -8.607 -4.383 1.00 97.94 345 LEU A CA 1
ATOM 2710 C C . LEU A 1 345 ? 1.218 -7.624 -5.252 1.00 97.94 345 LEU A C 1
ATOM 2712 O O . LEU A 1 345 ? -0.003 -7.575 -5.143 1.00 97.94 345 LEU A O 1
ATOM 2716 N N . GLY A 1 346 ? 1.861 -6.912 -6.182 1.00 97.38 346 GLY A N 1
ATOM 2717 C CA . GLY A 1 346 ? 1.179 -6.085 -7.184 1.00 97.38 346 GLY A CA 1
ATOM 2718 C C . GLY A 1 346 ? 0.211 -6.891 -8.058 1.00 97.38 346 GLY A C 1
ATOM 2719 O O . GLY A 1 346 ? -0.933 -6.485 -8.246 1.00 97.38 346 GLY A O 1
ATOM 2720 N N . SER A 1 347 ? 0.627 -8.073 -8.526 1.00 96.12 347 SER A N 1
ATOM 2721 C CA . SER A 1 347 ? -0.237 -9.021 -9.251 1.00 96.12 347 SER A CA 1
ATOM 2722 C C . SER A 1 347 ? -1.426 -9.479 -8.396 1.00 96.12 347 SER A C 1
ATOM 2724 O O . SER A 1 347 ? -2.556 -9.524 -8.881 1.00 96.12 347 SER A O 1
ATOM 2726 N N . GLN A 1 348 ? -1.202 -9.752 -7.105 1.00 97.56 348 GLN A N 1
ATOM 2727 C CA . GLN A 1 348 ? -2.272 -10.118 -6.172 1.00 97.56 348 GLN A CA 1
ATOM 2728 C C . GLN A 1 348 ? -3.297 -8.986 -6.007 1.00 97.56 348 GLN A C 1
ATOM 2730 O O . GLN A 1 348 ? -4.494 -9.248 -6.088 1.00 97.56 348 GLN A O 1
ATOM 2735 N N . ILE A 1 349 ? -2.852 -7.730 -5.876 1.00 97.75 349 ILE A N 1
ATOM 2736 C CA . ILE A 1 349 ? -3.745 -6.558 -5.826 1.00 97.75 349 ILE A CA 1
ATOM 2737 C C . ILE A 1 349 ? -4.607 -6.482 -7.093 1.00 97.75 349 ILE A C 1
ATOM 2739 O O . ILE A 1 349 ? -5.820 -6.314 -7.005 1.00 97.75 349 ILE A O 1
ATOM 2743 N N . LEU A 1 350 ? -4.008 -6.664 -8.274 1.00 96.50 350 LEU A N 1
ATOM 2744 C CA . LEU A 1 350 ? -4.736 -6.631 -9.547 1.00 96.50 350 LEU A CA 1
ATOM 2745 C C . LEU A 1 350 ? -5.764 -7.770 -9.682 1.00 96.50 350 LEU A C 1
ATOM 2747 O O . LEU A 1 350 ? -6.818 -7.573 -10.286 1.00 96.50 350 LEU A O 1
ATOM 2751 N N . ARG A 1 351 ? -5.495 -8.948 -9.101 1.00 95.44 351 ARG A N 1
ATOM 2752 C CA . ARG A 1 351 ? -6.474 -10.047 -9.020 1.00 95.44 351 ARG A CA 1
ATOM 2753 C C . ARG A 1 351 ? -7.630 -9.716 -8.075 1.00 95.44 351 ARG A C 1
ATOM 2755 O O . ARG A 1 351 ? -8.769 -10.025 -8.407 1.00 95.44 351 ARG A O 1
ATOM 2762 N N . ILE A 1 352 ? -7.357 -9.081 -6.933 1.00 95.94 352 ILE A N 1
ATOM 2763 C CA . ILE A 1 352 ? -8.393 -8.635 -5.985 1.00 95.94 352 ILE A CA 1
ATOM 2764 C C . ILE A 1 352 ? -9.293 -7.569 -6.629 1.00 95.94 352 ILE A C 1
ATOM 2766 O O . ILE A 1 352 ? -10.511 -7.640 -6.500 1.00 95.94 352 ILE A O 1
ATOM 2770 N N . VAL A 1 353 ? -8.724 -6.625 -7.389 1.00 94.56 353 VAL A N 1
ATOM 2771 C CA . VAL A 1 353 ? -9.487 -5.607 -8.142 1.00 94.56 353 VAL A CA 1
ATOM 2772 C C . VAL A 1 353 ? -10.544 -6.239 -9.051 1.00 94.56 353 VAL A C 1
ATOM 2774 O O . VAL A 1 353 ? -11.685 -5.787 -9.059 1.00 94.56 353 VAL A O 1
ATOM 2777 N N . ALA A 1 354 ? -10.203 -7.309 -9.773 1.00 91.62 354 ALA A N 1
ATOM 2778 C CA . ALA A 1 354 ? -11.178 -8.007 -10.610 1.00 91.62 354 ALA A CA 1
ATOM 2779 C C . ALA A 1 354 ? -12.285 -8.703 -9.796 1.00 91.62 354 ALA A C 1
ATOM 2781 O O . ALA A 1 354 ? -13.415 -8.788 -10.264 1.00 91.62 354 ALA A O 1
ATOM 2782 N N . GLN A 1 355 ? -11.994 -9.163 -8.576 1.00 92.31 355 GLN A N 1
ATOM 2783 C CA . GLN A 1 355 ? -13.008 -9.754 -7.695 1.00 92.31 355 GLN A CA 1
ATOM 2784 C C . GLN A 1 355 ? -13.975 -8.699 -7.139 1.00 92.31 355 GLN A C 1
ATOM 2786 O O . GLN A 1 355 ? -15.161 -8.983 -6.989 1.00 92.31 355 GLN A O 1
ATOM 2791 N N . PHE A 1 356 ? -13.518 -7.464 -6.895 1.00 91.25 356 PHE A N 1
ATOM 2792 C CA . PHE A 1 356 ? -14.418 -6.370 -6.511 1.00 91.25 356 PHE A CA 1
ATOM 2793 C C . PHE A 1 356 ? -15.494 -6.106 -7.568 1.00 91.25 356 PHE A C 1
ATOM 2795 O O . PHE A 1 356 ? -16.653 -5.900 -7.214 1.00 91.25 356 PHE A O 1
ATOM 2802 N N . ASP A 1 357 ? -15.133 -6.147 -8.853 1.00 87.75 357 ASP A N 1
ATOM 2803 C CA . ASP A 1 357 ? -16.090 -5.984 -9.952 1.00 87.75 357 ASP A CA 1
ATOM 2804 C C . ASP A 1 357 ? -17.179 -7.067 -9.932 1.00 87.75 357 ASP A C 1
ATOM 2806 O O . ASP A 1 357 ? -18.355 -6.765 -10.147 1.00 87.75 357 ASP A O 1
ATOM 2810 N N . GLU A 1 358 ? -16.807 -8.318 -9.638 1.00 86.06 358 GLU A N 1
ATOM 2811 C CA . GLU A 1 358 ? -17.759 -9.425 -9.506 1.00 86.06 358 GLU A CA 1
ATOM 2812 C C . GLU A 1 358 ? -18.728 -9.187 -8.343 1.00 86.06 358 GLU A C 1
ATOM 2814 O O . GLU A 1 358 ? -19.940 -9.307 -8.518 1.00 86.06 358 GLU A O 1
ATOM 2819 N N . VAL A 1 359 ? -18.221 -8.786 -7.175 1.00 85.88 359 VAL A N 1
ATOM 2820 C CA . VAL A 1 359 ? -19.052 -8.525 -5.988 1.00 85.88 359 VAL A CA 1
ATOM 2821 C C . VAL A 1 359 ? -19.979 -7.323 -6.200 1.00 85.88 359 VAL A C 1
ATOM 2823 O O . VAL A 1 359 ? -21.171 -7.403 -5.902 1.00 85.88 359 VAL A O 1
ATOM 2826 N N . ILE A 1 360 ? -19.480 -6.222 -6.773 1.00 84.62 360 ILE A N 1
ATOM 2827 C CA . ILE A 1 360 ? -20.294 -5.033 -7.081 1.00 84.62 360 ILE A CA 1
ATOM 2828 C C . ILE A 1 360 ? -21.380 -5.362 -8.108 1.00 84.62 360 ILE A C 1
ATOM 2830 O O . ILE A 1 360 ? -22.499 -4.847 -8.011 1.00 84.62 360 ILE A O 1
ATOM 2834 N N . TYR A 1 361 ? -21.087 -6.231 -9.078 1.00 83.88 361 TYR A N 1
ATOM 2835 C CA . TYR A 1 361 ? -22.090 -6.692 -10.030 1.00 83.88 361 TYR A CA 1
ATOM 2836 C C . TYR A 1 361 ? -23.282 -7.329 -9.307 1.00 83.88 361 TYR A C 1
ATOM 2838 O O . TYR A 1 361 ? -24.404 -6.870 -9.506 1.00 83.88 361 TYR A O 1
ATOM 2846 N N . TYR A 1 362 ? -23.043 -8.290 -8.409 1.00 81.62 362 TYR A N 1
ATOM 2847 C CA . TYR A 1 362 ? -24.120 -8.935 -7.648 1.00 81.62 362 TYR A CA 1
ATOM 2848 C C . TYR A 1 362 ? -24.899 -7.940 -6.774 1.00 81.62 362 TYR A C 1
ATOM 2850 O O . TYR A 1 362 ? -26.127 -7.890 -6.847 1.00 81.62 362 TYR A O 1
ATOM 2858 N N . LEU A 1 363 ? -24.202 -7.055 -6.049 1.00 78.06 363 LEU A N 1
ATOM 2859 C CA . LEU A 1 363 ? -24.837 -6.028 -5.206 1.00 78.06 363 LEU A CA 1
ATOM 2860 C C . LEU A 1 363 ? -25.766 -5.085 -5.998 1.00 78.06 363 LEU A C 1
ATOM 2862 O O . LEU A 1 363 ? -26.782 -4.615 -5.482 1.00 78.06 363 LEU A O 1
ATOM 2866 N N . THR A 1 364 ? -25.424 -4.800 -7.257 1.00 75.31 364 THR A N 1
ATOM 2867 C CA . THR A 1 364 ? -26.206 -3.900 -8.119 1.00 75.31 364 THR A CA 1
ATOM 2868 C C . THR A 1 364 ? -27.340 -4.602 -8.862 1.00 75.31 364 THR A C 1
ATOM 2870 O O . THR A 1 364 ? -28.372 -3.975 -9.091 1.00 75.31 364 THR A O 1
ATOM 2873 N N . THR A 1 365 ? -27.202 -5.887 -9.208 1.00 68.25 365 THR A N 1
ATOM 2874 C CA . THR A 1 365 ? -28.280 -6.657 -9.853 1.00 68.25 365 THR A CA 1
ATOM 2875 C C . THR A 1 365 ? -29.370 -7.088 -8.880 1.00 68.25 365 THR A C 1
ATOM 2877 O O . THR A 1 365 ? -30.538 -7.120 -9.264 1.00 68.25 365 THR A O 1
ATOM 2880 N N . ASP A 1 366 ? -29.018 -7.364 -7.622 1.00 56.28 366 ASP A N 1
ATOM 2881 C CA . ASP A 1 366 ? -29.989 -7.774 -6.600 1.00 56.28 366 ASP A CA 1
ATOM 2882 C C . ASP A 1 366 ? -30.931 -6.623 -6.207 1.00 56.28 366 ASP A C 1
ATOM 2884 O O . ASP A 1 366 ? -32.096 -6.846 -5.881 1.00 56.28 366 ASP A O 1
ATOM 2888 N N . SER A 1 367 ? -30.465 -5.374 -6.321 1.00 49.28 367 SER A N 1
ATOM 2889 C CA . SER A 1 367 ? -31.262 -4.178 -6.009 1.00 49.28 367 SER A CA 1
ATOM 2890 C C . SER A 1 367 ? -32.344 -3.858 -7.056 1.00 49.28 367 SER A C 1
ATOM 2892 O O . SER A 1 367 ? -33.314 -3.175 -6.734 1.00 49.28 367 SER A O 1
ATOM 2894 N N . ASP A 1 368 ? -32.216 -4.356 -8.293 1.00 40.91 368 ASP A N 1
ATOM 2895 C CA . ASP A 1 368 ? -33.130 -4.057 -9.417 1.00 40.91 368 ASP A CA 1
ATOM 2896 C C . ASP A 1 368 ? -34.144 -5.203 -9.686 1.00 40.91 368 ASP A C 1
ATOM 2898 O O . ASP A 1 368 ? -34.979 -5.144 -10.592 1.00 40.91 368 ASP A O 1
ATOM 2902 N N . GLY A 1 369 ? -34.095 -6.272 -8.879 1.00 38.53 369 GLY A N 1
ATOM 2903 C CA . GLY A 1 369 ? -34.750 -7.565 -9.110 1.00 38.53 369 GLY A CA 1
ATOM 2904 C C . GLY A 1 369 ? -36.136 -7.765 -8.486 1.00 38.53 369 GLY A C 1
ATOM 2905 O O . GLY A 1 369 ? -36.488 -8.885 -8.132 1.00 38.53 369 GLY A O 1
ATOM 2906 N N . GLY A 1 370 ? -36.963 -6.725 -8.374 1.00 31.86 370 GLY A N 1
ATOM 2907 C CA . GLY A 1 370 ? -38.368 -6.832 -7.947 1.00 31.86 370 GLY A CA 1
ATOM 2908 C C . GLY A 1 370 ? -39.326 -7.381 -9.017 1.00 31.86 370 GLY A C 1
ATOM 2909 O O . GLY A 1 370 ? -40.487 -6.976 -9.056 1.00 31.86 370 GLY A O 1
ATOM 2910 N N . SER A 1 371 ? -38.876 -8.259 -9.922 1.00 30.50 371 SER A N 1
ATOM 2911 C CA . SER A 1 371 ? -39.767 -8.923 -10.881 1.00 30.50 371 SER A CA 1
ATOM 2912 C C . SER A 1 371 ? -39.486 -10.421 -10.965 1.00 30.50 371 SER A C 1
ATOM 2914 O O . SER A 1 371 ? -38.402 -10.885 -11.301 1.00 30.50 371 SER A O 1
ATOM 2916 N N . THR A 1 372 ? -40.514 -11.172 -10.591 1.00 32.94 372 THR A N 1
ATOM 2917 C CA . THR A 1 372 ? -40.601 -12.625 -10.502 1.00 32.94 372 THR A CA 1
ATOM 2918 C C . THR A 1 372 ? -40.062 -13.319 -11.755 1.00 32.94 372 THR A C 1
ATOM 2920 O O . THR A 1 372 ? -40.676 -13.218 -12.815 1.00 32.94 372 THR A O 1
ATOM 2923 N N . PHE A 1 373 ? -38.989 -14.105 -11.631 1.00 29.05 373 PHE A N 1
ATOM 2924 C CA . PHE A 1 373 ? -38.662 -15.131 -12.622 1.00 29.05 373 PHE A CA 1
ATOM 2925 C C . PHE A 1 373 ? -38.278 -16.454 -11.963 1.00 29.05 373 PHE A C 1
ATOM 2927 O O . PHE A 1 373 ? -37.399 -16.551 -11.112 1.00 29.05 373 PHE A O 1
ATOM 2934 N N . THR A 1 374 ? -39.019 -17.478 -12.370 1.00 26.50 374 THR A N 1
ATOM 2935 C CA . THR A 1 374 ? -38.954 -18.863 -11.925 1.00 26.50 374 THR A CA 1
ATOM 2936 C C . THR A 1 374 ? -37.644 -19.531 -12.323 1.00 26.50 374 THR A C 1
ATOM 2938 O O . THR A 1 374 ? -37.165 -19.387 -13.446 1.00 26.50 374 THR A O 1
ATOM 2941 N N . SER A 1 375 ? -37.127 -20.327 -11.397 1.00 28.94 375 SER A N 1
ATOM 2942 C CA . SER A 1 375 ? -35.950 -21.175 -11.496 1.00 28.94 375 SER A CA 1
ATOM 2943 C C . SER A 1 375 ? -35.985 -22.156 -12.676 1.00 28.94 375 SER A C 1
ATOM 2945 O O . SER A 1 375 ? -36.907 -22.956 -12.829 1.00 28.94 375 SER A O 1
ATOM 2947 N N . SER A 1 376 ? -34.896 -22.188 -13.445 1.00 25.72 376 SER A N 1
ATOM 2948 C CA . SER A 1 376 ? -34.508 -23.371 -14.215 1.00 25.72 376 SER A CA 1
ATOM 2949 C C . SER A 1 376 ? -32.985 -23.503 -14.264 1.00 25.72 376 SER A C 1
ATOM 2951 O O . SER A 1 376 ? -32.285 -22.629 -14.769 1.00 25.72 376 SER A O 1
ATOM 2953 N N . GLN A 1 377 ? -32.504 -24.616 -13.707 1.00 32.25 377 GLN A N 1
ATOM 2954 C CA . GLN A 1 377 ? -31.123 -25.104 -13.711 1.00 32.25 377 GLN A CA 1
ATOM 2955 C C . GLN A 1 377 ? -30.513 -25.199 -15.120 1.00 32.25 377 GLN A C 1
ATOM 2957 O O . GLN A 1 377 ? -31.130 -25.775 -16.013 1.00 32.25 377 GLN A O 1
ATOM 2962 N N . SER A 1 378 ? -29.238 -24.823 -15.265 1.00 25.28 378 SER A N 1
ATOM 2963 C CA . SER A 1 378 ? -28.285 -25.465 -16.199 1.00 25.28 378 SER A CA 1
ATOM 2964 C C . SER A 1 378 ? -26.858 -24.999 -15.871 1.00 25.28 378 SER A C 1
ATOM 2966 O O . SER A 1 378 ? -26.577 -23.811 -15.948 1.00 25.28 378 SER A O 1
ATOM 2968 N N . ARG A 1 379 ? -25.994 -25.833 -15.278 1.00 24.67 379 ARG A N 1
ATOM 2969 C CA . ARG A 1 379 ? -25.105 -26.840 -15.903 1.00 24.67 379 ARG A CA 1
ATOM 2970 C C . ARG A 1 379 ? -24.021 -26.210 -16.802 1.00 24.67 379 ARG A C 1
ATOM 2972 O O . ARG A 1 379 ? -24.302 -25.789 -17.917 1.00 24.67 379 ARG A O 1
ATOM 2979 N N . MET A 1 380 ? -22.785 -26.197 -16.289 1.00 29.02 380 MET A N 1
ATOM 2980 C CA . MET A 1 380 ? -21.530 -25.839 -16.976 1.00 29.02 380 MET A CA 1
ATOM 2981 C C . MET A 1 380 ? -21.332 -26.628 -18.285 1.00 29.02 380 MET A C 1
ATOM 2983 O O . MET A 1 380 ? -21.622 -27.830 -18.287 1.00 29.02 380 MET A O 1
ATOM 2987 N N . PRO A 1 381 ? -20.731 -26.043 -19.341 1.00 31.16 381 PRO A N 1
ATOM 2988 C CA . PRO A 1 381 ? -20.131 -26.822 -20.415 1.00 31.16 381 PRO A CA 1
ATOM 2989 C C . PRO A 1 381 ? -18.596 -26.754 -20.419 1.00 31.16 381 PRO A C 1
ATOM 2991 O O . PRO A 1 381 ? -17.984 -25.688 -20.438 1.00 31.16 381 PRO A O 1
ATOM 2994 N N . ASN A 1 382 ? -18.022 -27.958 -20.438 1.00 27.02 382 ASN A N 1
ATOM 2995 C CA . ASN A 1 382 ? -16.633 -28.301 -20.722 1.00 27.02 382 ASN A CA 1
ATOM 2996 C C . ASN A 1 382 ? -16.200 -27.926 -22.151 1.00 27.02 382 ASN A C 1
ATOM 2998 O O . ASN A 1 382 ? -17.025 -27.827 -23.058 1.00 27.02 382 ASN A O 1
ATOM 3002 N N . GLU A 1 383 ? -14.875 -27.825 -22.297 1.00 31.75 383 GLU A N 1
ATOM 3003 C CA . GLU A 1 383 ? -14.037 -27.924 -23.502 1.00 31.75 383 GLU A CA 1
ATOM 3004 C C . GLU A 1 383 ? -14.703 -28.425 -24.793 1.00 31.75 383 GLU A C 1
ATOM 3006 O O . GLU A 1 383 ? -15.310 -29.496 -24.824 1.00 31.75 383 GLU A O 1
ATOM 3011 N N . LEU A 1 384 ? -14.405 -27.749 -25.910 1.00 27.83 384 LEU A N 1
ATOM 3012 C CA . LEU A 1 384 ? -14.503 -28.356 -27.236 1.00 27.83 384 LEU A CA 1
ATOM 3013 C C . LEU A 1 384 ? -13.281 -28.044 -28.105 1.00 27.83 384 LEU A C 1
ATOM 3015 O O . LEU A 1 384 ? -12.906 -26.895 -28.337 1.00 27.83 384 LEU A O 1
ATOM 3019 N N . MET A 1 385 ? -12.683 -29.143 -28.565 1.00 27.08 385 MET A N 1
ATOM 3020 C CA . MET A 1 385 ? -11.572 -29.246 -29.497 1.00 27.08 385 MET A CA 1
ATOM 3021 C C . MET A 1 385 ? -11.889 -28.686 -30.888 1.00 27.08 385 MET A C 1
ATOM 3023 O O . MET A 1 385 ? -12.986 -28.835 -31.424 1.00 27.08 385 MET A O 1
ATOM 3027 N N . LEU A 1 386 ? -10.830 -28.181 -31.516 1.00 25.67 386 LEU A N 1
ATOM 3028 C CA . LEU A 1 386 ? -10.694 -27.975 -32.953 1.00 25.67 386 LEU A CA 1
ATOM 3029 C C . LEU A 1 386 ? -10.726 -29.307 -33.716 1.00 25.67 386 LEU A C 1
ATOM 3031 O O . LEU A 1 386 ? -9.894 -30.175 -33.460 1.00 25.67 386 LEU A O 1
ATOM 3035 N N . THR A 1 387 ? -11.553 -29.401 -34.759 1.00 25.12 387 THR A N 1
ATOM 3036 C CA . THR A 1 387 ? -11.158 -30.108 -35.987 1.00 25.12 387 THR A CA 1
ATOM 3037 C C . THR A 1 387 ? -11.565 -29.311 -37.225 1.00 25.12 387 THR A C 1
ATOM 3039 O O . THR A 1 387 ? -12.626 -28.701 -37.303 1.00 25.12 387 THR A O 1
ATOM 3042 N N . SER A 1 388 ? -10.618 -29.282 -38.154 1.00 25.86 388 SER A N 1
ATOM 3043 C CA . SER A 1 388 ? -10.584 -28.577 -39.431 1.00 25.86 388 SER A CA 1
ATOM 3044 C C . SER A 1 388 ? -11.379 -29.327 -40.504 1.00 25.86 388 SER A C 1
ATOM 3046 O O . SER A 1 388 ? -11.374 -30.551 -40.475 1.00 25.86 388 SER A O 1
ATOM 3048 N N . THR A 1 389 ? -11.976 -28.638 -41.486 1.00 27.33 389 THR A N 1
ATOM 3049 C CA . THR A 1 389 ? -11.967 -29.065 -42.905 1.00 27.33 389 THR A CA 1
ATOM 3050 C C . THR A 1 389 ? -12.377 -27.933 -43.859 1.00 27.33 389 THR A C 1
ATOM 3052 O O . THR A 1 389 ? -13.151 -27.041 -43.525 1.00 27.33 389 THR A O 1
ATOM 3055 N N . ASN A 1 390 ? -11.766 -27.988 -45.045 1.00 28.61 390 ASN A N 1
ATOM 3056 C CA . ASN A 1 390 ? -11.714 -26.998 -46.120 1.00 28.61 390 ASN A CA 1
ATOM 3057 C C . ASN A 1 390 ? -13.011 -26.850 -46.935 1.00 28.61 390 ASN A C 1
ATOM 3059 O O . ASN A 1 390 ? -13.869 -27.727 -46.941 1.00 28.61 390 ASN A O 1
ATOM 3063 N N . GLY A 1 391 ? -13.086 -25.747 -47.689 1.00 24.94 391 GLY A N 1
ATOM 3064 C CA . GLY A 1 391 ? -14.164 -25.432 -48.628 1.00 24.94 391 GLY A CA 1
ATOM 3065 C C . GLY A 1 391 ? -14.197 -26.307 -49.889 1.00 24.94 391 GLY A C 1
ATOM 3066 O O . GLY A 1 391 ? -13.283 -27.094 -50.135 1.00 24.94 391 GLY A O 1
ATOM 3067 N N . THR A 1 392 ? -15.208 -26.096 -50.745 1.00 25.47 392 THR A N 1
ATOM 3068 C CA . THR A 1 392 ? -15.097 -25.508 -52.110 1.00 25.47 392 THR A CA 1
ATOM 3069 C C . THR A 1 392 ? -16.329 -25.875 -52.978 1.00 25.47 392 THR A C 1
ATOM 3071 O O . THR A 1 392 ? -16.631 -27.046 -53.162 1.00 25.47 392 THR A O 1
ATOM 3074 N N . THR A 1 393 ? -16.980 -24.838 -53.533 1.00 26.34 393 THR A N 1
ATOM 3075 C CA . THR A 1 393 ? -17.740 -24.722 -54.815 1.00 26.34 393 THR A CA 1
ATOM 3076 C C . THR A 1 393 ? -18.948 -25.603 -55.176 1.00 26.34 393 THR A C 1
ATOM 3078 O O . THR A 1 393 ? -18.879 -26.824 -55.156 1.00 26.34 393 THR A O 1
ATOM 3081 N N . GLY A 1 394 ? -19.972 -24.961 -55.763 1.00 26.00 394 GLY A N 1
ATOM 3082 C CA . GLY A 1 394 ? -20.910 -25.589 -56.709 1.00 26.00 394 GLY A CA 1
ATOM 3083 C C . GLY A 1 394 ? -22.193 -24.778 -56.931 1.00 26.00 394 GLY A C 1
ATOM 3084 O O . GLY A 1 394 ? -22.785 -24.309 -55.973 1.00 26.00 394 GLY A O 1
ATOM 3085 N N . ALA A 1 395 ? -22.597 -24.581 -58.187 1.00 25.45 395 ALA A N 1
ATOM 3086 C CA . ALA A 1 395 ? -23.523 -23.547 -58.661 1.00 25.45 395 ALA A CA 1
ATOM 3087 C C . ALA A 1 395 ? -24.898 -24.068 -59.154 1.00 25.45 395 ALA A C 1
ATOM 3089 O O . ALA A 1 395 ? -25.040 -25.247 -59.457 1.00 25.45 395 ALA A O 1
ATOM 3090 N N . ASN A 1 396 ? -25.812 -23.105 -59.377 1.00 25.89 396 ASN A N 1
ATOM 3091 C CA . ASN A 1 396 ? -26.998 -23.072 -60.266 1.00 25.89 396 ASN A CA 1
ATOM 3092 C C . ASN A 1 396 ? -28.323 -23.777 -59.888 1.00 25.89 396 ASN A C 1
ATOM 3094 O O . ASN A 1 396 ? -28.367 -24.982 -59.680 1.00 25.89 396 ASN A O 1
ATOM 3098 N N . GLY A 1 397 ? -29.434 -23.027 -60.058 1.00 26.20 397 GLY A N 1
ATOM 3099 C CA . GLY A 1 397 ? -30.643 -23.542 -60.734 1.00 26.20 397 GLY A CA 1
ATOM 3100 C C . GLY A 1 397 ? -32.021 -23.333 -60.078 1.00 26.20 397 GLY A C 1
ATOM 3101 O O . GLY A 1 397 ? -32.524 -24.229 -59.425 1.00 26.20 397 GLY A O 1
ATOM 3102 N N . SER A 1 398 ? -32.646 -22.183 -60.353 1.00 25.06 398 SER A N 1
ATOM 3103 C CA . SER A 1 398 ? -34.059 -21.949 -60.743 1.00 25.06 398 SER A CA 1
ATOM 3104 C C . SER A 1 398 ? -35.271 -22.699 -60.124 1.00 25.06 398 SER A C 1
ATOM 3106 O O . SER A 1 398 ? -35.419 -23.908 -60.250 1.00 25.06 398 SER A O 1
ATOM 3108 N N . SER A 1 399 ? -36.283 -21.877 -59.787 1.00 26.66 399 SER A N 1
ATOM 3109 C CA . SER A 1 399 ? -37.754 -22.040 -59.958 1.00 26.66 399 SER A CA 1
ATOM 3110 C C . SER A 1 399 ? -38.663 -22.539 -58.805 1.00 26.66 399 SER A C 1
ATOM 3112 O O . SER A 1 399 ? -38.724 -23.710 -58.466 1.00 26.66 399 SER A O 1
ATOM 3114 N N . ALA A 1 400 ? -39.423 -21.562 -58.282 1.00 27.09 400 ALA A N 1
ATOM 3115 C CA . ALA A 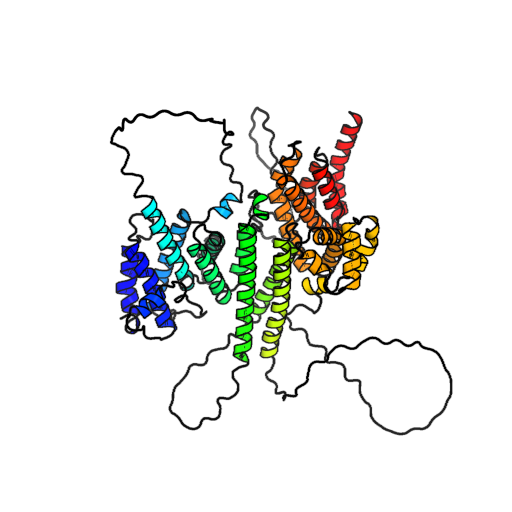1 400 ? -40.838 -21.520 -57.867 1.00 27.09 400 ALA A CA 1
ATOM 3116 C C . ALA A 1 400 ? -41.569 -22.769 -57.320 1.00 27.09 400 ALA A C 1
ATOM 3118 O O . ALA A 1 400 ? -41.891 -23.694 -58.057 1.00 27.09 400 ALA A O 1
ATOM 3119 N N . SER A 1 401 ? -42.063 -22.670 -56.080 1.00 26.78 401 SER A N 1
ATOM 3120 C CA . SER A 1 401 ? -43.501 -22.724 -55.721 1.00 26.78 401 SER A CA 1
ATOM 3121 C C . SER A 1 401 ? -43.672 -22.630 -54.197 1.00 26.78 401 SER A C 1
ATOM 3123 O O . SER A 1 401 ? -42.796 -23.034 -53.439 1.00 26.78 401 SER A O 1
ATOM 3125 N N . GLY A 1 402 ? -44.751 -21.976 -53.760 1.00 24.52 402 GLY A N 1
ATOM 3126 C CA . GLY A 1 402 ? -44.941 -21.515 -52.384 1.00 24.52 402 GLY A CA 1
ATOM 3127 C C . GLY A 1 402 ? -45.415 -22.565 -51.380 1.00 24.52 402 GLY A C 1
ATOM 3128 O O . GLY A 1 402 ? -45.841 -23.659 -51.735 1.00 24.52 402 GLY A O 1
ATOM 3129 N N . GLY A 1 403 ? -45.390 -22.173 -50.107 1.00 24.53 403 GLY A N 1
ATOM 3130 C CA . GLY A 1 403 ? -45.975 -22.934 -49.008 1.00 24.53 403 GLY A CA 1
ATOM 3131 C C . GLY A 1 403 ? -45.477 -22.442 -47.652 1.00 24.53 403 GLY A C 1
ATOM 3132 O O . GLY A 1 403 ? -44.294 -22.528 -47.360 1.00 24.53 403 GLY A O 1
ATOM 3133 N N . SER A 1 404 ? -46.405 -21.901 -46.870 1.00 24.47 404 SER A N 1
ATOM 3134 C CA . SER A 1 404 ? -46.301 -21.324 -45.527 1.00 24.47 404 SER A CA 1
ATOM 3135 C C . SER A 1 404 ? -45.432 -22.074 -44.507 1.00 24.47 404 SER A C 1
ATOM 3137 O O . SER A 1 404 ? -45.471 -23.300 -44.448 1.00 24.47 404 SER A O 1
ATOM 3139 N N . GLY A 1 405 ? -44.816 -21.331 -43.577 1.00 24.47 405 GLY A N 1
ATOM 3140 C CA . GLY A 1 405 ? -44.487 -21.866 -42.251 1.00 24.47 405 GLY A CA 1
ATOM 3141 C C . GLY A 1 405 ? -43.271 -21.248 -41.560 1.00 24.47 405 GLY A C 1
ATOM 3142 O O . GLY A 1 405 ? -42.146 -21.595 -41.887 1.00 24.47 405 GLY A O 1
ATOM 3143 N N . ASN A 1 406 ? -43.550 -20.452 -40.523 1.00 27.25 406 ASN A N 1
ATOM 3144 C CA . ASN A 1 406 ? -42.707 -20.126 -39.364 1.00 27.25 406 ASN A CA 1
ATOM 3145 C C . ASN A 1 406 ? -41.427 -19.298 -39.578 1.00 27.25 406 ASN A C 1
ATOM 3147 O O . ASN A 1 406 ? -40.343 -19.829 -39.808 1.00 27.25 406 ASN A O 1
ATOM 3151 N N . ASP A 1 407 ? -41.550 -17.996 -39.299 1.00 24.19 407 ASP A N 1
ATOM 3152 C CA . ASP A 1 407 ? -40.444 -17.137 -38.876 1.00 24.19 407 ASP A CA 1
ATOM 3153 C C . ASP A 1 407 ? -39.844 -17.669 -37.561 1.00 24.19 407 ASP A C 1
ATOM 3155 O O . ASP A 1 407 ? -40.342 -17.410 -36.465 1.00 24.19 407 ASP A O 1
ATOM 3159 N N . SER A 1 408 ? -38.763 -18.444 -37.658 1.00 26.88 408 SER A N 1
ATOM 3160 C CA . SER A 1 408 ? -37.871 -18.705 -36.529 1.00 26.88 408 SER A CA 1
ATOM 3161 C C . SER A 1 408 ? -36.870 -17.557 -36.431 1.00 26.88 408 SER A C 1
ATOM 3163 O O . SER A 1 408 ? -35.778 -17.595 -37.003 1.00 26.88 408 SER A O 1
ATOM 3165 N N . GLU A 1 409 ? -37.288 -16.515 -35.723 1.00 25.88 409 GLU A N 1
ATOM 3166 C CA . GLU A 1 409 ? -36.471 -15.381 -35.322 1.00 25.88 409 GLU A CA 1
ATOM 3167 C C . GLU A 1 409 ? -35.220 -15.884 -34.577 1.00 25.88 409 GLU A C 1
ATOM 3169 O O . GLU A 1 409 ? -35.298 -16.601 -33.573 1.00 25.88 409 GLU A O 1
ATOM 3174 N N . PHE A 1 410 ? -34.044 -15.539 -35.108 1.00 26.25 410 PHE A N 1
ATOM 3175 C CA . PHE A 1 410 ? -32.755 -15.739 -34.458 1.00 26.25 410 PHE A CA 1
ATOM 3176 C C . PHE A 1 410 ? -32.818 -15.148 -33.044 1.00 26.25 410 PHE A C 1
ATOM 3178 O O . PHE A 1 410 ? -32.860 -13.928 -32.872 1.00 26.25 410 PHE A O 1
ATOM 3185 N N . ARG A 1 411 ? -32.795 -16.013 -32.023 1.00 24.36 411 ARG A N 1
ATOM 3186 C CA . ARG A 1 411 ? -32.608 -15.607 -30.629 1.00 24.36 411 ARG A CA 1
ATOM 3187 C C . ARG A 1 411 ? -31.270 -14.877 -30.515 1.00 24.36 411 ARG A C 1
ATOM 3189 O O . ARG A 1 411 ? -30.214 -15.504 -30.459 1.00 24.36 411 ARG A O 1
ATOM 3196 N N . LYS A 1 412 ? -31.322 -13.543 -30.490 1.00 27.00 412 LYS A N 1
ATOM 3197 C CA . LYS A 1 412 ? -30.233 -12.699 -29.999 1.00 27.00 412 LYS A CA 1
ATOM 3198 C C . LYS A 1 412 ? -29.878 -13.190 -28.599 1.00 27.00 412 LYS A C 1
ATOM 3200 O O . LYS A 1 412 ? -30.705 -13.137 -27.694 1.00 27.00 412 LYS A O 1
ATOM 3205 N N . SER A 1 413 ? -28.653 -13.686 -28.452 1.00 26.33 413 SER A N 1
ATOM 3206 C CA . SER A 1 413 ? -27.999 -13.853 -27.159 1.00 26.33 413 SER A CA 1
ATOM 3207 C C . SER A 1 413 ? -28.203 -12.570 -26.356 1.00 26.33 413 SER A C 1
ATOM 3209 O O . SER A 1 413 ? -27.899 -11.488 -26.859 1.00 26.33 413 SER A O 1
ATOM 3211 N N . HIS A 1 414 ? -28.774 -12.672 -25.156 1.00 29.72 414 HIS A N 1
ATOM 3212 C CA . HIS A 1 414 ? -28.979 -11.526 -24.278 1.00 29.72 414 HIS A CA 1
ATOM 3213 C C . HIS A 1 414 ? -27.626 -10.848 -24.030 1.00 29.72 414 HIS A C 1
ATOM 3215 O O . HIS A 1 414 ? -26.753 -11.405 -23.365 1.00 29.72 414 HIS A O 1
ATOM 3221 N N . ASN A 1 415 ? -27.443 -9.654 -24.597 1.00 33.09 415 ASN A N 1
ATOM 3222 C CA . ASN A 1 415 ? -26.378 -8.750 -24.192 1.00 33.09 415 ASN A CA 1
ATOM 3223 C C . ASN A 1 415 ? -26.626 -8.423 -22.719 1.00 33.09 415 ASN A C 1
ATOM 3225 O O . ASN A 1 415 ? -27.632 -7.791 -22.392 1.00 33.09 415 ASN A O 1
ATOM 3229 N N . ARG A 1 416 ? -25.737 -8.901 -21.840 1.00 45.19 416 ARG A N 1
ATOM 3230 C CA . ARG A 1 416 ? -25.689 -8.496 -20.432 1.00 45.19 416 ARG A CA 1
ATOM 3231 C C . ARG A 1 416 ? -25.668 -6.968 -20.398 1.00 45.19 416 ARG A C 1
ATOM 3233 O O . ARG A 1 416 ? -24.778 -6.370 -21.000 1.00 45.19 416 ARG A O 1
ATOM 3240 N N . MET A 1 417 ? -26.647 -6.339 -19.751 1.00 35.25 417 MET A N 1
ATOM 3241 C CA . MET A 1 417 ? -26.539 -4.910 -19.469 1.00 35.25 417 MET A CA 1
ATOM 3242 C C . MET A 1 417 ? -25.380 -4.726 -18.479 1.00 35.25 417 MET A C 1
ATOM 3244 O O . MET A 1 417 ? -25.355 -5.429 -17.465 1.00 35.25 417 MET A O 1
ATOM 3248 N N . PRO A 1 418 ? -24.396 -3.864 -18.779 1.00 47.22 418 PRO A N 1
ATOM 3249 C CA . PRO A 1 418 ? -23.318 -3.582 -17.845 1.00 47.22 418 PRO A CA 1
ATOM 3250 C C . PRO A 1 418 ? -23.908 -2.880 -16.619 1.00 47.22 418 PRO A C 1
ATOM 3252 O O . PRO A 1 418 ? -24.718 -1.958 -16.754 1.00 47.22 418 PRO A O 1
ATOM 3255 N N . SER A 1 419 ? -23.529 -3.325 -15.421 1.00 56.44 419 SER A N 1
ATOM 3256 C CA . SER A 1 419 ? -23.806 -2.551 -14.211 1.00 56.44 419 SER A CA 1
ATOM 3257 C C . SER A 1 419 ? -23.092 -1.204 -14.326 1.00 56.44 419 SER A C 1
ATOM 3259 O O . SER A 1 419 ? -21.936 -1.147 -14.738 1.00 56.44 419 SER A O 1
ATOM 3261 N N . LYS A 1 420 ? -23.767 -0.109 -13.958 1.00 64.44 420 LYS A N 1
ATOM 3262 C CA . LYS A 1 420 ? -23.246 1.268 -14.070 1.00 64.44 420 LYS A CA 1
ATOM 3263 C C . LYS A 1 420 ? -21.928 1.492 -13.305 1.00 64.44 420 LYS A C 1
ATOM 3265 O O . LYS A 1 420 ? -21.233 2.467 -13.582 1.00 64.44 420 LYS A O 1
ATOM 3270 N N . PHE A 1 421 ? -21.613 0.628 -12.339 1.00 71.12 421 PHE A N 1
ATOM 3271 C CA . PHE A 1 421 ? -20.482 0.773 -11.414 1.00 71.12 421 PHE A CA 1
ATOM 3272 C C . PHE A 1 421 ? -19.401 -0.300 -11.577 1.00 71.12 421 PHE A C 1
ATOM 3274 O O . PHE A 1 421 ? -18.425 -0.279 -10.834 1.00 71.12 421 PHE A O 1
ATOM 3281 N N . VAL A 1 422 ? -19.571 -1.218 -12.530 1.00 75.56 422 VAL A N 1
ATOM 3282 C CA . VAL A 1 422 ? -18.619 -2.297 -12.812 1.00 75.56 422 VAL A CA 1
ATOM 3283 C C . VAL A 1 422 ? -17.830 -1.937 -14.062 1.00 75.56 422 VAL A C 1
ATOM 3285 O O . VAL A 1 422 ? -18.398 -1.411 -15.021 1.00 75.56 422 VAL A O 1
ATOM 3288 N N . ALA A 1 423 ? -16.526 -2.210 -14.060 1.00 75.62 423 ALA A N 1
ATOM 3289 C CA . ALA A 1 423 ? -15.707 -1.990 -15.242 1.00 75.62 423 ALA A CA 1
ATOM 3290 C C . ALA A 1 423 ? -16.159 -2.881 -16.412 1.00 75.62 423 ALA A C 1
ATOM 3292 O O . ALA A 1 423 ? -16.560 -4.033 -16.230 1.00 75.62 423 ALA A O 1
ATOM 3293 N N . ASP A 1 424 ? -16.069 -2.356 -17.635 1.00 71.62 424 ASP A N 1
ATOM 3294 C CA . ASP A 1 424 ? -16.398 -3.134 -18.827 1.00 71.62 424 ASP A CA 1
ATOM 3295 C C . ASP A 1 424 ? -15.463 -4.347 -18.947 1.00 71.62 424 ASP A C 1
ATOM 3297 O O . ASP A 1 424 ? -14.257 -4.267 -18.685 1.00 71.62 424 ASP A O 1
ATOM 3301 N N . VAL A 1 425 ? -16.009 -5.485 -19.378 1.00 68.81 425 VAL A N 1
ATOM 3302 C CA . VAL A 1 425 ? -15.238 -6.727 -19.532 1.00 68.81 425 VAL A CA 1
ATOM 3303 C C . VAL A 1 425 ? -14.047 -6.493 -20.466 1.00 68.81 425 VAL A C 1
ATOM 3305 O O . VAL A 1 425 ? -14.215 -6.067 -21.608 1.00 68.81 425 VAL A O 1
ATOM 3308 N N . GLY A 1 426 ? -12.846 -6.818 -19.991 1.00 68.69 426 GLY A N 1
ATOM 3309 C CA . GLY A 1 426 ? -11.593 -6.666 -20.729 1.00 68.69 426 GLY A CA 1
ATOM 3310 C C . GLY A 1 426 ? -10.897 -5.316 -20.545 1.00 68.69 426 GLY A C 1
ATOM 3311 O O . GLY A 1 426 ? -9.913 -5.070 -21.235 1.00 68.69 426 GLY A O 1
ATOM 3312 N N . THR A 1 427 ? -11.372 -4.447 -19.645 1.00 82.19 427 THR A N 1
ATOM 3313 C CA . THR A 1 427 ? -10.730 -3.144 -19.370 1.00 82.19 427 THR A CA 1
ATOM 3314 C C . THR A 1 427 ? -9.783 -3.156 -18.170 1.00 82.19 427 THR A C 1
ATOM 3316 O O . THR A 1 427 ? -8.864 -2.334 -18.116 1.00 82.19 427 THR A O 1
ATOM 3319 N N . ARG A 1 428 ? -9.956 -4.106 -17.238 1.00 91.31 428 ARG A N 1
ATOM 3320 C CA . ARG A 1 428 ? -9.066 -4.272 -16.081 1.00 91.31 428 ARG A CA 1
ATOM 3321 C C . ARG A 1 428 ? -7.691 -4.764 -16.508 1.00 91.31 428 ARG A C 1
ATOM 3323 O O . ARG A 1 428 ? -7.573 -5.652 -17.353 1.00 91.31 428 ARG A O 1
ATOM 3330 N N . ILE A 1 429 ? -6.646 -4.260 -15.859 1.00 93.50 429 ILE A N 1
ATOM 3331 C CA . ILE A 1 429 ? -5.246 -4.580 -16.163 1.00 93.50 429 ILE A CA 1
ATOM 3332 C C . ILE A 1 429 ? -5.003 -6.080 -16.132 1.00 93.50 429 ILE A C 1
ATOM 3334 O O . ILE A 1 429 ? -4.337 -6.596 -17.025 1.00 93.50 429 ILE A O 1
ATOM 3338 N N . ILE A 1 430 ? -5.527 -6.788 -15.127 1.00 93.50 430 ILE A N 1
ATOM 3339 C CA . ILE A 1 430 ? -5.299 -8.230 -15.019 1.00 93.50 430 ILE A CA 1
ATOM 3340 C C . ILE A 1 430 ? -5.847 -8.961 -16.252 1.00 93.50 430 ILE A C 1
ATOM 3342 O O . ILE A 1 430 ? -5.129 -9.745 -16.861 1.00 93.50 430 ILE A O 1
ATOM 3346 N N . GLN A 1 431 ? -7.047 -8.602 -16.712 1.00 91.38 431 GLN A N 1
ATOM 3347 C CA . GLN A 1 431 ? -7.677 -9.181 -17.901 1.00 91.38 431 GLN A CA 1
ATOM 3348 C C . GLN A 1 431 ? -6.917 -8.802 -19.180 1.00 91.38 431 GLN A C 1
ATOM 3350 O O . GLN A 1 431 ? -6.718 -9.639 -20.063 1.00 91.38 431 GLN A O 1
ATOM 3355 N N . VAL A 1 432 ? -6.434 -7.558 -19.268 1.00 92.00 432 VAL A N 1
ATOM 3356 C CA . VAL A 1 432 ? -5.581 -7.114 -20.376 1.00 92.00 432 VAL A CA 1
ATOM 3357 C C . VAL A 1 432 ? -4.298 -7.939 -20.417 1.00 92.00 432 VAL A C 1
ATOM 3359 O O . VAL A 1 432 ? -3.980 -8.491 -21.467 1.00 92.00 432 VAL A O 1
ATOM 3362 N N . LEU A 1 433 ? -3.598 -8.103 -19.291 1.00 92.62 433 LEU A N 1
ATOM 3363 C CA . LEU A 1 433 ? -2.365 -8.889 -19.196 1.00 92.62 433 LEU A CA 1
ATOM 3364 C C . LEU A 1 433 ? -2.574 -10.372 -19.545 1.00 92.62 433 LEU A C 1
ATOM 3366 O O . LEU A 1 433 ? -1.700 -10.967 -20.179 1.00 92.62 433 LEU A O 1
ATOM 3370 N N . GLU A 1 434 ? -3.717 -10.960 -19.183 1.00 91.00 434 GLU A N 1
ATOM 3371 C CA . GLU A 1 434 ? -4.103 -12.325 -19.581 1.00 91.00 434 GLU A CA 1
ATOM 3372 C C . GLU A 1 434 ? -4.321 -12.456 -21.098 1.00 91.00 434 GLU A C 1
ATOM 3374 O O . GLU A 1 434 ? -4.043 -13.507 -21.683 1.00 91.00 434 GLU A O 1
ATOM 3379 N N . SER A 1 435 ? -4.784 -11.384 -21.749 1.00 89.25 435 SER A N 1
ATOM 3380 C CA . SER A 1 435 ? -5.050 -11.353 -23.193 1.00 89.25 435 SER A CA 1
ATOM 3381 C C . SER A 1 435 ? -3.800 -11.148 -24.065 1.00 89.25 435 SER A C 1
ATOM 3383 O O . SER A 1 435 ? -3.849 -11.378 -25.276 1.00 89.25 435 SER A O 1
ATOM 3385 N N . LEU A 1 436 ? -2.672 -10.722 -23.481 1.00 91.00 436 LEU A N 1
ATOM 3386 C CA . LEU A 1 436 ? -1.449 -10.410 -24.224 1.00 91.00 436 LEU A CA 1
ATOM 3387 C C . LEU A 1 436 ? -0.725 -11.670 -24.731 1.00 91.00 436 LEU A C 1
ATOM 3389 O O . LEU A 1 436 ? -0.448 -12.608 -23.981 1.00 91.00 436 LEU A O 1
ATOM 3393 N N . ASP A 1 437 ? -0.313 -11.654 -26.004 1.00 89.00 437 ASP A N 1
ATOM 3394 C CA . ASP A 1 437 ? 0.497 -12.729 -26.588 1.00 89.00 437 ASP A CA 1
ATOM 3395 C C . ASP A 1 437 ? 1.997 -12.501 -26.353 1.00 89.00 437 ASP A C 1
ATOM 3397 O O . ASP A 1 437 ? 2.690 -11.823 -27.117 1.00 89.00 437 ASP A O 1
ATOM 3401 N N . PHE A 1 438 ? 2.516 -13.150 -25.309 1.00 89.75 438 PHE A N 1
ATOM 3402 C CA . PHE A 1 438 ? 3.943 -13.171 -24.990 1.00 89.75 438 PHE A CA 1
ATOM 3403 C C . PHE A 1 438 ? 4.835 -13.546 -26.188 1.00 89.75 438 PHE A C 1
ATOM 3405 O O . PHE A 1 438 ? 5.904 -12.964 -26.379 1.00 89.75 438 PHE A O 1
ATOM 3412 N N . PHE A 1 439 ? 4.427 -14.525 -27.002 1.00 88.56 439 PHE A N 1
ATOM 3413 C CA . PHE A 1 439 ? 5.286 -15.059 -28.061 1.00 88.56 439 PHE A CA 1
ATOM 3414 C C . PHE A 1 439 ? 5.385 -14.118 -29.261 1.00 88.56 439 PHE A C 1
ATOM 3416 O O . PHE A 1 439 ? 6.404 -14.149 -29.958 1.00 88.56 439 PHE A O 1
ATOM 3423 N N . ALA A 1 440 ? 4.374 -13.273 -29.476 1.00 88.38 440 ALA A N 1
ATOM 3424 C CA . ALA A 1 440 ? 4.428 -12.202 -30.461 1.00 88.38 440 ALA A CA 1
ATOM 3425 C C . ALA A 1 440 ? 5.487 -11.156 -30.072 1.00 88.38 440 ALA A C 1
ATOM 3427 O O . ALA A 1 440 ? 6.322 -10.800 -30.903 1.00 88.38 440 ALA A O 1
ATOM 3428 N N . PHE A 1 441 ? 5.516 -10.739 -28.801 1.00 88.75 441 PHE A N 1
ATOM 3429 C CA . PHE A 1 441 ? 6.479 -9.749 -28.304 1.00 88.75 441 PHE A CA 1
ATOM 3430 C C . PHE A 1 441 ? 7.907 -10.283 -28.264 1.00 88.75 441 PHE A C 1
ATOM 3432 O O . PHE A 1 441 ? 8.824 -9.662 -28.789 1.00 88.75 441 PHE A O 1
ATOM 3439 N N . VAL A 1 442 ? 8.121 -11.476 -27.704 1.00 87.69 442 VAL A N 1
ATOM 3440 C CA . VAL A 1 442 ? 9.475 -12.046 -27.626 1.00 87.69 442 VAL A CA 1
ATOM 3441 C C . VAL A 1 442 ? 10.009 -12.461 -29.003 1.00 87.69 442 VAL A C 1
ATOM 3443 O O . VAL A 1 442 ? 11.222 -12.549 -29.201 1.00 87.69 442 VAL A O 1
ATOM 3446 N N . GLY A 1 443 ? 9.119 -12.718 -29.969 1.00 84.06 443 GLY A N 1
ATOM 3447 C CA . GLY A 1 443 ? 9.469 -13.153 -31.319 1.00 84.06 443 GLY A CA 1
ATOM 3448 C C . GLY A 1 443 ? 10.428 -12.203 -32.038 1.00 84.06 443 GLY A C 1
ATOM 3449 O O . GLY A 1 443 ? 11.376 -12.675 -32.668 1.00 84.06 443 GLY A O 1
ATOM 3450 N N . SER A 1 444 ? 10.235 -10.890 -31.886 1.00 84.12 444 SER A N 1
ATOM 3451 C CA . SER A 1 444 ? 11.096 -9.847 -32.465 1.00 84.12 444 SER A CA 1
ATOM 3452 C C . SER A 1 444 ? 12.470 -9.750 -31.787 1.00 84.12 444 SER A C 1
ATOM 3454 O O . SER A 1 444 ? 13.426 -9.274 -32.394 1.00 84.12 444 SER A O 1
ATOM 3456 N N . LYS A 1 445 ? 12.595 -10.251 -30.551 1.00 86.19 445 LYS A N 1
ATOM 3457 C CA . LYS A 1 445 ? 13.784 -10.114 -29.693 1.00 86.19 445 LYS A CA 1
ATOM 3458 C C . LYS A 1 445 ? 14.622 -11.392 -29.575 1.00 86.19 445 LYS A C 1
ATOM 3460 O O . LYS A 1 445 ? 15.626 -11.394 -28.866 1.00 86.19 445 LYS A O 1
ATOM 3465 N N . LYS A 1 446 ? 14.284 -12.463 -30.309 1.00 83.56 446 LYS A N 1
ATOM 3466 C CA . LYS A 1 446 ? 14.975 -13.771 -30.244 1.00 83.56 446 LYS A CA 1
ATOM 3467 C C . LYS A 1 446 ? 16.492 -13.705 -30.435 1.00 83.56 446 LYS A C 1
ATOM 3469 O O . LYS A 1 446 ? 17.202 -14.481 -29.810 1.00 83.56 446 LYS A O 1
ATOM 3474 N N . ALA A 1 447 ? 16.984 -12.796 -31.277 1.00 84.88 447 ALA A N 1
ATOM 3475 C CA . ALA A 1 447 ? 18.416 -12.660 -31.557 1.00 84.88 447 ALA A CA 1
ATOM 3476 C C . ALA A 1 447 ? 19.232 -12.112 -30.369 1.00 84.88 447 ALA A C 1
ATOM 3478 O O . ALA A 1 447 ? 20.447 -12.268 -30.345 1.00 84.88 447 ALA A O 1
ATOM 3479 N N . VAL A 1 448 ? 18.571 -11.472 -29.400 1.00 87.38 448 VAL A N 1
ATOM 3480 C CA . VAL A 1 448 ? 19.200 -10.809 -28.243 1.00 87.38 448 VAL A CA 1
ATOM 3481 C C . VAL A 1 448 ? 19.058 -11.655 -26.967 1.00 87.38 448 VAL A C 1
ATOM 3483 O O . VAL A 1 448 ? 19.541 -11.263 -25.906 1.00 87.38 448 VAL A O 1
ATOM 3486 N N . LEU A 1 449 ? 18.389 -12.811 -27.046 1.00 89.94 449 LEU A N 1
ATOM 3487 C CA . LEU A 1 449 ? 18.163 -13.680 -25.895 1.00 89.94 449 LEU A CA 1
ATOM 3488 C C . LEU A 1 449 ? 19.427 -14.454 -25.519 1.00 89.94 449 LEU A C 1
ATOM 3490 O O . LEU A 1 449 ? 20.136 -14.977 -26.380 1.00 89.94 449 LEU A O 1
ATOM 3494 N N . SER A 1 450 ? 19.659 -14.603 -24.217 1.00 92.00 450 SER A N 1
ATOM 3495 C CA . SER A 1 450 ? 20.694 -15.508 -23.715 1.00 92.00 450 SER A CA 1
ATOM 3496 C C . SER A 1 450 ? 20.346 -16.978 -23.999 1.00 92.00 450 SER A C 1
ATOM 3498 O O . SER A 1 450 ? 19.201 -17.337 -24.296 1.00 92.00 450 SER A O 1
ATOM 3500 N N . GLU A 1 451 ? 21.328 -17.877 -23.886 1.00 89.94 451 GLU A N 1
ATOM 3501 C CA . GLU A 1 451 ? 21.093 -19.318 -24.057 1.00 89.94 451 GLU A CA 1
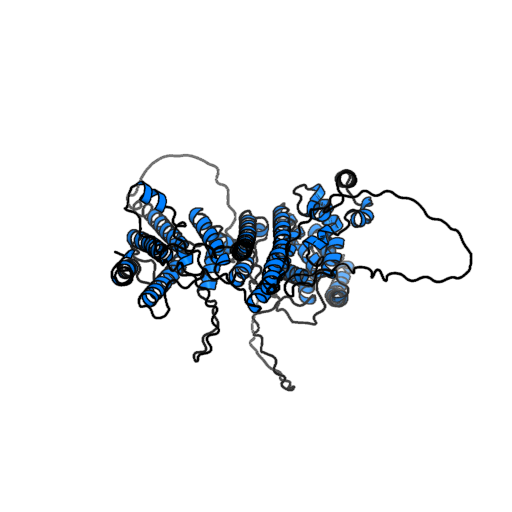ATOM 3502 C C . GLU A 1 451 ? 20.089 -19.854 -23.017 1.00 89.94 451 GLU A C 1
ATOM 3504 O O . GLU A 1 451 ? 19.188 -20.637 -23.340 1.00 89.94 451 GLU A O 1
ATOM 3509 N N . ALA A 1 452 ? 20.194 -19.376 -21.772 1.00 91.06 452 ALA A N 1
ATOM 3510 C CA . ALA A 1 452 ? 19.283 -19.732 -20.689 1.00 91.06 452 ALA A CA 1
ATOM 3511 C C . ALA A 1 452 ? 17.847 -19.253 -20.968 1.00 91.06 452 ALA A C 1
ATOM 3513 O O . ALA A 1 452 ? 16.899 -20.028 -20.801 1.00 91.06 452 ALA A O 1
ATOM 3514 N N . GLU A 1 453 ? 17.687 -18.017 -21.449 1.00 92.56 453 GLU A N 1
ATOM 3515 C CA . GLU A 1 453 ? 16.400 -17.447 -21.871 1.00 92.56 453 GLU A CA 1
ATOM 3516 C C . GLU A 1 453 ? 15.802 -18.214 -23.049 1.00 92.56 453 GLU A C 1
ATOM 3518 O O . GLU A 1 453 ? 14.633 -18.588 -23.010 1.00 92.56 453 GLU A O 1
ATOM 3523 N N . SER A 1 454 ? 16.606 -18.527 -24.065 1.00 90.38 454 SER A N 1
ATOM 3524 C CA . SER A 1 454 ? 16.169 -19.267 -25.254 1.00 90.38 454 SER A CA 1
ATOM 3525 C C . SER A 1 454 ? 15.675 -20.672 -24.900 1.00 90.38 454 SER A C 1
ATOM 3527 O O . SER A 1 454 ? 14.619 -21.118 -25.358 1.00 90.38 454 SER A O 1
ATOM 3529 N N . LYS A 1 455 ? 16.396 -21.366 -24.012 1.00 91.00 455 LYS A N 1
ATOM 3530 C CA . LYS A 1 455 ? 15.991 -22.680 -23.499 1.00 91.00 455 LYS A CA 1
ATOM 3531 C C . LYS A 1 455 ? 14.717 -22.595 -22.660 1.00 91.00 455 LYS A C 1
ATOM 3533 O O . LYS A 1 455 ? 13.861 -23.480 -22.745 1.00 91.00 455 LYS A O 1
ATOM 3538 N N . ARG A 1 456 ? 14.575 -21.547 -21.841 1.00 90.38 456 ARG A N 1
ATOM 3539 C CA . ARG A 1 456 ? 13.358 -21.299 -21.059 1.00 90.38 456 ARG A CA 1
ATOM 3540 C C . ARG A 1 456 ? 12.167 -20.996 -21.970 1.00 90.38 456 ARG A C 1
ATOM 3542 O O . ARG A 1 456 ? 11.114 -21.598 -21.776 1.00 90.38 456 ARG A O 1
ATOM 3549 N N . LEU A 1 457 ? 12.354 -20.177 -23.001 1.00 88.69 457 LEU A N 1
ATOM 3550 C CA . LEU A 1 457 ? 11.349 -19.848 -24.009 1.00 88.69 457 LEU A CA 1
ATOM 3551 C C . LEU A 1 457 ? 10.829 -21.097 -24.731 1.00 88.69 457 LEU A C 1
ATOM 3553 O O . LEU A 1 457 ? 9.616 -21.287 -24.817 1.00 88.69 457 LEU A O 1
ATOM 3557 N N . ALA A 1 458 ? 11.722 -21.983 -25.181 1.00 86.94 458 ALA A N 1
ATOM 3558 C CA . ALA A 1 458 ? 11.328 -23.241 -25.820 1.00 86.94 458 ALA A CA 1
ATOM 3559 C C . ALA A 1 458 ? 10.450 -24.103 -24.893 1.00 86.94 458 ALA A C 1
ATOM 3561 O O . ALA A 1 458 ? 9.444 -24.665 -25.319 1.00 86.94 458 ALA A O 1
ATOM 3562 N N . ARG A 1 459 ? 10.766 -24.157 -23.591 1.00 87.44 459 ARG A N 1
ATOM 3563 C CA . ARG A 1 459 ? 9.937 -24.870 -22.601 1.00 87.44 459 ARG A CA 1
ATOM 3564 C C . ARG A 1 459 ? 8.560 -24.229 -22.418 1.00 87.44 459 ARG A C 1
ATOM 3566 O O . ARG A 1 459 ? 7.580 -24.957 -22.275 1.00 87.44 459 ARG A O 1
ATOM 3573 N N . LEU A 1 460 ? 8.480 -22.897 -22.417 1.00 85.25 460 LEU A N 1
ATOM 3574 C CA . LEU A 1 460 ? 7.212 -22.170 -22.285 1.00 85.25 460 LEU A CA 1
ATOM 3575 C C . LEU A 1 460 ? 6.299 -22.399 -23.496 1.00 85.25 460 LEU A C 1
ATOM 3577 O O . LEU A 1 460 ? 5.100 -22.592 -23.316 1.00 85.25 460 LEU A O 1
ATOM 3581 N N . GLN A 1 461 ? 6.862 -22.485 -24.706 1.00 83.06 461 GLN A N 1
ATOM 3582 C CA . GLN A 1 461 ? 6.099 -22.759 -25.932 1.00 83.06 461 GLN A CA 1
ATOM 3583 C C . GLN A 1 461 ? 5.337 -24.090 -25.898 1.00 83.06 461 GLN A C 1
ATOM 3585 O O . GLN A 1 461 ? 4.257 -24.183 -26.481 1.00 83.06 461 GLN A O 1
ATOM 3590 N N . HIS A 1 462 ? 5.882 -25.105 -25.224 1.00 76.50 462 HIS A N 1
ATOM 3591 C CA . HIS A 1 462 ? 5.291 -26.443 -25.174 1.00 76.50 462 HIS A CA 1
ATOM 3592 C C . HIS A 1 462 ? 4.319 -26.663 -24.011 1.00 76.50 462 HIS A C 1
ATOM 3594 O O . HIS A 1 462 ? 3.518 -27.591 -24.082 1.00 76.50 462 HIS A O 1
ATOM 3600 N N . LYS A 1 463 ? 4.400 -25.871 -22.931 1.00 68.88 463 LYS A N 1
ATOM 3601 C CA . LYS A 1 463 ? 3.716 -26.204 -21.673 1.00 68.88 463 LYS A CA 1
ATOM 3602 C C . LYS A 1 463 ? 2.374 -25.495 -21.514 1.00 68.88 463 LYS A C 1
ATOM 3604 O O . LYS A 1 463 ? 1.406 -26.187 -21.238 1.00 68.88 463 LYS A O 1
ATOM 3609 N N . GLN A 1 464 ? 2.296 -24.171 -21.703 1.00 65.06 464 GLN A N 1
ATOM 3610 C CA . GLN A 1 464 ? 1.051 -23.383 -21.640 1.00 65.06 464 GLN A CA 1
ATOM 3611 C C . GLN A 1 464 ? 1.247 -22.001 -22.287 1.00 65.06 464 GLN A C 1
ATOM 3613 O O . GLN A 1 464 ? 2.253 -21.349 -22.018 1.00 65.06 464 GLN A O 1
ATOM 3618 N N . ARG A 1 465 ? 0.281 -21.529 -23.095 1.00 74.06 465 ARG A N 1
ATOM 3619 C CA . ARG A 1 465 ? 0.319 -20.173 -23.689 1.00 74.06 465 ARG A CA 1
ATOM 3620 C C . ARG A 1 465 ? -0.416 -19.114 -22.870 1.00 74.06 465 ARG A C 1
ATOM 3622 O O . ARG A 1 465 ? 0.053 -17.979 -22.815 1.00 74.06 465 ARG A O 1
ATOM 3629 N N . LYS A 1 466 ? -1.522 -19.489 -22.222 1.00 77.12 466 LYS A N 1
ATOM 3630 C CA . LYS A 1 466 ? -2.350 -18.569 -21.434 1.00 77.12 466 LYS A CA 1
ATOM 3631 C C . LYS A 1 466 ? -1.569 -18.009 -20.239 1.00 77.12 466 LYS A C 1
ATOM 3633 O O . LYS A 1 466 ? -0.732 -18.728 -19.687 1.00 77.12 466 LYS A O 1
ATOM 3638 N N . ASP A 1 467 ? -1.815 -16.746 -19.898 1.00 83.31 467 ASP A N 1
ATOM 3639 C CA . ASP A 1 467 ? -1.325 -16.044 -18.699 1.00 83.31 467 ASP A CA 1
ATOM 3640 C C . ASP A 1 467 ? 0.209 -16.022 -18.559 1.00 83.31 467 ASP A C 1
ATOM 3642 O O . ASP A 1 467 ? 0.769 -15.843 -17.477 1.00 83.31 467 ASP A O 1
ATOM 3646 N N . THR A 1 468 ? 0.929 -16.217 -19.670 1.00 90.12 468 THR A N 1
ATOM 3647 C CA . THR A 1 468 ? 2.396 -16.315 -19.658 1.00 90.12 468 THR A CA 1
ATOM 3648 C C . THR A 1 468 ? 3.043 -15.010 -19.211 1.00 90.12 468 THR A C 1
ATOM 3650 O O . THR A 1 468 ? 4.021 -15.051 -18.474 1.00 90.12 468 THR A O 1
ATOM 3653 N N . VAL A 1 469 ? 2.481 -13.866 -19.607 1.00 92.31 469 VAL A N 1
ATOM 3654 C CA . VAL A 1 469 ? 2.983 -12.539 -19.230 1.00 92.31 469 VAL A CA 1
ATOM 3655 C C . VAL A 1 469 ? 2.936 -12.347 -17.709 1.00 92.31 469 VAL A C 1
ATOM 3657 O O . VAL A 1 469 ? 3.957 -12.019 -17.110 1.00 92.31 469 VAL A O 1
ATOM 3660 N N . ILE A 1 470 ? 1.797 -12.646 -17.075 1.00 92.19 470 ILE A N 1
ATOM 3661 C CA . ILE A 1 470 ? 1.614 -12.521 -15.618 1.00 92.19 470 ILE A CA 1
ATOM 3662 C C . ILE A 1 470 ? 2.538 -13.483 -14.871 1.00 92.19 470 ILE A C 1
ATOM 3664 O O . ILE A 1 470 ? 3.230 -13.073 -13.942 1.00 92.19 470 ILE A O 1
ATOM 3668 N N . ARG A 1 471 ? 2.624 -14.742 -15.322 1.00 91.00 471 ARG A N 1
ATOM 3669 C CA . ARG A 1 471 ? 3.518 -15.733 -14.707 1.00 91.00 471 ARG A CA 1
ATOM 3670 C C . ARG A 1 471 ? 4.984 -15.321 -14.743 1.00 91.00 471 ARG A C 1
ATOM 3672 O O . ARG A 1 471 ? 5.725 -15.641 -13.823 1.00 91.00 471 ARG A O 1
ATOM 3679 N N . LEU A 1 472 ? 5.423 -14.661 -15.814 1.00 92.88 472 LEU A N 1
ATOM 3680 C CA . LEU A 1 472 ? 6.792 -14.151 -15.905 1.00 92.88 472 LEU A CA 1
ATOM 3681 C C . LEU A 1 472 ? 6.999 -12.950 -14.980 1.00 92.88 472 LEU A C 1
ATOM 3683 O O . LEU A 1 472 ? 8.036 -12.877 -14.324 1.00 92.88 472 LEU A O 1
ATOM 3687 N N . ALA A 1 473 ? 6.012 -12.054 -14.890 1.00 92.88 473 ALA A N 1
ATOM 3688 C CA . ALA A 1 473 ? 6.062 -10.900 -13.998 1.00 92.88 473 ALA A CA 1
ATOM 3689 C C . ALA A 1 473 ? 6.148 -11.312 -12.515 1.00 92.88 473 ALA A C 1
ATOM 3691 O O . ALA A 1 473 ? 6.940 -10.741 -11.766 1.00 92.88 473 ALA A O 1
ATOM 3692 N N . GLU A 1 474 ? 5.384 -12.327 -12.097 1.00 93.31 474 GLU A N 1
ATOM 3693 C CA . GLU A 1 474 ? 5.314 -12.788 -10.700 1.00 93.31 474 GLU A CA 1
ATOM 3694 C C . GLU A 1 474 ? 6.417 -13.798 -10.313 1.00 93.31 474 GLU A C 1
ATOM 3696 O O . GLU A 1 474 ? 6.586 -14.118 -9.137 1.00 93.31 474 GLU A O 1
ATOM 3701 N N . SER A 1 475 ? 7.175 -14.317 -11.286 1.00 92.88 475 SER A N 1
ATOM 3702 C CA . SER A 1 475 ? 8.171 -15.367 -11.050 1.00 92.88 475 SER A CA 1
ATOM 3703 C C . SER A 1 475 ? 9.363 -14.868 -10.228 1.00 92.88 475 SER A C 1
ATOM 3705 O O . SER A 1 475 ? 9.955 -13.822 -10.506 1.00 92.88 475 SER A O 1
ATOM 3707 N N . ASN A 1 476 ? 9.782 -15.684 -9.258 1.00 92.94 476 ASN A N 1
ATOM 3708 C CA . ASN A 1 476 ? 11.017 -15.490 -8.496 1.00 92.94 476 ASN A CA 1
ATOM 3709 C C . ASN A 1 476 ? 12.273 -15.974 -9.249 1.00 92.94 476 ASN A C 1
ATOM 3711 O O . ASN A 1 476 ? 13.395 -15.809 -8.771 1.00 92.94 476 ASN A O 1
ATOM 3715 N N . HIS A 1 477 ? 12.108 -16.599 -10.418 1.00 93.44 477 HIS A N 1
ATOM 3716 C CA . HIS A 1 477 ? 13.215 -17.147 -11.188 1.00 93.44 477 HIS A CA 1
ATOM 3717 C C . HIS A 1 477 ? 13.880 -16.059 -12.043 1.00 93.44 477 HIS A C 1
ATOM 3719 O O . HIS A 1 477 ? 13.241 -15.454 -12.901 1.00 93.44 477 HIS A O 1
ATOM 3725 N N . GLY A 1 478 ? 15.194 -15.864 -11.891 1.00 91.19 478 GLY A N 1
ATOM 3726 C CA . GLY A 1 478 ? 15.920 -14.774 -12.564 1.00 91.19 478 GLY A CA 1
ATOM 3727 C C . GLY A 1 478 ? 15.794 -14.752 -14.096 1.00 91.19 478 GLY A C 1
ATOM 3728 O O . GLY A 1 478 ? 15.690 -13.681 -14.684 1.00 91.19 478 GLY A O 1
ATOM 3729 N N . VAL A 1 479 ? 15.724 -15.917 -14.756 1.00 93.19 479 VAL A N 1
ATOM 3730 C CA . VAL A 1 479 ? 15.515 -15.985 -16.222 1.00 93.19 479 VAL A CA 1
ATOM 3731 C C . VAL A 1 479 ? 14.105 -15.535 -16.618 1.00 93.19 479 VAL A C 1
ATOM 3733 O O . VAL A 1 479 ? 13.929 -14.949 -17.681 1.00 93.19 479 VAL A O 1
ATOM 3736 N N . ASP A 1 480 ? 13.102 -15.789 -15.776 1.00 93.69 480 ASP A N 1
ATOM 3737 C CA . ASP A 1 480 ? 11.729 -15.361 -16.057 1.00 93.69 480 ASP A CA 1
ATOM 3738 C C . ASP A 1 480 ? 11.599 -13.846 -15.873 1.00 93.69 480 ASP A C 1
ATOM 3740 O O . ASP A 1 480 ? 11.019 -13.180 -16.727 1.00 93.69 480 ASP A O 1
ATOM 3744 N N . ALA A 1 481 ? 12.237 -13.295 -14.833 1.00 93.25 481 ALA A N 1
ATOM 3745 C CA . ALA A 1 481 ? 12.349 -11.853 -14.637 1.00 93.25 481 ALA A CA 1
ATOM 3746 C C . ALA A 1 481 ? 13.078 -11.171 -15.812 1.00 93.25 481 ALA A C 1
ATOM 3748 O O . ALA A 1 481 ? 12.631 -10.133 -16.296 1.00 93.25 481 ALA A O 1
ATOM 3749 N N . ALA A 1 482 ? 14.155 -11.772 -16.331 1.00 93.38 482 ALA A N 1
ATOM 3750 C CA . ALA A 1 482 ? 14.841 -11.263 -17.519 1.00 93.38 482 ALA A CA 1
ATOM 3751 C C . ALA A 1 482 ? 13.911 -11.235 -18.747 1.00 93.38 482 ALA A C 1
ATOM 3753 O O . ALA A 1 482 ? 13.840 -10.223 -19.441 1.00 93.38 482 ALA A O 1
ATOM 3754 N N . LEU A 1 483 ? 13.149 -12.309 -18.988 1.00 94.25 483 LEU A N 1
ATOM 3755 C CA . LEU A 1 483 ? 12.162 -12.362 -20.073 1.00 94.25 483 LEU A CA 1
ATOM 3756 C C . LEU A 1 483 ? 11.035 -11.332 -19.894 1.00 94.25 483 LEU A C 1
ATOM 3758 O O . LEU A 1 483 ? 10.627 -10.722 -20.881 1.00 94.25 483 LEU A O 1
ATOM 3762 N N . TRP A 1 484 ? 10.566 -11.111 -18.663 1.00 95.38 484 TRP A N 1
ATOM 3763 C CA . TRP A 1 484 ? 9.593 -10.067 -18.330 1.00 95.38 484 TRP A CA 1
ATOM 3764 C C . TRP A 1 484 ? 10.106 -8.674 -18.713 1.00 95.38 484 TRP A C 1
ATOM 3766 O O . TRP A 1 484 ? 9.441 -7.955 -19.457 1.00 95.38 484 TRP A O 1
ATOM 3776 N N . PHE A 1 485 ? 11.325 -8.312 -18.307 1.00 94.00 485 PHE A N 1
ATOM 3777 C CA . PHE A 1 485 ? 11.887 -7.003 -18.651 1.00 94.00 485 PHE A CA 1
ATOM 3778 C C . PHE A 1 485 ? 12.218 -6.857 -20.145 1.00 94.00 485 PHE A C 1
ATOM 3780 O O . PHE A 1 485 ? 12.199 -5.742 -20.663 1.00 94.00 485 PHE A O 1
ATOM 3787 N N . LYS A 1 486 ? 12.434 -7.960 -20.880 1.00 92.88 486 LYS A N 1
ATOM 3788 C CA . LYS A 1 486 ? 12.596 -7.920 -22.345 1.00 92.88 486 LYS A CA 1
ATOM 3789 C C . LYS A 1 486 ? 11.319 -7.552 -23.090 1.00 92.88 486 LYS A C 1
ATOM 3791 O O . LYS A 1 486 ? 11.446 -6.977 -24.163 1.00 92.88 486 LYS A O 1
ATOM 3796 N N . ILE A 1 487 ? 10.138 -7.876 -22.570 1.00 93.81 487 ILE A N 1
ATOM 3797 C CA . ILE A 1 487 ? 8.839 -7.540 -23.191 1.00 93.81 487 ILE A CA 1
ATOM 3798 C C . ILE A 1 487 ? 8.171 -6.317 -22.548 1.00 93.81 487 ILE A C 1
ATOM 3800 O O . ILE A 1 487 ? 7.050 -5.961 -22.905 1.00 93.81 487 ILE A O 1
ATOM 3804 N N . PHE A 1 488 ? 8.816 -5.727 -21.540 1.00 95.06 488 PHE A N 1
ATOM 3805 C CA . PHE A 1 488 ? 8.212 -4.720 -20.675 1.00 95.06 488 PHE A CA 1
ATOM 3806 C C . PHE A 1 488 ? 7.713 -3.497 -21.447 1.00 95.06 488 PHE A C 1
ATOM 3808 O O . PHE A 1 488 ? 6.635 -2.993 -21.155 1.00 95.06 488 PHE A O 1
ATOM 3815 N N . GLU A 1 489 ? 8.468 -3.036 -22.443 1.00 93.25 489 GLU A N 1
ATOM 3816 C CA . GLU A 1 489 ? 8.122 -1.857 -23.245 1.00 93.25 489 GLU A CA 1
ATOM 3817 C C . GLU A 1 489 ? 6.867 -2.098 -24.089 1.00 93.25 489 GLU A C 1
ATOM 3819 O O . GLU A 1 489 ? 5.969 -1.259 -24.106 1.00 93.25 489 GLU A O 1
ATOM 3824 N N . GLU A 1 490 ? 6.753 -3.272 -24.714 1.00 94.06 490 GLU A N 1
ATOM 3825 C CA . GLU A 1 490 ? 5.569 -3.661 -25.481 1.00 94.06 490 GLU A CA 1
ATOM 3826 C C . GLU A 1 490 ? 4.333 -3.811 -24.588 1.00 94.06 490 GLU A C 1
ATOM 3828 O O . GLU A 1 490 ? 3.230 -3.404 -24.961 1.00 94.06 490 GLU A O 1
ATOM 3833 N N . VAL A 1 491 ? 4.508 -4.381 -23.391 1.00 94.88 491 VAL A N 1
ATOM 3834 C CA . VAL A 1 491 ? 3.435 -4.484 -22.393 1.00 94.88 491 VAL A CA 1
ATOM 3835 C C . VAL A 1 491 ? 3.006 -3.088 -21.939 1.00 94.88 491 VAL A C 1
ATOM 3837 O O . VAL A 1 491 ? 1.813 -2.788 -21.935 1.00 94.88 491 VAL A O 1
ATOM 3840 N N . LEU A 1 492 ? 3.961 -2.213 -21.612 1.00 95.12 492 LEU A N 1
ATOM 3841 C CA . LEU A 1 492 ? 3.700 -0.838 -21.194 1.00 95.12 492 LEU A CA 1
ATOM 3842 C C . LEU A 1 492 ? 2.949 -0.057 -22.279 1.00 95.12 492 LEU A C 1
ATOM 3844 O O . LEU A 1 492 ? 1.969 0.610 -21.962 1.00 95.12 492 LEU A O 1
ATOM 3848 N N . GLU A 1 493 ? 3.336 -0.183 -23.550 1.00 92.81 493 GLU A N 1
ATOM 3849 C CA . GLU A 1 493 ? 2.640 0.454 -24.675 1.00 92.81 493 GLU A CA 1
ATOM 3850 C C . GLU A 1 493 ? 1.168 0.014 -24.760 1.00 92.81 493 GLU A C 1
ATOM 3852 O O . GLU A 1 493 ? 0.268 0.849 -24.899 1.00 92.81 493 GLU A O 1
ATOM 3857 N N . LYS A 1 494 ? 0.894 -1.291 -24.618 1.00 92.75 494 LYS A N 1
ATOM 3858 C CA . LYS A 1 494 ? -0.483 -1.810 -24.615 1.00 92.75 494 LYS A CA 1
ATOM 3859 C C . LYS A 1 494 ? -1.288 -1.312 -23.421 1.00 92.75 494 LYS A C 1
ATOM 3861 O O . LYS A 1 494 ? -2.439 -0.921 -23.606 1.00 92.75 494 LYS A O 1
ATOM 3866 N N . LEU A 1 495 ? -0.690 -1.270 -22.232 1.00 93.69 495 LEU A N 1
ATOM 3867 C CA . LEU A 1 495 ? -1.358 -0.777 -21.028 1.00 93.69 495 LEU A CA 1
ATOM 3868 C C . LEU A 1 495 ? -1.642 0.729 -21.101 1.00 93.69 495 LEU A C 1
ATOM 3870 O O . LEU A 1 495 ? -2.732 1.150 -20.728 1.00 93.69 495 LEU A O 1
ATOM 3874 N N . VAL A 1 496 ? -0.720 1.538 -21.638 1.00 91.06 496 VAL A N 1
ATOM 3875 C CA . VAL A 1 496 ? -0.938 2.981 -21.870 1.00 91.06 496 VAL A CA 1
ATOM 3876 C C . VAL A 1 496 ? -2.130 3.217 -22.802 1.00 91.06 496 VAL A C 1
ATOM 3878 O O . VAL A 1 496 ? -2.904 4.147 -22.577 1.00 91.06 496 VAL A O 1
ATOM 3881 N N . ALA A 1 497 ? -2.305 2.373 -23.821 1.00 88.88 497 ALA A N 1
ATOM 3882 C CA . ALA A 1 497 ? -3.405 2.494 -24.772 1.00 88.88 497 ALA A CA 1
ATOM 3883 C C . ALA A 1 497 ? -4.756 1.994 -24.226 1.00 88.88 497 ALA A C 1
ATOM 3885 O O . ALA A 1 497 ? -5.788 2.581 -24.546 1.00 88.88 497 ALA A O 1
ATOM 3886 N N . GLN A 1 498 ? -4.767 0.910 -23.441 1.00 89.69 498 GLN A N 1
ATOM 3887 C CA . GLN A 1 498 ? -6.000 0.225 -23.022 1.00 89.69 498 GLN A CA 1
ATOM 3888 C C . GLN A 1 498 ? -6.476 0.600 -21.610 1.00 89.69 498 GLN A C 1
ATOM 3890 O O . GLN A 1 498 ? -7.679 0.598 -21.365 1.00 89.69 498 GLN A O 1
ATOM 3895 N N . CYS A 1 499 ? -5.568 0.978 -20.703 1.00 91.00 499 CYS A N 1
ATOM 3896 C CA . CYS A 1 499 ? -5.858 1.223 -19.282 1.00 91.00 499 CYS A CA 1
ATOM 3897 C C . CYS A 1 499 ? -5.394 2.628 -18.823 1.00 91.00 499 CYS A C 1
ATOM 3899 O O . CYS A 1 499 ? -4.578 2.748 -17.900 1.00 91.00 499 CYS A O 1
ATOM 3901 N N . PRO A 1 500 ? -5.889 3.727 -19.429 1.00 87.56 500 PRO A N 1
ATOM 3902 C CA . PRO A 1 500 ? -5.363 5.073 -19.189 1.00 87.56 500 PRO A CA 1
ATOM 3903 C C . PRO A 1 500 ? -5.537 5.570 -17.744 1.00 87.56 500 PRO A C 1
ATOM 3905 O O . PRO A 1 500 ? -4.706 6.344 -17.268 1.00 87.56 500 PRO A O 1
ATOM 3908 N N . MET A 1 501 ? -6.591 5.144 -17.034 1.00 85.25 501 MET A N 1
ATOM 3909 C CA . MET A 1 501 ? -6.854 5.587 -15.655 1.00 85.25 501 MET A CA 1
ATOM 3910 C C . MET A 1 501 ? -5.832 5.015 -14.672 1.00 85.25 501 MET A C 1
ATOM 3912 O O . MET A 1 501 ? -5.155 5.773 -13.976 1.00 85.25 501 MET A O 1
ATOM 3916 N N . ALA A 1 502 ? -5.629 3.699 -14.687 1.00 90.31 502 ALA A N 1
ATOM 3917 C CA . ALA A 1 502 ? -4.636 3.053 -13.838 1.00 90.31 502 ALA A CA 1
ATOM 3918 C C . ALA A 1 502 ? -3.197 3.487 -14.189 1.00 90.31 502 ALA A C 1
ATOM 3920 O O . ALA A 1 502 ? -2.382 3.745 -13.299 1.00 90.31 502 ALA A O 1
ATOM 3921 N N . ILE A 1 503 ? -2.899 3.694 -15.480 1.00 92.25 503 ILE A N 1
ATOM 3922 C CA . ILE A 1 503 ? -1.623 4.275 -15.929 1.00 92.25 503 ILE A CA 1
ATOM 3923 C C . ILE A 1 503 ? -1.421 5.693 -15.385 1.00 92.25 503 ILE A C 1
ATOM 3925 O O . ILE A 1 503 ? -0.302 6.047 -15.014 1.00 92.25 503 ILE A O 1
ATOM 3929 N N . ALA A 1 504 ? -2.469 6.516 -15.292 1.00 89.56 504 ALA A N 1
ATOM 3930 C CA . ALA A 1 504 ? -2.345 7.868 -14.755 1.00 89.56 504 ALA A CA 1
ATOM 3931 C C . ALA A 1 504 ? -1.900 7.877 -13.281 1.00 89.56 504 ALA A C 1
ATOM 3933 O O . ALA A 1 504 ? -1.087 8.730 -12.906 1.00 89.56 504 ALA A O 1
ATOM 3934 N N . VAL A 1 505 ? -2.386 6.927 -12.477 1.00 90.25 505 VAL A N 1
ATOM 3935 C CA . VAL A 1 505 ? -1.978 6.733 -11.076 1.00 90.25 505 VAL A CA 1
ATOM 3936 C C . VAL A 1 505 ? -0.540 6.208 -11.003 1.00 90.25 505 VAL A C 1
ATOM 3938 O O . VAL A 1 505 ? 0.303 6.833 -10.357 1.00 90.25 505 VAL A O 1
ATOM 3941 N N . ALA A 1 506 ? -0.213 5.141 -11.742 1.00 93.00 506 ALA A N 1
ATOM 3942 C CA . ALA A 1 506 ? 1.136 4.565 -11.762 1.00 93.00 506 ALA A CA 1
ATOM 3943 C C . ALA A 1 506 ? 2.206 5.567 -12.239 1.00 93.00 506 ALA A C 1
ATOM 3945 O O . ALA A 1 506 ? 3.305 5.644 -11.678 1.00 93.00 506 ALA A O 1
ATOM 3946 N N . ARG A 1 507 ? 1.867 6.406 -13.225 1.00 90.75 507 ARG A N 1
ATOM 3947 C CA . ARG A 1 507 ? 2.686 7.538 -13.677 1.00 90.75 507 ARG A CA 1
ATOM 3948 C C . ARG A 1 507 ? 2.913 8.551 -12.562 1.00 90.75 507 ARG A C 1
ATOM 3950 O O . ARG A 1 507 ? 4.035 9.020 -12.396 1.00 90.75 507 ARG A O 1
ATOM 3957 N N . SER A 1 508 ? 1.864 8.911 -11.820 1.00 89.38 508 SER A N 1
ATOM 3958 C CA . SER A 1 508 ? 1.960 9.858 -10.703 1.00 89.38 508 SER A CA 1
ATOM 3959 C C . SER A 1 508 ? 2.975 9.373 -9.663 1.00 89.38 508 SER A C 1
ATOM 3961 O O . SER A 1 508 ? 3.896 10.108 -9.306 1.00 89.38 508 SER A O 1
ATOM 3963 N N . HIS A 1 509 ? 2.877 8.103 -9.260 1.00 90.69 509 HIS A N 1
ATOM 3964 C CA . HIS A 1 509 ? 3.800 7.482 -8.308 1.00 90.69 509 HIS A CA 1
ATOM 3965 C C . HIS A 1 509 ? 5.228 7.362 -8.848 1.00 90.69 509 HIS A C 1
ATOM 3967 O O . HIS A 1 509 ? 6.180 7.669 -8.129 1.00 90.69 509 HIS A O 1
ATOM 3973 N N . SER A 1 510 ? 5.389 7.022 -10.128 1.00 92.31 510 SER A N 1
ATOM 3974 C CA . SER A 1 510 ? 6.704 6.988 -10.783 1.00 92.31 510 SER A CA 1
ATOM 3975 C C . SER A 1 510 ? 7.372 8.369 -10.780 1.00 92.31 510 SER A C 1
ATOM 3977 O O . SER A 1 510 ? 8.535 8.493 -10.404 1.00 92.31 510 SER A O 1
ATOM 3979 N N . CYS A 1 511 ? 6.624 9.438 -11.080 1.00 88.62 511 CYS A N 1
ATOM 3980 C CA . CYS A 1 511 ? 7.136 10.810 -11.003 1.00 88.62 511 CYS A CA 1
ATOM 3981 C C . CYS A 1 511 ? 7.544 11.215 -9.576 1.00 88.62 511 CYS A C 1
ATOM 3983 O O . CYS A 1 511 ? 8.565 11.880 -9.399 1.00 88.62 511 CYS A O 1
ATOM 3985 N N . ILE A 1 512 ? 6.771 10.813 -8.560 1.00 87.38 512 ILE A N 1
ATOM 3986 C CA . ILE A 1 512 ? 7.122 11.045 -7.149 1.00 87.38 512 ILE A CA 1
ATOM 3987 C C . ILE A 1 512 ? 8.450 10.351 -6.816 1.00 87.38 512 ILE A C 1
ATOM 3989 O O . ILE A 1 512 ? 9.340 10.977 -6.236 1.00 87.38 512 ILE A O 1
ATOM 3993 N N . ARG A 1 513 ? 8.629 9.093 -7.241 1.00 90.06 513 ARG A N 1
ATOM 3994 C CA . ARG A 1 513 ? 9.870 8.337 -7.012 1.00 90.06 513 ARG A CA 1
ATOM 3995 C C . ARG A 1 513 ? 11.085 8.944 -7.697 1.00 90.06 513 ARG A C 1
ATOM 3997 O O . ARG A 1 513 ? 12.142 9.010 -7.071 1.00 90.06 513 ARG A O 1
ATOM 4004 N N . LEU A 1 514 ? 10.934 9.452 -8.921 1.00 90.12 514 LEU A N 1
ATOM 4005 C CA . LEU A 1 514 ? 12.017 10.155 -9.617 1.00 90.12 514 LEU A CA 1
ATOM 4006 C C . LEU A 1 514 ? 12.536 11.347 -8.797 1.00 90.12 514 LEU A C 1
ATOM 4008 O O . LEU A 1 514 ? 13.743 11.553 -8.720 1.00 90.12 514 LEU A O 1
ATOM 4012 N N . VAL A 1 515 ? 11.662 12.102 -8.122 1.00 86.19 515 VAL A N 1
ATOM 4013 C CA . VAL A 1 515 ? 12.096 13.206 -7.242 1.00 86.19 515 VAL A CA 1
ATOM 4014 C C . VAL A 1 515 ? 12.705 12.716 -5.947 1.00 86.19 515 VAL A C 1
ATOM 4016 O O . VAL A 1 515 ? 13.770 13.195 -5.563 1.00 86.19 515 VAL A O 1
ATOM 4019 N N . GLN A 1 516 ? 12.060 11.763 -5.280 1.00 86.62 516 GLN A N 1
ATOM 4020 C CA . GLN A 1 516 ? 12.524 11.266 -3.985 1.00 86.62 516 GLN A CA 1
ATOM 4021 C C . GLN A 1 516 ? 13.928 10.653 -4.062 1.00 86.62 516 GLN A C 1
ATOM 4023 O O . GLN A 1 516 ? 14.719 10.808 -3.131 1.00 86.62 516 GLN A O 1
ATOM 4028 N N . LEU A 1 517 ? 14.249 9.998 -5.181 1.00 88.50 517 LEU A N 1
ATOM 4029 C CA . LEU A 1 517 ? 15.517 9.301 -5.391 1.00 88.50 517 LEU A CA 1
ATOM 4030 C C . LEU A 1 517 ? 16.588 10.154 -6.092 1.00 88.50 517 LEU A C 1
ATOM 4032 O O . LEU A 1 517 ? 17.759 9.773 -6.096 1.00 88.50 517 LEU A O 1
ATOM 4036 N N . TYR A 1 518 ? 16.230 11.323 -6.635 1.00 88.50 518 TYR A N 1
ATOM 4037 C CA . TYR A 1 518 ? 17.132 12.168 -7.427 1.00 88.50 518 TYR A CA 1
ATOM 4038 C C . TYR A 1 518 ? 18.454 12.483 -6.719 1.00 88.50 518 TYR A C 1
ATOM 4040 O O . TYR A 1 518 ? 19.521 12.307 -7.300 1.00 88.50 518 TYR A O 1
ATOM 4048 N N . ASN A 1 519 ? 18.407 12.890 -5.446 1.00 86.25 519 ASN A N 1
ATOM 4049 C CA . ASN A 1 519 ? 19.614 13.252 -4.696 1.00 86.25 519 ASN A CA 1
ATOM 4050 C C . ASN A 1 519 ? 20.593 12.073 -4.554 1.00 86.25 519 ASN A C 1
ATOM 4052 O O . ASN A 1 519 ? 21.804 12.267 -4.651 1.00 86.25 519 ASN A O 1
ATOM 4056 N N . GLN A 1 520 ? 20.083 10.850 -4.369 1.00 87.75 520 GLN A N 1
ATOM 4057 C CA . GLN A 1 520 ? 20.920 9.647 -4.296 1.00 87.75 520 GLN A CA 1
ATOM 4058 C C . GLN A 1 520 ? 21.514 9.298 -5.664 1.00 87.75 520 GLN A C 1
ATOM 4060 O O . GLN A 1 520 ? 22.685 8.933 -5.747 1.00 87.75 520 GLN A O 1
ATOM 4065 N N . VAL A 1 521 ? 20.750 9.473 -6.746 1.00 88.69 521 VAL A N 1
ATOM 4066 C CA . VAL A 1 521 ? 21.243 9.267 -8.117 1.00 88.69 521 VAL A CA 1
ATOM 4067 C C . VAL A 1 521 ? 22.328 10.287 -8.478 1.00 88.69 521 VAL A C 1
ATOM 4069 O O . VAL A 1 521 ? 23.357 9.913 -9.038 1.00 88.69 521 VAL A O 1
ATOM 4072 N N . VAL A 1 522 ? 22.163 11.558 -8.101 1.00 87.62 522 VAL A N 1
ATOM 4073 C CA . VAL A 1 522 ? 23.193 12.597 -8.279 1.00 87.62 522 VAL A CA 1
ATOM 4074 C C . VAL A 1 522 ? 24.459 12.243 -7.494 1.00 87.62 522 VAL A C 1
ATOM 4076 O O . VAL A 1 522 ? 25.560 12.337 -8.039 1.00 87.62 522 VAL A O 1
ATOM 4079 N N . ALA A 1 523 ? 24.328 11.779 -6.248 1.00 85.94 523 ALA A N 1
ATOM 4080 C CA . ALA A 1 523 ? 25.472 11.332 -5.455 1.00 85.94 523 ALA A CA 1
ATOM 4081 C C . ALA A 1 523 ? 26.216 10.167 -6.139 1.00 85.94 523 ALA A C 1
ATOM 4083 O O . ALA A 1 523 ? 27.434 10.228 -6.301 1.00 85.94 523 ALA A O 1
ATOM 4084 N N . LEU A 1 524 ? 25.486 9.166 -6.650 1.00 85.00 524 LEU A N 1
ATOM 4085 C CA . LEU A 1 524 ? 26.054 8.063 -7.439 1.00 85.00 524 LEU A CA 1
ATOM 4086 C C . LEU A 1 524 ? 26.711 8.519 -8.748 1.00 85.00 524 LEU A C 1
ATOM 4088 O O . LEU A 1 524 ? 27.652 7.881 -9.214 1.00 85.00 524 LEU A O 1
ATOM 4092 N N . SER A 1 525 ? 26.222 9.604 -9.349 1.00 82.12 525 SER A N 1
ATOM 4093 C CA . SER A 1 525 ? 26.797 10.172 -10.572 1.00 82.12 525 SER A CA 1
ATOM 4094 C C . SER A 1 525 ? 28.153 10.852 -10.330 1.00 82.12 525 SER A C 1
ATOM 4096 O O . SER A 1 525 ? 28.969 10.929 -11.248 1.00 82.12 525 SER A O 1
ATOM 4098 N N . SER A 1 526 ? 28.386 11.329 -9.099 1.00 75.75 526 SER A N 1
ATOM 4099 C CA . SER A 1 526 ? 29.598 12.052 -8.681 1.00 75.75 526 SER A CA 1
ATOM 4100 C C . SER A 1 526 ? 30.648 11.116 -8.077 1.00 75.75 526 SER A C 1
ATOM 4102 O O . SER A 1 526 ? 31.851 11.323 -8.234 1.00 75.75 526 SER A O 1
ATOM 4104 N N . SER A 1 527 ? 30.206 10.063 -7.388 1.00 67.25 527 SER A N 1
ATOM 4105 C CA . SER A 1 527 ? 31.072 9.024 -6.839 1.00 67.25 527 SER A CA 1
ATOM 4106 C C . SER A 1 527 ? 31.470 8.035 -7.938 1.00 67.25 527 SER A C 1
ATOM 4108 O O . SER A 1 527 ? 30.812 7.023 -8.154 1.00 67.25 527 SER A O 1
ATOM 4110 N N . GLY A 1 528 ? 32.583 8.307 -8.627 1.00 56.16 528 GLY A N 1
ATOM 4111 C CA . GLY A 1 528 ? 33.176 7.430 -9.653 1.00 56.16 528 GLY A CA 1
ATOM 4112 C C . GLY A 1 528 ? 33.673 6.060 -9.155 1.00 56.16 528 GLY A C 1
ATOM 4113 O O . GLY A 1 528 ? 34.337 5.340 -9.896 1.00 56.16 528 GLY A O 1
ATOM 4114 N N . THR A 1 529 ? 33.370 5.684 -7.912 1.00 50.16 529 THR A N 1
ATOM 4115 C CA . THR A 1 529 ? 33.719 4.404 -7.298 1.00 50.16 529 THR A CA 1
ATOM 4116 C C . THR A 1 529 ? 32.465 3.714 -6.779 1.00 50.16 529 THR A C 1
ATOM 4118 O O . THR A 1 529 ? 31.670 4.268 -6.024 1.00 50.16 529 THR A O 1
ATOM 4121 N N . SER A 1 530 ? 32.295 2.475 -7.232 1.00 51.69 530 SER A N 1
ATOM 4122 C CA . SER A 1 530 ? 31.183 1.573 -6.962 1.00 51.69 530 SER A CA 1
ATOM 4123 C C . SER A 1 530 ? 30.845 1.460 -5.472 1.00 51.69 530 SER A C 1
ATOM 4125 O O . SER A 1 530 ? 31.444 0.658 -4.754 1.00 51.69 530 SER A O 1
ATOM 4127 N N . SER A 1 531 ? 29.814 2.188 -5.036 1.00 49.06 531 SER A N 1
ATOM 4128 C CA . SER A 1 531 ? 28.903 1.654 -4.020 1.00 49.06 531 SER A CA 1
ATOM 4129 C C . SER A 1 531 ? 28.411 0.292 -4.528 1.00 49.06 531 SER A C 1
ATOM 4131 O O . SER A 1 531 ? 28.161 0.152 -5.727 1.00 49.06 531 SER A O 1
ATOM 4133 N N . GLY A 1 532 ? 28.392 -0.725 -3.664 1.00 54.28 532 GLY A N 1
ATOM 4134 C CA . GLY A 1 532 ? 28.131 -2.129 -4.003 1.00 54.28 532 GLY A CA 1
ATOM 4135 C C . GLY A 1 532 ? 26.755 -2.405 -4.634 1.00 54.28 532 GLY A C 1
ATOM 4136 O O . GLY A 1 532 ? 26.146 -1.554 -5.274 1.00 54.28 532 GLY A O 1
ATOM 4137 N N . GLY A 1 533 ? 26.239 -3.632 -4.488 1.00 60.31 533 GLY A N 1
ATOM 4138 C CA . GLY A 1 533 ? 24.995 -4.086 -5.140 1.00 60.31 533 GLY A CA 1
ATOM 4139 C C . GLY A 1 533 ? 23.783 -3.141 -5.015 1.00 60.31 533 GLY A C 1
ATOM 4140 O O . GLY A 1 533 ? 22.965 -3.087 -5.933 1.00 60.31 533 GLY A O 1
ATOM 4141 N N . THR A 1 534 ? 23.717 -2.335 -3.952 1.00 63.94 534 THR A N 1
ATOM 4142 C CA . THR A 1 534 ? 22.692 -1.308 -3.699 1.00 63.94 534 THR A CA 1
ATOM 4143 C C . THR A 1 534 ? 22.659 -0.198 -4.754 1.00 63.94 534 THR A C 1
ATOM 4145 O O . THR A 1 534 ? 21.580 0.186 -5.198 1.00 63.94 534 THR A O 1
ATOM 4148 N N . GLY A 1 535 ? 23.817 0.262 -5.243 1.00 78.50 535 GLY A N 1
ATOM 4149 C CA . GLY A 1 535 ? 23.883 1.302 -6.275 1.00 78.50 535 GLY A CA 1
ATOM 4150 C C . GLY A 1 535 ? 23.294 0.853 -7.615 1.00 78.50 535 GLY A C 1
ATOM 4151 O O . GLY A 1 535 ? 22.643 1.638 -8.297 1.00 78.50 535 GLY A O 1
ATOM 4152 N N . ASN A 1 536 ? 23.459 -0.426 -7.976 1.00 85.06 536 ASN A N 1
ATOM 4153 C CA . ASN A 1 536 ? 22.858 -0.961 -9.200 1.00 85.06 536 ASN A CA 1
ATOM 4154 C C . ASN A 1 536 ? 21.331 -1.068 -9.071 1.00 85.06 536 ASN A C 1
ATOM 4156 O O . ASN A 1 536 ? 20.637 -0.724 -10.020 1.00 85.06 536 ASN A O 1
ATOM 4160 N N . SER A 1 537 ? 20.808 -1.504 -7.918 1.00 88.75 537 SER A N 1
ATOM 4161 C CA . SER A 1 537 ? 19.356 -1.616 -7.701 1.00 88.75 537 SER A CA 1
ATOM 4162 C C . SER A 1 537 ? 18.658 -0.256 -7.841 1.00 88.75 537 SER A C 1
ATOM 4164 O O . SER A 1 537 ? 17.684 -0.135 -8.580 1.00 88.75 537 SER A O 1
ATOM 4166 N N . LEU A 1 538 ? 19.239 0.799 -7.253 1.00 91.56 538 LEU A N 1
ATOM 4167 C CA . LEU A 1 538 ? 18.748 2.171 -7.407 1.00 91.56 538 LEU A CA 1
ATOM 4168 C C . LEU A 1 538 ? 18.727 2.630 -8.873 1.00 91.56 538 LEU A C 1
ATOM 4170 O O . LEU A 1 538 ? 17.745 3.222 -9.315 1.00 91.56 538 LEU A O 1
ATOM 4174 N N . ILE A 1 539 ? 19.787 2.353 -9.640 1.00 93.00 539 ILE A N 1
ATOM 4175 C CA . ILE A 1 539 ? 19.845 2.705 -11.069 1.00 93.00 539 ILE A CA 1
ATOM 4176 C C . ILE A 1 539 ? 18.717 2.011 -11.848 1.00 93.00 539 ILE A C 1
ATOM 4178 O O . ILE A 1 539 ? 18.054 2.653 -12.663 1.00 93.00 539 ILE A O 1
ATOM 4182 N N . TRP A 1 540 ? 18.479 0.724 -11.579 1.00 93.06 540 TRP A N 1
ATOM 4183 C CA . TRP A 1 540 ? 17.421 -0.059 -12.222 1.00 93.06 540 TRP A CA 1
ATOM 4184 C C . TRP A 1 540 ? 16.019 0.461 -11.893 1.00 93.06 540 TRP A C 1
ATOM 4186 O O . TRP A 1 540 ? 15.227 0.690 -12.808 1.00 93.06 540 TRP A O 1
ATOM 4196 N N . ASP A 1 541 ? 15.726 0.709 -10.615 1.00 93.88 541 ASP A N 1
ATOM 4197 C CA . ASP A 1 541 ? 14.436 1.268 -10.198 1.00 93.88 541 ASP A CA 1
ATOM 4198 C C . ASP A 1 541 ? 14.211 2.659 -10.809 1.00 93.88 541 ASP A C 1
ATOM 4200 O O . ASP A 1 541 ? 13.135 2.951 -11.331 1.00 93.88 541 ASP A O 1
ATOM 4204 N N . TYR A 1 542 ? 15.242 3.510 -10.822 1.00 94.44 542 TYR A N 1
ATOM 4205 C CA . TYR A 1 542 ? 15.155 4.844 -11.416 1.00 94.44 542 TYR A CA 1
ATOM 4206 C C . TYR A 1 542 ? 14.888 4.795 -12.927 1.00 94.44 542 TYR A C 1
ATOM 4208 O O . TYR A 1 542 ? 14.047 5.544 -13.428 1.00 94.44 542 TYR A O 1
ATOM 4216 N N . MET A 1 543 ? 15.555 3.891 -13.654 1.00 95.56 543 MET A N 1
ATOM 4217 C CA . MET A 1 543 ? 15.305 3.652 -15.080 1.00 95.56 543 MET A CA 1
ATOM 4218 C C . MET A 1 543 ? 13.861 3.235 -15.336 1.00 95.56 543 MET A C 1
ATOM 4220 O O . MET A 1 543 ? 13.212 3.761 -16.237 1.00 95.56 543 MET A O 1
ATOM 4224 N N . LEU A 1 544 ? 13.347 2.304 -14.544 1.00 95.69 544 LEU A N 1
ATOM 4225 C CA . LEU A 1 544 ? 11.989 1.802 -14.671 1.00 95.69 544 LEU A CA 1
ATOM 4226 C C . LEU A 1 544 ? 10.945 2.904 -14.429 1.00 95.69 544 LEU A C 1
ATOM 4228 O O . LEU A 1 544 ? 10.034 3.068 -15.244 1.00 95.69 544 LEU A O 1
ATOM 4232 N N . PHE A 1 545 ? 11.100 3.706 -13.367 1.00 95.12 545 PHE A N 1
ATOM 4233 C CA . PHE A 1 545 ? 10.228 4.862 -13.130 1.00 95.12 545 PHE A CA 1
ATOM 4234 C C . PHE A 1 545 ? 10.289 5.852 -14.296 1.00 95.12 545 PHE A C 1
ATOM 4236 O O . PHE A 1 545 ? 9.259 6.388 -14.708 1.00 95.12 545 PHE A O 1
ATOM 4243 N N . LEU A 1 546 ? 11.476 6.052 -14.878 1.00 94.56 546 LEU A N 1
ATOM 4244 C CA . LEU A 1 546 ? 11.656 6.913 -16.040 1.00 94.56 546 LEU A CA 1
ATOM 4245 C C . LEU A 1 546 ? 10.959 6.360 -17.290 1.00 94.56 546 LEU A C 1
ATOM 4247 O O . LEU A 1 546 ? 10.296 7.141 -17.973 1.00 94.56 546 LEU A O 1
ATOM 4251 N N . LYS A 1 547 ? 11.027 5.046 -17.557 1.00 95.12 547 LYS A N 1
ATOM 4252 C CA . LYS A 1 547 ? 10.289 4.400 -18.661 1.00 95.12 547 LYS A CA 1
ATOM 4253 C C . LYS A 1 547 ? 8.787 4.628 -18.527 1.00 95.12 547 LYS A C 1
ATOM 4255 O O . LYS A 1 547 ? 8.149 5.093 -19.470 1.00 95.12 547 LYS A O 1
ATOM 4260 N N . VAL A 1 548 ? 8.231 4.362 -17.340 1.00 93.75 548 VAL A N 1
ATOM 4261 C CA . VAL A 1 548 ? 6.798 4.549 -17.062 1.00 93.75 548 VAL A CA 1
ATOM 4262 C C . VAL A 1 548 ? 6.401 6.010 -17.259 1.00 93.75 548 VAL A C 1
ATOM 4264 O O . VAL A 1 548 ? 5.429 6.286 -17.963 1.00 93.75 548 VAL A O 1
ATOM 4267 N N . SER A 1 549 ? 7.161 6.960 -16.706 1.00 91.19 549 SER A N 1
ATOM 4268 C CA . SER A 1 549 ? 6.896 8.391 -16.876 1.00 91.19 549 SER A CA 1
ATOM 4269 C C . SER A 1 549 ? 6.996 8.836 -18.340 1.00 91.19 549 SER A C 1
ATOM 4271 O O . SER A 1 549 ? 6.101 9.533 -18.813 1.00 91.19 549 SER A O 1
ATOM 4273 N N . CYS A 1 550 ? 8.027 8.423 -19.081 1.00 90.50 550 CYS A N 1
ATOM 4274 C CA . CYS A 1 550 ? 8.224 8.825 -20.477 1.00 90.50 550 CYS A CA 1
ATOM 4275 C C . CYS A 1 550 ? 7.148 8.261 -21.416 1.00 90.50 550 CYS A C 1
ATOM 4277 O O . CYS A 1 550 ? 6.692 8.982 -22.303 1.00 90.50 550 CYS A O 1
ATOM 4279 N N . ALA A 1 551 ? 6.691 7.026 -21.189 1.00 90.38 551 ALA A N 1
ATOM 4280 C CA . ALA A 1 551 ? 5.668 6.397 -22.024 1.00 90.38 551 ALA A CA 1
ATOM 4281 C C . ALA A 1 551 ? 4.266 6.994 -21.805 1.00 90.38 551 ALA A C 1
ATOM 4283 O O . ALA A 1 551 ? 3.444 7.028 -22.723 1.00 90.38 551 ALA A O 1
ATOM 4284 N N . SER A 1 552 ? 3.984 7.481 -20.592 1.00 88.75 552 SER A N 1
ATOM 4285 C CA . SER A 1 552 ? 2.626 7.842 -20.159 1.00 88.75 552 SER A CA 1
ATOM 4286 C C . SER A 1 552 ? 2.375 9.341 -19.963 1.00 88.75 552 SER A C 1
ATOM 4288 O O . SER A 1 552 ? 1.219 9.754 -19.849 1.00 88.75 552 SER A O 1
ATOM 4290 N N . LEU A 1 553 ? 3.414 10.180 -19.885 1.00 83.44 553 LEU A N 1
ATOM 4291 C CA . LEU A 1 553 ? 3.234 11.625 -19.752 1.00 83.44 553 LEU A CA 1
ATOM 4292 C C . LEU A 1 553 ? 2.577 12.228 -20.999 1.00 83.44 553 LEU A C 1
ATOM 4294 O O . LEU A 1 553 ? 2.974 11.984 -22.135 1.00 83.44 553 LEU A O 1
ATOM 4298 N N . THR A 1 554 ? 1.595 13.090 -20.759 1.00 72.69 554 THR A N 1
ATOM 4299 C CA . THR A 1 554 ? 0.937 13.909 -21.779 1.00 72.69 554 THR A CA 1
ATOM 4300 C C . THR A 1 554 ? 1.508 15.325 -21.749 1.00 72.69 554 THR A C 1
ATOM 4302 O O . THR A 1 554 ? 1.854 15.825 -20.677 1.00 72.69 554 THR A O 1
ATOM 4305 N N . SER A 1 555 ? 1.577 16.007 -22.895 1.00 59.53 555 SER A N 1
ATOM 4306 C CA . SER A 1 555 ? 2.040 17.399 -22.953 1.00 59.53 555 SER A CA 1
ATOM 4307 C C . SER A 1 555 ? 1.113 18.318 -22.155 1.00 59.53 555 SER A C 1
ATOM 4309 O O . SER A 1 555 ? 0.001 18.622 -22.582 1.00 59.53 555 SER A O 1
ATOM 4311 N N . THR A 1 556 ? 1.547 18.765 -20.976 1.00 52.69 556 THR A N 1
ATOM 4312 C CA . THR A 1 556 ? 0.930 19.903 -20.286 1.00 52.69 556 THR A CA 1
ATOM 4313 C C . THR A 1 556 ? 1.948 21.032 -20.229 1.00 52.69 556 THR A C 1
ATOM 4315 O O . THR A 1 556 ? 3.007 20.907 -19.603 1.00 52.69 556 THR A O 1
ATOM 4318 N N . SER A 1 557 ? 1.631 22.136 -20.901 1.00 42.47 557 SER A N 1
ATOM 4319 C CA . SER A 1 557 ? 2.458 23.336 -20.983 1.00 42.47 557 SER A CA 1
ATOM 4320 C C . SER A 1 557 ? 2.793 23.901 -19.594 1.00 42.47 557 SER A C 1
ATOM 4322 O O . SER A 1 557 ? 1.895 24.237 -18.824 1.00 42.47 557 SER A O 1
ATOM 4324 N N . GLN A 1 558 ? 4.093 24.019 -19.310 1.00 43.81 558 GLN A N 1
ATOM 4325 C CA . GLN A 1 558 ? 4.742 24.902 -18.329 1.00 43.81 558 GLN A CA 1
ATOM 4326 C C . GLN A 1 558 ? 3.950 25.249 -17.046 1.00 43.81 558 GLN A C 1
ATOM 4328 O O . GLN A 1 558 ? 3.408 26.344 -16.903 1.00 43.81 558 GLN A O 1
ATOM 4333 N N . GLN A 1 559 ? 4.021 24.388 -16.029 1.00 39.88 559 GLN A N 1
ATOM 4334 C CA . GLN A 1 559 ? 3.934 24.835 -14.634 1.00 39.88 559 GLN A CA 1
ATOM 4335 C C . GLN A 1 559 ? 5.351 24.838 -14.054 1.00 39.88 559 GLN A C 1
ATOM 4337 O O . GLN A 1 559 ? 6.000 23.798 -13.969 1.00 39.88 559 GLN A O 1
ATOM 4342 N N . ARG A 1 560 ? 5.875 26.028 -13.726 1.00 36.12 560 ARG A N 1
ATOM 4343 C CA . ARG A 1 560 ? 7.224 26.190 -13.159 1.00 36.12 560 ARG A CA 1
ATOM 4344 C C . ARG A 1 560 ? 7.295 25.487 -11.804 1.00 36.12 560 ARG A C 1
ATOM 4346 O O . ARG A 1 560 ? 6.739 26.010 -10.843 1.00 36.12 560 ARG A O 1
ATOM 4353 N N . VAL A 1 561 ? 7.998 24.358 -11.741 1.00 40.06 561 VAL A N 1
ATOM 4354 C CA . VAL A 1 561 ? 8.437 23.742 -10.484 1.00 40.06 561 VAL A CA 1
ATOM 4355 C C . VAL A 1 561 ? 9.668 24.492 -9.984 1.00 40.06 561 VAL A C 1
ATOM 4357 O O . VAL A 1 561 ? 10.613 24.712 -10.746 1.00 40.06 561 VAL A O 1
ATOM 4360 N N . HIS A 1 562 ? 9.652 24.921 -8.723 1.00 35.19 562 HIS A N 1
ATOM 4361 C CA . HIS A 1 562 ? 10.839 25.467 -8.068 1.00 35.19 562 HIS A CA 1
ATOM 4362 C C . HIS A 1 562 ? 11.758 24.294 -7.693 1.00 35.19 562 HIS A C 1
ATOM 4364 O O . HIS A 1 562 ? 11.546 23.619 -6.690 1.00 35.19 562 HIS A O 1
ATOM 4370 N N . ILE A 1 563 ? 12.737 24.002 -8.548 1.00 41.12 563 ILE A N 1
ATOM 4371 C CA . ILE A 1 563 ? 13.817 23.054 -8.251 1.00 41.12 563 ILE A CA 1
ATOM 4372 C C . ILE A 1 563 ? 14.679 23.693 -7.145 1.00 41.12 563 ILE A C 1
ATOM 4374 O O . ILE A 1 563 ? 14.996 24.879 -7.274 1.00 41.12 563 ILE A O 1
ATOM 4378 N N . PRO A 1 564 ? 15.071 22.980 -6.070 1.00 35.28 564 PRO A N 1
ATOM 4379 C CA . PRO A 1 564 ? 16.056 23.490 -5.125 1.00 35.28 564 PRO A CA 1
ATOM 4380 C C . PRO A 1 564 ? 17.394 23.653 -5.852 1.00 35.28 564 PRO A C 1
ATOM 4382 O O . PRO A 1 564 ? 18.144 22.699 -6.046 1.00 35.28 564 PRO A O 1
ATOM 4385 N N . THR A 1 565 ? 17.682 24.866 -6.313 1.00 34.84 565 THR A N 1
ATOM 4386 C CA . THR A 1 565 ? 19.000 25.217 -6.833 1.00 34.84 565 THR A CA 1
ATOM 4387 C C . THR A 1 565 ? 19.977 25.171 -5.665 1.00 34.84 565 THR A C 1
ATOM 4389 O O . THR A 1 565 ? 19.915 26.012 -4.768 1.00 34.84 565 THR A O 1
ATOM 4392 N N . ILE A 1 566 ? 20.878 24.190 -5.662 1.00 35.19 566 ILE A N 1
ATOM 4393 C CA . ILE A 1 566 ? 22.031 24.175 -4.763 1.00 35.19 566 ILE A CA 1
ATOM 4394 C C . ILE A 1 566 ? 22.904 25.363 -5.172 1.00 35.19 566 ILE A C 1
ATOM 4396 O O . ILE A 1 566 ? 23.582 25.329 -6.198 1.00 35.19 566 ILE A O 1
ATOM 4400 N N . GLN A 1 567 ? 22.847 26.448 -4.398 1.00 32.06 567 GLN A N 1
ATOM 4401 C CA . GLN A 1 567 ? 23.880 27.473 -4.451 1.00 32.06 567 GLN A CA 1
ATOM 4402 C C . GLN A 1 567 ? 25.184 26.807 -4.018 1.00 32.06 567 GLN A C 1
ATOM 4404 O O . GLN A 1 567 ? 25.336 26.379 -2.875 1.00 32.06 567 GLN A O 1
ATOM 4409 N N . SER A 1 568 ? 26.116 26.688 -4.958 1.00 30.72 568 SER A N 1
ATOM 4410 C CA . SER A 1 568 ? 27.512 26.408 -4.664 1.00 30.72 568 SER A CA 1
ATOM 4411 C C . SER A 1 568 ? 28.013 27.450 -3.665 1.00 30.72 568 SER A C 1
ATOM 4413 O O . SER A 1 568 ? 27.978 28.648 -3.951 1.00 30.72 568 SER A O 1
ATOM 4415 N N . ASN A 1 569 ? 28.472 27.001 -2.498 1.00 29.56 569 ASN A N 1
ATOM 4416 C CA . ASN A 1 569 ? 29.182 27.836 -1.537 1.00 29.56 569 ASN A CA 1
ATOM 4417 C C . ASN A 1 569 ? 30.447 28.407 -2.195 1.00 29.56 569 ASN A C 1
ATOM 4419 O O . ASN A 1 569 ? 31.494 27.764 -2.215 1.00 29.56 569 ASN A O 1
ATOM 4423 N N . THR A 1 570 ? 30.359 29.636 -2.694 1.00 32.56 570 THR A N 1
ATOM 4424 C CA . THR A 1 570 ? 31.514 30.500 -2.937 1.00 32.56 570 THR A CA 1
ATOM 4425 C C . THR A 1 570 ? 31.275 31.834 -2.243 1.00 32.56 570 THR A C 1
ATOM 4427 O O . THR A 1 570 ? 30.221 32.450 -2.362 1.00 32.56 570 THR A O 1
ATOM 4430 N N . LEU A 1 571 ? 32.272 32.213 -1.461 1.00 27.73 571 LEU A N 1
ATOM 4431 C CA . LEU A 1 571 ? 32.328 33.270 -0.462 1.00 27.73 571 LEU A CA 1
ATOM 4432 C C . LEU A 1 571 ? 32.056 34.692 -1.026 1.00 27.73 571 LEU A C 1
ATOM 4434 O O . LEU A 1 571 ? 32.707 35.095 -1.987 1.00 27.73 571 LEU A O 1
ATOM 4438 N N . SER A 1 572 ? 31.294 35.498 -0.263 1.00 27.38 572 SER A N 1
ATOM 4439 C CA . SER A 1 572 ? 31.332 36.991 -0.145 1.00 27.38 572 SER A CA 1
ATOM 4440 C C . SER A 1 572 ? 30.331 37.846 -0.981 1.00 27.38 572 SER A C 1
ATOM 4442 O O . SER A 1 572 ? 29.717 37.335 -1.909 1.00 27.38 572 SER A O 1
ATOM 4444 N N . PRO A 1 573 ? 30.059 39.129 -0.616 1.00 34.16 573 PRO A N 1
ATOM 4445 C CA . PRO A 1 573 ? 28.870 39.502 0.162 1.00 34.16 573 PRO A CA 1
ATOM 4446 C C . PRO A 1 573 ? 28.001 40.616 -0.471 1.00 34.16 573 PRO A C 1
ATOM 4448 O O . PRO A 1 573 ? 28.410 41.335 -1.376 1.00 34.16 573 PRO A O 1
ATOM 4451 N N . SER A 1 574 ? 26.829 40.832 0.139 1.00 26.97 574 SER A N 1
ATOM 4452 C CA . SER A 1 574 ? 26.000 42.055 0.109 1.00 26.97 574 SER A CA 1
ATOM 4453 C C . SER A 1 574 ? 25.379 42.499 -1.227 1.00 26.97 574 SER A C 1
ATOM 4455 O O . SER A 1 574 ? 26.044 43.052 -2.091 1.00 26.97 574 SER A O 1
ATOM 4457 N N . THR A 1 575 ? 24.049 42.431 -1.333 1.00 27.16 575 THR A N 1
ATOM 4458 C CA . THR A 1 575 ? 23.176 43.624 -1.256 1.00 27.16 575 THR A CA 1
ATOM 4459 C C . THR A 1 575 ? 21.693 43.252 -1.375 1.00 27.16 575 THR A C 1
ATOM 4461 O O . THR A 1 575 ? 21.263 42.472 -2.218 1.00 27.16 575 THR A O 1
ATOM 4464 N N . VAL A 1 576 ? 20.926 43.831 -0.456 1.00 30.53 576 VAL A N 1
ATOM 4465 C CA . VAL A 1 576 ? 19.465 43.935 -0.387 1.00 30.53 576 VAL A CA 1
ATOM 4466 C C . VAL A 1 576 ? 18.930 44.590 -1.662 1.00 30.53 576 VAL A C 1
ATOM 4468 O O . VAL A 1 576 ? 19.478 45.620 -2.007 1.00 30.53 576 VAL A O 1
ATOM 4471 N N . TYR A 1 577 ? 17.884 44.054 -2.310 1.00 26.11 577 TYR A N 1
ATOM 4472 C CA . TYR A 1 577 ? 16.735 44.805 -2.866 1.00 26.11 577 TYR A CA 1
ATOM 4473 C C . TYR A 1 577 ? 15.663 43.848 -3.438 1.00 26.11 577 TYR A C 1
ATOM 4475 O O . TYR A 1 577 ? 15.944 42.875 -4.126 1.00 26.11 577 TYR A O 1
ATOM 4483 N N . SER A 1 578 ? 14.409 44.177 -3.139 1.00 25.23 578 SER A N 1
ATOM 4484 C CA . SER A 1 578 ? 13.134 43.644 -3.648 1.00 25.23 578 SER A CA 1
ATOM 4485 C C . SER A 1 578 ? 12.297 44.881 -4.058 1.00 25.23 578 SER A C 1
ATOM 4487 O O . SER A 1 578 ? 12.658 45.974 -3.610 1.00 25.23 578 SER A O 1
ATOM 4489 N N . PRO A 1 579 ? 11.104 44.811 -4.687 1.00 51.00 579 PRO A N 1
ATOM 4490 C CA . PRO A 1 579 ? 10.608 44.087 -5.871 1.00 51.00 579 PRO A CA 1
ATOM 4491 C C . PRO A 1 579 ? 9.972 45.064 -6.920 1.00 51.00 579 PRO A C 1
ATOM 4493 O O . PRO A 1 579 ? 10.057 46.278 -6.764 1.00 51.00 579 PRO A O 1
ATOM 4496 N N . LEU A 1 580 ? 9.246 44.523 -7.924 1.00 27.33 580 LEU A N 1
ATOM 4497 C CA . LEU A 1 580 ? 8.044 45.079 -8.613 1.00 27.33 580 LEU A CA 1
ATOM 4498 C C . LEU A 1 580 ? 8.156 45.403 -10.126 1.00 27.33 580 LEU A C 1
ATOM 4500 O O . LEU A 1 580 ? 8.802 46.362 -10.531 1.00 27.33 580 LEU A O 1
ATOM 4504 N N . SER A 1 581 ? 7.329 44.736 -10.944 1.00 30.05 581 SER A N 1
ATOM 4505 C CA . SER A 1 581 ? 6.627 45.392 -12.060 1.00 30.05 581 SER A CA 1
ATOM 4506 C C . SER A 1 581 ? 5.249 44.755 -12.310 1.00 30.05 581 SER A C 1
ATOM 4508 O O . SER A 1 581 ? 5.077 43.539 -12.353 1.00 30.05 581 SER A O 1
ATOM 4510 N N . LYS A 1 582 ? 4.234 45.628 -12.378 1.00 30.75 582 LYS A N 1
ATOM 4511 C CA . LYS A 1 582 ? 2.809 45.351 -12.613 1.00 30.75 582 LYS A CA 1
ATOM 4512 C C . LYS A 1 582 ? 2.528 45.283 -14.115 1.00 30.75 582 LYS A C 1
ATOM 4514 O O . LYS A 1 582 ? 2.981 46.166 -14.834 1.00 30.75 582 LYS A O 1
ATOM 4519 N N . THR A 1 583 ? 1.636 44.395 -14.550 1.00 28.14 583 THR A N 1
ATOM 4520 C CA . THR A 1 583 ? 0.782 44.627 -15.732 1.00 28.14 583 THR A CA 1
ATOM 4521 C C . THR A 1 583 ? -0.619 44.036 -15.509 1.00 28.14 583 THR A C 1
ATOM 4523 O O . THR A 1 583 ? -0.780 42.938 -14.986 1.00 28.14 583 THR A O 1
ATOM 4526 N N . HIS A 1 584 ? -1.646 44.833 -15.826 1.00 34.09 584 HIS A N 1
ATOM 4527 C CA . HIS A 1 584 ? -3.077 44.572 -15.617 1.00 34.09 584 HIS A CA 1
ATOM 4528 C C . HIS A 1 584 ? -3.690 43.709 -16.741 1.00 34.09 584 HIS A C 1
ATOM 4530 O O . HIS A 1 584 ? -3.431 43.961 -17.913 1.00 34.09 584 HIS A O 1
ATOM 4536 N N . GLY A 1 585 ? -4.610 42.795 -16.397 1.00 27.62 585 GLY A N 1
ATOM 4537 C CA . GLY A 1 585 ? -5.493 42.076 -17.332 1.00 27.62 585 GLY A CA 1
ATOM 4538 C C . GLY A 1 585 ? -6.655 41.376 -16.602 1.00 27.62 585 GLY A C 1
ATOM 4539 O O . GLY A 1 585 ? -6.479 40.888 -15.494 1.00 27.62 585 GLY A O 1
ATOM 4540 N N . ARG A 1 586 ? -7.866 41.412 -17.175 1.00 33.44 586 ARG A N 1
ATOM 4541 C CA . ARG A 1 586 ? -9.197 41.201 -16.549 1.00 33.44 586 ARG A CA 1
ATOM 4542 C C . ARG A 1 586 ? -9.423 39.881 -15.777 1.00 33.44 586 ARG A C 1
ATOM 4544 O O . ARG A 1 586 ? -9.064 38.800 -16.228 1.00 33.44 586 ARG A O 1
ATOM 4551 N N . LYS A 1 587 ? -10.175 39.996 -14.671 1.00 35.91 587 LYS A N 1
ATOM 4552 C CA . LYS A 1 587 ? -10.649 38.922 -13.777 1.00 35.91 587 LYS A CA 1
ATOM 4553 C C . LYS A 1 587 ? -11.550 37.897 -14.496 1.00 35.91 587 LYS A C 1
ATOM 4555 O O . LYS A 1 587 ? -12.700 38.200 -14.801 1.00 35.91 587 LYS A O 1
ATOM 4560 N N . LYS A 1 588 ? -11.066 36.662 -14.652 1.00 30.75 588 LYS A N 1
ATOM 4561 C CA . LYS A 1 588 ? -11.883 35.442 -14.537 1.00 30.75 588 LYS A CA 1
ATOM 4562 C C . LYS A 1 588 ? -11.514 34.786 -13.207 1.00 30.75 588 LYS A C 1
ATOM 4564 O O . LYS A 1 588 ? -10.341 34.763 -12.848 1.00 30.75 588 LYS A O 1
ATOM 4569 N N . SER A 1 589 ? -12.514 34.325 -12.462 1.00 36.22 589 SER A N 1
ATOM 4570 C CA . SER A 1 589 ? -12.333 33.640 -11.179 1.00 36.22 589 SER A CA 1
ATOM 4571 C C . SER A 1 589 ? -11.537 32.350 -11.393 1.00 36.22 589 SER A C 1
ATOM 4573 O O . SER A 1 589 ? -12.088 31.343 -11.824 1.00 36.22 589 SER A O 1
ATOM 4575 N N . GLN A 1 590 ? -10.229 32.401 -11.153 1.00 31.36 590 GLN A N 1
ATOM 4576 C CA . GLN A 1 590 ? -9.410 31.221 -10.921 1.00 31.36 590 GLN A CA 1
ATOM 4577 C C . GLN A 1 590 ? -9.182 31.132 -9.417 1.00 31.36 590 GLN A C 1
ATOM 4579 O O . GLN A 1 590 ? -8.715 32.085 -8.791 1.00 31.36 590 GLN A O 1
ATOM 4584 N N . GLN A 1 591 ? -9.568 29.997 -8.840 1.00 30.38 591 GLN A N 1
ATOM 4585 C CA . GLN A 1 591 ? -9.255 29.648 -7.463 1.00 30.38 591 GLN A CA 1
ATOM 4586 C C . GLN A 1 591 ? -7.735 29.736 -7.276 1.00 30.38 591 GLN A C 1
ATOM 4588 O O . GLN A 1 591 ? -6.971 29.062 -7.966 1.00 30.38 591 GLN A O 1
ATOM 4593 N N . LEU A 1 592 ? -7.305 30.617 -6.374 1.00 24.50 592 LEU A N 1
ATOM 4594 C CA . LEU A 1 592 ? -5.912 30.798 -5.983 1.00 24.50 592 LEU A CA 1
ATOM 4595 C C . LEU A 1 592 ? -5.418 29.520 -5.292 1.00 24.50 592 LEU A C 1
ATOM 4597 O O . LEU A 1 592 ? -5.612 29.336 -4.093 1.00 24.50 592 LEU A O 1
ATOM 4601 N N . PHE A 1 593 ? -4.782 28.637 -6.060 1.00 26.62 593 PHE A N 1
ATOM 4602 C CA . PHE A 1 593 ? -3.939 27.574 -5.524 1.00 26.62 593 PHE A CA 1
ATOM 4603 C C . PHE A 1 593 ? -2.701 28.214 -4.886 1.00 26.62 593 PHE A C 1
ATOM 4605 O O . PHE A 1 593 ? -1.885 28.846 -5.556 1.00 26.62 593 PHE A O 1
ATOM 4612 N N . THR A 1 594 ? -2.580 28.085 -3.568 1.00 29.92 594 THR A N 1
ATOM 4613 C CA . THR A 1 594 ? -1.418 28.536 -2.800 1.00 29.92 594 THR A CA 1
ATOM 4614 C C . THR A 1 594 ? -0.187 27.680 -3.118 1.00 29.92 594 THR A C 1
ATOM 4616 O O . THR A 1 594 ? -0.277 26.466 -3.274 1.00 29.92 594 THR A O 1
ATOM 4619 N N . VAL A 1 595 ? 0.972 28.337 -3.168 1.00 34.53 595 VAL A N 1
ATOM 4620 C CA . VAL A 1 595 ? 2.288 27.946 -3.725 1.00 34.53 595 VAL A CA 1
ATOM 4621 C C . VAL A 1 595 ? 2.994 26.741 -3.039 1.00 34.53 595 VAL A C 1
ATOM 4623 O O . VAL A 1 595 ? 4.188 26.547 -3.206 1.00 34.53 595 VAL A O 1
ATOM 4626 N N . GLN A 1 596 ? 2.290 25.873 -2.301 1.00 28.12 596 GLN A N 1
ATOM 4627 C CA . GLN A 1 596 ? 2.879 24.725 -1.572 1.00 28.12 596 GLN A CA 1
ATOM 4628 C C . GLN A 1 596 ? 2.494 23.333 -2.110 1.00 28.12 596 GLN A C 1
ATOM 4630 O O . GLN A 1 596 ? 2.841 22.315 -1.514 1.00 28.12 596 GLN A O 1
ATOM 4635 N N . HIS A 1 597 ? 1.790 23.262 -3.240 1.00 37.19 597 HIS A N 1
ATOM 4636 C CA . HIS A 1 597 ? 1.394 22.006 -3.882 1.00 37.19 597 HIS A CA 1
ATOM 4637 C C . HIS A 1 597 ? 1.770 22.061 -5.359 1.00 37.19 597 HIS A C 1
ATOM 4639 O O . HIS A 1 597 ? 1.007 22.572 -6.175 1.00 37.19 597 HIS A O 1
ATOM 4645 N N . GLN A 1 598 ? 2.957 21.575 -5.713 1.00 41.19 598 GLN A N 1
ATOM 4646 C CA . GLN A 1 598 ? 3.325 21.409 -7.115 1.00 41.19 598 GLN A CA 1
ATOM 4647 C C . GLN A 1 598 ? 3.567 19.934 -7.393 1.00 41.19 598 GLN A C 1
ATOM 4649 O O . GLN A 1 598 ? 4.666 19.420 -7.218 1.00 41.19 598 GLN A O 1
ATOM 4654 N N . LYS A 1 599 ? 2.501 19.271 -7.857 1.00 46.28 599 LYS A N 1
ATOM 4655 C CA . LYS A 1 599 ? 2.602 18.049 -8.653 1.00 46.28 599 LYS A CA 1
ATOM 4656 C C . LYS A 1 599 ? 3.706 18.244 -9.696 1.00 46.28 599 LYS A C 1
ATOM 4658 O O . LYS A 1 599 ? 3.754 19.299 -10.335 1.00 46.28 599 LYS A O 1
ATOM 4663 N N . ILE A 1 600 ? 4.529 17.230 -9.953 1.00 52.44 600 ILE A N 1
ATOM 4664 C CA . ILE A 1 600 ? 5.229 17.177 -11.239 1.00 52.44 600 ILE A CA 1
ATOM 4665 C C . ILE A 1 600 ? 4.175 16.862 -12.293 1.00 52.44 600 ILE A C 1
ATOM 4667 O O . ILE A 1 600 ? 3.890 15.712 -12.613 1.00 52.44 600 ILE A O 1
ATOM 4671 N N . THR A 1 601 ? 3.532 17.909 -12.785 1.00 52.22 601 THR A N 1
ATOM 4672 C CA . THR A 1 601 ? 2.595 17.838 -13.904 1.00 52.22 601 THR A CA 1
ATOM 4673 C C . THR A 1 601 ? 3.321 17.943 -15.236 1.00 52.22 601 THR A C 1
ATOM 4675 O O . THR A 1 601 ? 2.771 17.520 -16.239 1.00 52.22 601 THR A O 1
ATOM 4678 N N . SER A 1 602 ? 4.558 18.457 -15.271 1.00 65.06 602 SER A N 1
ATOM 4679 C CA . SER A 1 602 ? 5.240 18.787 -16.525 1.00 65.06 602 SER A CA 1
ATOM 4680 C C . SER A 1 602 ? 6.416 17.863 -16.842 1.00 65.06 602 SER A C 1
ATOM 4682 O O . SER A 1 602 ? 7.347 17.735 -16.045 1.00 65.06 602 SER A O 1
ATOM 4684 N N . ALA A 1 603 ? 6.414 17.310 -18.060 1.00 70.38 603 ALA A N 1
ATOM 4685 C CA . ALA A 1 603 ? 7.531 16.560 -18.641 1.00 70.38 603 ALA A CA 1
ATOM 4686 C C . ALA A 1 603 ? 8.854 17.349 -18.604 1.00 70.38 603 ALA A C 1
ATOM 4688 O O . ALA A 1 603 ? 9.904 16.800 -18.280 1.00 70.38 603 ALA A O 1
ATOM 4689 N N . MET A 1 604 ? 8.783 18.669 -18.807 1.00 75.69 604 MET A N 1
ATOM 4690 C CA . MET A 1 604 ? 9.920 19.592 -18.733 1.00 75.69 604 MET A CA 1
ATOM 4691 C C . MET A 1 604 ? 10.637 19.554 -17.372 1.00 75.69 604 MET A C 1
ATOM 4693 O O . MET A 1 604 ? 11.854 19.698 -17.304 1.00 75.69 604 MET A O 1
ATOM 4697 N N . SER A 1 605 ? 9.907 19.357 -16.270 1.00 78.81 605 SER A N 1
ATOM 4698 C CA . SER A 1 605 ? 10.517 19.263 -14.937 1.00 78.81 605 SER A CA 1
ATOM 4699 C C . SER A 1 605 ? 11.337 17.983 -14.781 1.00 78.81 605 SER A C 1
ATOM 4701 O O . SER A 1 605 ? 12.421 18.031 -14.207 1.00 78.81 605 SER A O 1
ATOM 4703 N N . ILE A 1 606 ? 10.858 16.865 -15.337 1.00 83.25 606 ILE A N 1
ATOM 4704 C CA . ILE A 1 606 ? 11.597 15.596 -15.328 1.00 83.25 606 ILE A CA 1
ATOM 4705 C C . ILE A 1 606 ? 12.841 15.709 -16.207 1.00 83.25 606 ILE A C 1
ATOM 4707 O O . ILE A 1 606 ? 13.933 15.356 -15.768 1.00 83.25 606 ILE A O 1
ATOM 4711 N N . PHE A 1 607 ? 12.717 16.268 -17.414 1.00 87.31 607 PHE A N 1
ATOM 4712 C CA . PHE A 1 607 ? 13.864 16.434 -18.308 1.00 87.31 607 PHE A CA 1
ATOM 4713 C C . PHE A 1 607 ? 14.941 17.344 -17.717 1.00 87.31 607 PHE A C 1
ATOM 4715 O O . PHE A 1 607 ? 16.120 17.026 -17.820 1.00 87.31 607 PHE A O 1
ATOM 4722 N N . LYS A 1 608 ? 14.568 18.404 -16.991 1.00 85.19 608 LYS A N 1
ATOM 4723 C CA . LYS A 1 608 ? 15.535 19.242 -16.262 1.00 85.19 608 LYS A CA 1
ATOM 4724 C C . LYS A 1 608 ? 16.322 18.498 -15.185 1.00 85.19 608 LYS A C 1
ATOM 4726 O O . LYS A 1 608 ? 17.428 18.925 -14.873 1.00 85.19 608 LYS A O 1
ATOM 4731 N N . MET A 1 609 ? 15.771 17.428 -14.617 1.00 84.94 609 MET A N 1
ATOM 4732 C CA . MET A 1 609 ? 16.484 16.572 -13.667 1.00 84.94 609 MET A CA 1
ATOM 4733 C C . MET A 1 609 ? 17.333 15.519 -14.386 1.00 84.94 609 MET A C 1
ATOM 4735 O O . MET A 1 609 ? 18.468 15.273 -14.000 1.00 84.94 609 MET A O 1
ATOM 4739 N N . VAL 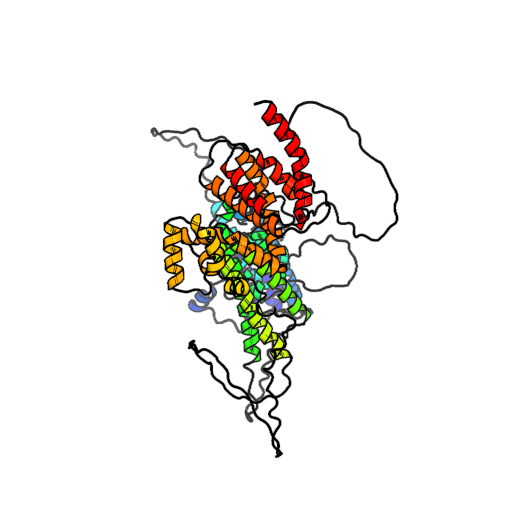A 1 610 ? 16.792 14.897 -15.434 1.00 88.06 610 VAL A N 1
ATOM 4740 C CA . VAL A 1 610 ? 17.407 13.735 -16.091 1.00 88.06 610 VAL A CA 1
ATOM 4741 C C . VAL A 1 610 ? 18.482 14.122 -17.108 1.00 88.06 610 VAL A C 1
ATOM 4743 O O . VAL A 1 610 ? 19.542 13.504 -17.129 1.00 88.06 610 VAL A O 1
ATOM 4746 N N . VAL A 1 611 ? 18.248 15.141 -17.939 1.00 88.25 611 VAL A N 1
ATOM 4747 C CA . VAL A 1 611 ? 19.167 15.531 -19.026 1.00 88.25 611 VAL A CA 1
ATOM 4748 C C . VAL A 1 611 ? 20.568 15.894 -18.509 1.00 88.25 611 VAL A C 1
ATOM 4750 O O . VAL A 1 611 ? 21.538 15.415 -19.098 1.00 88.25 611 VAL A O 1
ATOM 4753 N N . PRO A 1 612 ? 20.734 16.647 -17.400 1.00 87.19 612 PRO A N 1
ATOM 4754 C CA . PRO A 1 612 ? 22.062 16.916 -16.849 1.00 87.19 612 PRO A CA 1
ATOM 4755 C C . PRO A 1 612 ? 22.811 15.662 -16.384 1.00 87.19 612 PRO A C 1
ATOM 4757 O O . PRO A 1 612 ? 24.035 15.664 -16.368 1.00 87.19 612 PRO A O 1
ATOM 4760 N N . LEU A 1 613 ? 22.105 14.588 -16.019 1.00 86.38 613 LEU A N 1
ATOM 4761 C CA . LEU A 1 613 ? 22.727 13.344 -15.558 1.00 86.38 613 LEU A CA 1
ATOM 4762 C C . LEU A 1 613 ? 23.310 12.507 -16.706 1.00 86.38 613 LEU A C 1
ATOM 4764 O O . LEU A 1 613 ? 24.096 11.596 -16.452 1.00 86.38 613 LEU A O 1
ATOM 4768 N N . LEU A 1 614 ? 22.982 12.820 -17.966 1.00 86.06 614 LEU A N 1
ATOM 4769 C CA . LEU A 1 614 ? 23.513 12.111 -19.137 1.00 86.06 614 LEU A CA 1
ATOM 4770 C C . LEU A 1 614 ? 25.024 12.316 -19.340 1.00 86.06 614 LEU A C 1
ATOM 4772 O O . LEU A 1 614 ? 25.652 11.514 -20.030 1.00 86.06 614 LEU A O 1
ATOM 4776 N N . THR A 1 615 ? 25.620 13.343 -18.722 1.00 83.62 615 THR A N 1
ATOM 4777 C CA . THR A 1 615 ? 27.075 13.592 -18.739 1.00 83.62 615 THR A CA 1
ATOM 4778 C C . THR A 1 615 ? 27.835 12.888 -17.620 1.00 83.62 615 THR A C 1
ATOM 4780 O O . THR A 1 615 ? 29.025 13.135 -17.436 1.00 83.62 615 THR A O 1
ATOM 4783 N N . THR A 1 616 ? 27.180 12.031 -16.834 1.00 84.19 616 THR A N 1
ATOM 4784 C CA . THR A 1 616 ? 27.864 11.313 -15.756 1.00 84.19 616 THR A CA 1
ATOM 4785 C C . THR A 1 616 ? 28.979 10.404 -16.288 1.00 84.19 616 THR A C 1
ATOM 4787 O O . THR A 1 616 ? 28.851 9.773 -17.338 1.00 84.19 616 THR A O 1
ATOM 4790 N N . ALA A 1 617 ? 30.060 10.276 -15.513 1.00 81.00 617 ALA A N 1
ATOM 4791 C CA . ALA A 1 617 ? 31.135 9.322 -15.783 1.00 81.00 617 ALA A CA 1
ATOM 4792 C C . ALA A 1 617 ? 30.707 7.858 -15.544 1.00 81.00 617 ALA A C 1
ATOM 4794 O O . ALA A 1 617 ? 31.358 6.927 -16.022 1.00 81.00 617 ALA A O 1
ATOM 4795 N N . ASN A 1 618 ? 29.616 7.627 -14.803 1.00 85.25 618 ASN A N 1
ATOM 4796 C CA . ASN A 1 618 ? 29.112 6.287 -14.525 1.00 85.25 618 ASN A CA 1
ATOM 4797 C C . ASN A 1 618 ? 28.353 5.721 -15.739 1.00 85.25 618 ASN A C 1
ATOM 4799 O O . ASN A 1 618 ? 27.165 5.990 -15.925 1.00 85.25 618 ASN A O 1
ATOM 4803 N N . GLY A 1 619 ? 29.034 4.892 -16.537 1.00 86.44 619 GLY A N 1
ATOM 4804 C CA . GLY A 1 619 ? 28.469 4.288 -17.750 1.00 86.44 619 GLY A CA 1
ATOM 4805 C C . GLY A 1 619 ? 27.158 3.530 -17.521 1.00 86.44 619 GLY A C 1
ATOM 4806 O O . GLY A 1 619 ? 26.228 3.697 -18.296 1.00 86.44 619 GLY A O 1
ATOM 4807 N N . LYS A 1 620 ? 27.023 2.791 -16.408 1.00 89.00 620 LYS A N 1
ATOM 4808 C CA . LYS A 1 620 ? 25.786 2.048 -16.102 1.00 89.00 620 LYS A CA 1
ATOM 4809 C C . LYS A 1 620 ? 24.597 2.971 -15.864 1.00 89.00 620 LYS A C 1
ATOM 4811 O O . LYS A 1 620 ? 23.503 2.692 -16.340 1.00 89.00 620 LYS A O 1
ATOM 4816 N N . LEU A 1 621 ? 24.807 4.053 -15.110 1.00 90.44 621 LEU A N 1
ATOM 4817 C CA . LEU A 1 621 ? 23.765 5.051 -14.877 1.00 90.44 621 LEU A CA 1
ATOM 4818 C C . LEU A 1 621 ? 23.394 5.735 -16.195 1.00 90.44 621 LEU A C 1
ATOM 4820 O O . LEU A 1 621 ? 22.216 5.855 -16.502 1.00 90.44 621 LEU A O 1
ATOM 4824 N N . LYS A 1 622 ? 24.387 6.127 -16.997 1.00 91.25 622 LYS A N 1
ATOM 4825 C CA . LYS A 1 622 ? 24.158 6.728 -18.313 1.00 91.25 622 LYS A CA 1
ATOM 4826 C C . LYS A 1 622 ? 23.339 5.811 -19.229 1.00 91.25 622 LYS A C 1
ATOM 4828 O O . LYS A 1 622 ? 22.342 6.270 -19.779 1.00 91.25 622 LYS A O 1
ATOM 4833 N N . ASP A 1 623 ? 23.717 4.541 -19.362 1.00 91.75 623 ASP A N 1
ATOM 4834 C CA . ASP A 1 623 ? 23.008 3.568 -20.203 1.00 91.75 623 ASP A CA 1
ATOM 4835 C C . ASP A 1 623 ? 21.558 3.388 -19.736 1.00 91.75 623 ASP A C 1
ATOM 4837 O O . ASP A 1 623 ? 20.635 3.432 -20.546 1.00 91.75 623 ASP A O 1
ATOM 4841 N N . ALA A 1 624 ? 21.343 3.298 -18.422 1.00 93.06 624 ALA A N 1
ATOM 4842 C CA . ALA A 1 624 ? 20.016 3.184 -17.827 1.00 93.06 624 ALA A CA 1
ATOM 4843 C C . ALA A 1 624 ? 19.150 4.441 -18.050 1.00 93.06 624 ALA A C 1
ATOM 4845 O O . ALA A 1 624 ? 17.953 4.339 -18.311 1.00 93.06 624 ALA A O 1
ATOM 4846 N N . LEU A 1 625 ? 19.733 5.644 -17.996 1.00 93.62 625 LEU A N 1
ATOM 4847 C CA . LEU A 1 625 ? 19.016 6.886 -18.310 1.00 93.62 625 LEU A CA 1
ATOM 4848 C C . LEU A 1 625 ? 18.645 6.969 -19.795 1.00 93.62 625 LEU A C 1
ATOM 4850 O O . LEU A 1 625 ? 17.531 7.379 -20.118 1.00 93.62 625 LEU A O 1
ATOM 4854 N N . VAL A 1 626 ? 19.549 6.562 -20.691 1.00 93.25 626 VAL A N 1
ATOM 4855 C CA . VAL A 1 626 ? 19.277 6.491 -22.136 1.00 93.25 626 VAL A CA 1
ATOM 4856 C C . VAL A 1 626 ? 18.169 5.477 -22.422 1.00 93.25 626 VAL A C 1
ATOM 4858 O O . VAL A 1 626 ? 17.252 5.778 -23.182 1.00 93.25 626 VAL A O 1
ATOM 4861 N N . GLU A 1 627 ? 18.207 4.311 -21.778 1.00 92.75 627 GLU A N 1
ATOM 4862 C CA . GLU A 1 627 ? 17.164 3.292 -21.897 1.00 92.75 627 GLU A CA 1
ATOM 4863 C C . GLU A 1 627 ? 15.822 3.767 -21.315 1.00 92.75 627 GLU A C 1
ATOM 4865 O O . GLU A 1 627 ? 14.768 3.478 -21.869 1.00 92.75 627 GLU A O 1
ATOM 4870 N N . GLY A 1 628 ? 15.823 4.549 -20.234 1.00 90.94 628 GLY A N 1
ATOM 4871 C CA . GLY A 1 628 ? 14.606 5.172 -19.710 1.00 90.94 628 GLY A CA 1
ATOM 4872 C C . GLY A 1 628 ? 14.001 6.208 -20.666 1.00 90.94 628 GLY A C 1
ATOM 4873 O O . GLY A 1 628 ? 12.786 6.237 -20.870 1.00 90.94 628 GLY A O 1
ATOM 4874 N N . LEU A 1 629 ? 14.851 7.036 -21.283 1.00 91.50 629 LEU A N 1
ATOM 4875 C CA . LEU A 1 629 ? 14.460 8.053 -22.266 1.00 91.50 629 LEU A CA 1
ATOM 4876 C C . LEU A 1 629 ? 14.121 7.475 -23.650 1.00 91.50 629 LEU A C 1
ATOM 4878 O O . LEU A 1 629 ? 13.594 8.199 -24.488 1.00 91.50 629 LEU A O 1
ATOM 4882 N N . SER A 1 630 ? 14.390 6.200 -23.931 1.00 89.94 630 SER A N 1
ATOM 4883 C CA . SER A 1 630 ? 14.005 5.594 -25.216 1.00 89.94 630 SER A CA 1
ATOM 4884 C C . SER A 1 630 ? 12.483 5.439 -25.347 1.00 89.94 630 SER A C 1
ATOM 4886 O O . SER A 1 630 ? 11.948 5.456 -26.452 1.00 89.94 630 SER A O 1
ATOM 4888 N N . CYS A 1 631 ? 11.775 5.363 -24.216 1.00 87.75 631 CYS A N 1
ATOM 4889 C CA . CYS A 1 631 ? 10.329 5.163 -24.129 1.00 87.75 631 CYS A CA 1
ATOM 4890 C C . CYS A 1 631 ? 9.523 6.473 -24.250 1.00 87.75 631 CYS A C 1
ATOM 4892 O O . CYS A 1 631 ? 8.431 6.578 -23.694 1.00 87.75 631 CYS A O 1
ATOM 4894 N N . LEU A 1 632 ? 10.057 7.509 -24.907 1.00 87.81 632 LEU A N 1
ATOM 4895 C CA . LEU A 1 632 ? 9.399 8.815 -25.021 1.00 87.81 632 LEU A CA 1
ATOM 4896 C C . LEU A 1 632 ? 8.109 8.740 -25.842 1.00 87.81 632 LEU A C 1
ATOM 4898 O O . LEU A 1 632 ? 8.104 8.372 -27.015 1.00 87.81 632 LEU A O 1
ATOM 4902 N N . ASN A 1 633 ? 7.016 9.193 -25.235 1.00 84.25 633 ASN A N 1
ATOM 4903 C CA . ASN A 1 633 ? 5.760 9.407 -25.934 1.00 84.25 633 ASN A CA 1
ATOM 4904 C C . ASN A 1 633 ? 5.889 10.569 -26.938 1.00 84.25 633 ASN A C 1
ATOM 4906 O O . ASN A 1 633 ? 6.475 11.612 -26.631 1.00 84.25 633 ASN A O 1
ATOM 4910 N N . ILE A 1 634 ? 5.270 10.431 -28.116 1.00 83.25 634 ILE A N 1
ATOM 4911 C CA . ILE A 1 634 ? 5.241 11.473 -29.155 1.00 83.25 634 ILE A CA 1
ATOM 4912 C C . ILE A 1 634 ? 4.777 12.834 -28.615 1.00 83.25 634 ILE A C 1
ATOM 4914 O O . ILE A 1 634 ? 5.278 13.873 -29.035 1.00 83.25 634 ILE A O 1
ATOM 4918 N N . ASN A 1 635 ? 3.882 12.833 -27.624 1.00 79.88 635 ASN A N 1
ATOM 4919 C CA . ASN A 1 635 ? 3.333 14.048 -27.031 1.00 79.88 635 ASN A CA 1
ATOM 4920 C C . ASN A 1 635 ? 4.375 14.894 -26.283 1.00 79.88 635 ASN A C 1
ATOM 4922 O O . ASN A 1 635 ? 4.223 16.107 -26.198 1.00 79.88 635 ASN A O 1
ATOM 4926 N N . ILE A 1 636 ? 5.417 14.283 -25.717 1.00 84.25 636 ILE A N 1
ATOM 4927 C CA . ILE A 1 636 ? 6.430 14.985 -24.908 1.00 84.25 636 ILE A CA 1
ATOM 4928 C C . ILE A 1 636 ? 7.762 15.152 -25.641 1.00 84.25 636 ILE A C 1
ATOM 4930 O O . ILE A 1 636 ? 8.695 15.730 -25.085 1.00 84.25 636 ILE A O 1
ATOM 4934 N N . PHE A 1 637 ? 7.850 14.673 -26.884 1.00 84.56 637 PHE A N 1
ATOM 4935 C CA . PHE A 1 637 ? 9.070 14.707 -27.683 1.00 84.56 637 PHE A CA 1
ATOM 4936 C C . PHE A 1 637 ? 9.547 16.138 -27.961 1.00 84.56 637 PHE A C 1
ATOM 4938 O O . PHE A 1 637 ? 10.727 16.434 -27.811 1.00 84.56 637 PHE A O 1
ATOM 4945 N N . GLU A 1 638 ? 8.633 17.059 -28.271 1.00 83.56 638 GLU A N 1
ATOM 4946 C CA . GLU A 1 638 ? 8.968 18.479 -28.456 1.00 83.56 638 GLU A CA 1
ATOM 4947 C C . GLU A 1 638 ? 9.552 19.090 -27.172 1.00 83.56 638 GLU A C 1
ATOM 4949 O O . GLU A 1 638 ? 10.621 19.695 -27.193 1.00 83.56 638 GLU A O 1
ATOM 4954 N N . SER A 1 639 ? 8.923 18.827 -26.020 1.00 83.44 639 SER A N 1
ATOM 4955 C CA . SER A 1 639 ? 9.435 19.268 -24.715 1.00 83.44 639 SER A CA 1
ATOM 4956 C C . SER A 1 639 ? 10.806 18.671 -24.376 1.00 83.44 639 SER A C 1
ATOM 4958 O O . SER A 1 639 ? 11.590 19.295 -23.659 1.00 83.44 639 SER A O 1
ATOM 4960 N N . PHE A 1 640 ? 11.102 17.464 -24.863 1.00 86.25 640 PHE A N 1
ATOM 4961 C CA . PHE A 1 640 ? 12.419 16.851 -24.726 1.00 86.25 640 PHE A CA 1
ATOM 4962 C C . PHE A 1 640 ? 13.461 17.577 -25.583 1.00 86.25 640 PHE A C 1
ATOM 4964 O O . PHE A 1 640 ? 14.508 17.950 -25.056 1.00 86.25 640 PHE A O 1
ATOM 4971 N N . LEU A 1 641 ? 13.160 17.848 -26.859 1.00 85.25 641 LEU A N 1
ATOM 4972 C CA . LEU A 1 641 ? 14.062 18.584 -27.753 1.00 85.25 641 LEU A CA 1
ATOM 4973 C C . LEU A 1 641 ? 14.420 19.964 -27.185 1.00 85.25 641 LEU A C 1
ATOM 4975 O O . LEU A 1 641 ? 15.603 20.287 -27.088 1.00 85.25 641 LEU A O 1
ATOM 4979 N N . GLU A 1 642 ? 13.426 20.716 -26.702 1.00 85.56 642 GLU A N 1
ATOM 4980 C CA . GLU A 1 642 ? 13.635 22.011 -26.033 1.00 85.56 642 GLU A CA 1
ATOM 4981 C C . GLU A 1 642 ? 14.533 21.906 -24.785 1.00 85.56 642 GLU A C 1
ATOM 4983 O O . GLU A 1 642 ? 15.271 22.834 -24.452 1.00 85.56 642 GLU A O 1
ATOM 4988 N N . SER A 1 643 ? 14.467 20.784 -24.060 1.00 84.00 643 SER A N 1
ATOM 4989 C CA . SER A 1 643 ? 15.267 20.564 -22.846 1.00 84.00 643 SER A CA 1
ATOM 4990 C C . SER A 1 643 ? 16.716 20.190 -23.153 1.00 84.00 643 SER A C 1
ATOM 4992 O O . SER A 1 643 ? 17.613 20.489 -22.364 1.00 84.00 643 SER A O 1
ATOM 4994 N N . VAL A 1 644 ? 16.938 19.500 -24.272 1.00 85.06 644 VAL A N 1
ATOM 4995 C CA . VAL A 1 644 ? 18.243 18.963 -24.669 1.00 85.06 644 VAL A CA 1
ATOM 4996 C C . VAL A 1 644 ? 19.055 19.975 -25.473 1.00 85.06 644 VAL A C 1
ATOM 4998 O O . VAL A 1 644 ? 20.275 20.010 -25.320 1.00 85.06 644 VAL A O 1
ATOM 5001 N N . GLU A 1 645 ? 18.410 20.833 -26.268 1.00 83.25 645 GLU A N 1
ATOM 5002 C CA . GLU A 1 645 ? 19.071 21.835 -27.118 1.00 83.25 645 GLU A CA 1
ATOM 5003 C C . GLU A 1 645 ? 20.121 22.690 -26.364 1.00 83.25 645 GLU A C 1
ATOM 5005 O O . GLU A 1 645 ? 21.278 22.710 -26.796 1.00 83.25 645 GLU A O 1
ATOM 5010 N N . PRO A 1 646 ? 19.836 23.270 -25.176 1.00 78.56 646 PRO A N 1
ATOM 5011 C CA . PRO A 1 646 ? 20.832 24.040 -24.420 1.00 78.56 646 PRO A CA 1
ATOM 5012 C C . PRO A 1 646 ? 22.018 23.211 -23.904 1.00 78.56 646 PRO A C 1
ATOM 5014 O O . PRO A 1 646 ? 23.068 23.764 -23.572 1.00 78.56 646 PRO A O 1
ATOM 5017 N N . MET A 1 647 ? 21.841 21.896 -23.757 1.00 73.69 647 MET A N 1
ATOM 5018 C CA . MET A 1 647 ? 22.874 20.983 -23.268 1.00 73.69 647 MET A CA 1
ATOM 5019 C C . MET A 1 647 ? 23.733 20.448 -24.417 1.00 73.69 647 MET A C 1
ATOM 5021 O O . MET A 1 647 ? 24.943 20.319 -24.262 1.00 73.69 647 MET A O 1
ATOM 5025 N N . MET A 1 648 ? 23.136 20.215 -25.588 1.00 72.50 648 MET A N 1
ATOM 5026 C CA . MET A 1 648 ? 23.861 19.835 -26.800 1.00 72.50 648 MET A CA 1
ATOM 5027 C C . MET A 1 648 ? 24.912 20.869 -27.194 1.00 72.50 648 MET A C 1
ATOM 5029 O O . MET A 1 648 ? 26.007 20.495 -27.612 1.00 72.50 648 MET A O 1
ATOM 5033 N N . ASP A 1 649 ? 24.603 22.157 -27.046 1.00 69.44 649 ASP A N 1
ATOM 5034 C CA . ASP A 1 649 ? 25.580 23.209 -27.314 1.00 69.44 649 ASP A CA 1
ATOM 5035 C C . ASP A 1 649 ? 26.762 23.132 -26.342 1.00 69.44 649 ASP A C 1
ATOM 5037 O O . ASP A 1 649 ? 27.904 23.257 -26.774 1.00 69.44 649 ASP A O 1
ATOM 5041 N N . LYS A 1 650 ? 26.525 22.810 -25.063 1.00 67.62 650 LYS A N 1
ATOM 5042 C CA . LYS A 1 650 ? 27.599 22.575 -24.083 1.00 67.62 650 LYS A CA 1
ATOM 5043 C C . LYS A 1 650 ? 28.432 21.332 -24.410 1.00 67.62 650 LYS A C 1
ATOM 5045 O O . LYS A 1 650 ? 29.654 21.411 -24.366 1.00 67.62 650 LYS A O 1
ATOM 5050 N N . TRP A 1 651 ? 27.798 20.225 -24.804 1.00 69.81 651 TRP A N 1
ATOM 5051 C CA . TRP A 1 651 ? 28.501 18.988 -25.181 1.00 69.81 651 TRP A CA 1
ATOM 5052 C C . TRP A 1 651 ? 29.416 19.176 -26.392 1.00 69.81 651 TRP A C 1
ATOM 5054 O O . TRP A 1 651 ? 30.516 18.632 -26.425 1.00 69.81 651 TRP A O 1
ATOM 5064 N N . LYS A 1 652 ? 28.998 19.979 -27.380 1.00 60.19 652 LYS A N 1
ATOM 5065 C CA . LYS A 1 652 ? 29.844 20.310 -28.538 1.00 60.19 652 LYS A CA 1
ATOM 5066 C C . LYS A 1 652 ? 31.113 21.066 -28.138 1.00 60.19 652 LYS A C 1
ATOM 5068 O O . LYS A 1 652 ? 32.143 20.857 -28.768 1.00 60.19 652 LYS A O 1
ATOM 5073 N N . PHE A 1 653 ? 31.051 21.932 -27.123 1.00 55.44 653 PHE A N 1
ATOM 5074 C CA . PHE A 1 653 ? 32.227 22.659 -26.633 1.00 55.44 653 PHE A CA 1
ATOM 5075 C C . PHE A 1 653 ? 33.206 21.760 -25.866 1.00 55.44 653 PHE A C 1
ATOM 5077 O O . PHE A 1 653 ? 34.409 21.954 -26.012 1.00 55.44 653 PHE A O 1
ATOM 5084 N N . GLU A 1 654 ? 32.723 20.770 -25.107 1.00 56.34 654 GLU A N 1
ATOM 5085 C CA . GLU A 1 654 ? 33.581 19.805 -24.394 1.00 56.34 654 GLU A CA 1
ATOM 5086 C C . GLU A 1 654 ? 34.335 18.882 -25.368 1.00 56.34 654 GLU A C 1
ATOM 5088 O O . GLU A 1 654 ? 35.537 18.694 -25.225 1.00 56.34 654 GLU A O 1
ATOM 5093 N N . ILE A 1 655 ? 33.678 18.411 -26.437 1.00 55.88 655 ILE A N 1
ATOM 5094 C CA . ILE A 1 655 ? 34.303 17.566 -27.479 1.00 55.88 655 ILE A CA 1
ATOM 5095 C C . ILE A 1 655 ? 35.378 18.316 -28.291 1.00 55.88 655 ILE A C 1
ATOM 5097 O O . ILE A 1 655 ? 36.222 17.689 -28.918 1.00 55.88 655 ILE A O 1
ATOM 5101 N N . LEU A 1 656 ? 35.343 19.653 -28.323 1.00 49.78 656 LEU A N 1
ATOM 5102 C CA . LEU A 1 656 ? 36.338 20.477 -29.023 1.00 49.78 656 LEU A CA 1
ATOM 5103 C C . LEU A 1 656 ? 37.541 20.865 -28.140 1.00 49.78 656 LEU A C 1
ATOM 5105 O O . LEU A 1 656 ? 38.463 21.508 -28.646 1.00 49.78 656 LEU A O 1
ATOM 5109 N N . GLN A 1 657 ? 37.515 20.543 -26.840 1.00 45.91 657 GLN A N 1
ATOM 5110 C CA . GLN A 1 657 ? 38.614 20.799 -25.897 1.00 45.91 657 GLN A CA 1
ATOM 5111 C C . GLN A 1 657 ? 39.433 19.552 -25.529 1.00 45.91 657 GLN A C 1
ATOM 5113 O O . GLN A 1 657 ? 40.570 19.727 -25.085 1.00 45.91 657 GLN A O 1
ATOM 5118 N N . ASP A 1 658 ? 38.891 18.351 -25.740 1.00 40.19 658 ASP A N 1
ATOM 5119 C CA . ASP A 1 658 ? 39.632 17.077 -25.768 1.00 40.19 658 ASP A CA 1
ATOM 5120 C C . ASP A 1 658 ? 40.194 16.794 -27.174 1.00 40.19 658 ASP A C 1
ATOM 5122 O O . ASP A 1 658 ? 41.279 16.167 -27.265 1.00 40.19 658 ASP A O 1
#